Protein AF-0000000069402499 (afdb_homodimer)

Secondary structure (DSSP, 8-state):
---EE-TTS-EEEEEEEEEEEESTTGGGGT-EEEEEEEEEEEEEEEEEEESSEEEPPPTTTS--EESSHHHHHHHHHHH-S--SHHHHHHHHHHHHHHHHHHT-----SS-SEEEEEEEE-SPTTSSS-HHHHHHHHHHHHHHHHHT-TTTS-GGGHHHHHHHHHHHTT----SHHHHHHHHBSEEEEE-SSTT--EEEEE-GGGSPPEEEEE--S------TT-----HHHHHHTT-HHHHHHHHHHHHHHHHHHHHHHTT-HHHHHHHHHHHHHHHHHHH-HHHH-HHHHHHHHHHHTTT-EEEESSSSSEEEEE-TT-HHHHHHHHHHHHHTT-EEEE--BPPBSS--BTTBS---/--SEE-TTS-EEEEEEEEEEEESTTGGGGT-EEEEEEEEEEEEEEEEEEESSEEEPPPTTTS--EESSHHHHHHHHHHH-S--SHHHHHHHHHHHHHHHHHHT-----SS-SEEEEEEEE-SPTTSSS-HHHHHHHHHHHHHHHHHT-TTTS-GGGHHHHHHHHHHHTT----SHHHHHHHHBSEEEEE-SSTT--EEEEE-GGGSPPEEEEE--S------TT-----HHHHHHTT-HHHHHHHHHHHHHHHHHHHHHHTT-HHHHHHHHHHHHHHHHHHH-HHHH-HHHHHHHHHHHTTT-EEEESSSSSEEEEE-TT-HHHHHHHHHHHHHTT-EEEE--BPPBSS---TTSS---

Structure (mmCIF, N/CA/C/O backbone):
data_AF-0000000069402499-model_v1
#
loop_
_entity.id
_entity.type
_entity.pdbx_description
1 polymer 'GHMP kinase N-terminal domain-containing protein'
#
loop_
_atom_site.group_PDB
_atom_site.id
_atom_site.type_symbol
_atom_site.label_atom_id
_atom_site.label_alt_id
_atom_site.label_comp_id
_atom_site.label_asym_id
_atom_site.label_entity_id
_atom_site.label_seq_id
_atom_site.pdbx_PDB_ins_code
_atom_site.Cartn_x
_atom_site.Cartn_y
_atom_site.Cartn_z
_atom_site.occupancy
_atom_site.B_iso_or_equiv
_atom_site.auth_seq_id
_atom_site.auth_comp_id
_atom_site.auth_asym_id
_atom_site.auth_atom_id
_atom_site.pdbx_PDB_model_num
ATOM 1 N N . MET A 1 1 ? 11.305 22.219 22.188 1 60.47 1 MET A N 1
ATOM 2 C CA . MET A 1 1 ? 12.18 21.234 21.562 1 60.47 1 MET A CA 1
ATOM 3 C C . MET A 1 1 ? 11.359 20.172 20.844 1 60.47 1 MET A C 1
ATOM 5 O O . MET A 1 1 ? 10.281 19.797 21.297 1 60.47 1 MET A O 1
ATOM 9 N N . ALA A 1 2 ? 11.883 19.828 19.656 1 80.44 2 ALA A N 1
ATOM 10 C CA . ALA A 1 2 ? 11.148 18.906 18.797 1 80.44 2 ALA A CA 1
ATOM 11 C C . ALA A 1 2 ? 11.031 17.531 19.438 1 80.44 2 ALA A C 1
ATOM 13 O O . ALA A 1 2 ? 10.047 16.828 19.234 1 80.44 2 ALA A O 1
ATOM 14 N N . ALA A 1 3 ? 12.047 17.281 20.422 1 87.94 3 ALA A N 1
ATOM 15 C CA . ALA A 1 3 ? 12.047 16.016 21.156 1 87.94 3 ALA A CA 1
ATOM 16 C C . ALA A 1 3 ? 12.5 16.219 22.594 1 87.94 3 ALA A C 1
ATOM 18 O O . ALA A 1 3 ? 13.336 17.094 22.875 1 87.94 3 ALA A O 1
ATOM 19 N N . VAL A 1 4 ? 11.953 15.492 23.516 1 92.06 4 VAL A N 1
ATOM 20 C CA . VAL A 1 4 ? 12.273 15.617 24.922 1 92.06 4 VAL A CA 1
ATOM 21 C C . VAL A 1 4 ? 12.828 14.297 25.453 1 92.06 4 VAL A C 1
ATOM 23 O O . VAL A 1 4 ? 12.219 13.234 25.25 1 92.06 4 VAL A O 1
ATOM 26 N N . VAL A 1 5 ? 13.984 14.367 26.109 1 92.94 5 VAL A N 1
ATOM 27 C CA . VAL A 1 5 ? 14.555 13.188 26.75 1 92.94 5 VAL A CA 1
ATOM 28 C C . VAL A 1 5 ? 13.969 13.023 28.156 1 92.94 5 VAL A C 1
ATOM 30 O O . VAL A 1 5 ? 14.023 13.945 28.969 1 92.94 5 VAL A O 1
ATOM 33 N N . GLN A 1 6 ? 13.469 11.898 28.328 1 92.19 6 GLN A N 1
ATOM 34 C CA . GLN A 1 6 ? 12.852 11.609 29.625 1 92.19 6 GLN A CA 1
ATOM 35 C C . GLN A 1 6 ? 13.883 11.078 30.609 1 92.19 6 GLN A C 1
ATOM 37 O O . GLN A 1 6 ? 14.977 10.664 30.219 1 92.19 6 GLN A O 1
ATOM 42 N N . PRO A 1 7 ? 13.57 11.07 31.859 1 90.75 7 PRO A N 1
ATOM 43 C CA . PRO A 1 7 ? 14.5 10.602 32.906 1 90.75 7 PRO A CA 1
ATOM 44 C C . PRO A 1 7 ? 14.93 9.148 32.688 1 90.75 7 PRO A C 1
ATOM 46 O O . PRO A 1 7 ? 16.062 8.781 33.031 1 90.75 7 PRO A O 1
ATOM 49 N N . ASP A 1 8 ? 14.078 8.336 32.062 1 90.62 8 ASP A N 1
ATOM 50 C CA . ASP A 1 8 ? 14.375 6.922 31.875 1 90.62 8 ASP A CA 1
ATOM 51 C C . ASP A 1 8 ? 15.195 6.703 30.609 1 90.62 8 ASP A C 1
ATOM 53 O O . ASP A 1 8 ? 15.484 5.566 30.234 1 90.62 8 ASP A O 1
ATOM 57 N N . GLY A 1 9 ? 15.539 7.809 30.016 1 90.31 9 GLY A N 1
ATOM 58 C CA . GLY A 1 9 ? 16.359 7.727 28.812 1 90.31 9 GLY A CA 1
ATOM 59 C C . GLY A 1 9 ? 15.562 7.684 27.531 1 90.31 9 GLY A C 1
ATOM 60 O O . GLY A 1 9 ? 16.125 7.812 26.438 1 90.31 9 GLY A O 1
ATOM 61 N N . SER A 1 10 ? 14.273 7.539 27.672 1 95.81 10 SER A N 1
ATOM 62 C CA . SER A 1 10 ? 13.43 7.535 26.484 1 95.81 10 SER A CA 1
ATOM 63 C C . SER A 1 10 ? 13.289 8.938 25.906 1 95.81 10 SER A C 1
ATOM 65 O O . SER A 1 10 ? 13.539 9.93 26.594 1 95.81 10 SER A O 1
ATOM 67 N N . ILE A 1 11 ? 13.031 8.945 24.641 1 97.31 11 ILE A N 1
ATOM 68 C CA . ILE A 1 11 ? 12.828 10.195 23.922 1 97.31 11 ILE A CA 1
ATOM 69 C C . ILE A 1 11 ? 11.391 10.273 23.406 1 97.31 11 ILE A C 1
ATOM 71 O O . ILE A 1 11 ? 10.875 9.297 22.859 1 97.31 11 ILE A O 1
ATOM 75 N N . THR A 1 12 ? 10.719 11.391 2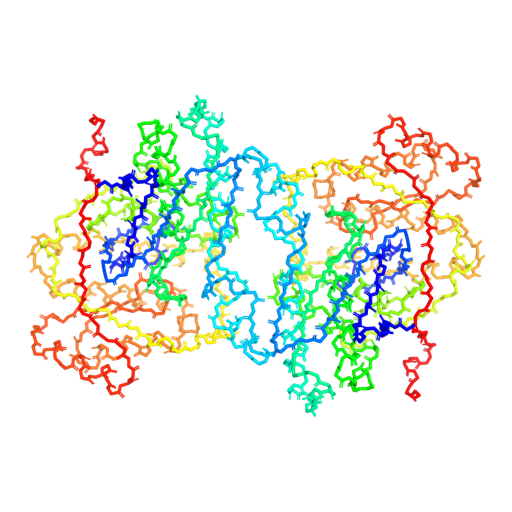3.609 1 98.31 12 THR A N 1
ATOM 76 C CA . THR A 1 12 ? 9.375 11.586 23.078 1 98.31 12 THR A CA 1
ATOM 77 C C . THR A 1 12 ? 9.312 12.852 22.234 1 98.31 12 THR A C 1
ATOM 79 O O . THR A 1 12 ? 9.953 13.852 22.547 1 98.31 12 THR A O 1
ATOM 82 N N . SER A 1 13 ? 8.656 12.789 21.156 1 98.5 13 SER A N 1
ATOM 83 C CA . SER A 1 13 ? 8.352 13.938 20.312 1 98.5 13 SER A CA 1
ATOM 84 C C . SER A 1 13 ? 6.863 13.992 19.969 1 98.5 13 SER A C 1
ATOM 86 O O . SER A 1 13 ? 6.277 12.992 19.547 1 98.5 13 SER A O 1
ATOM 88 N N . ARG A 1 14 ? 6.32 15.125 20.219 1 97.88 14 ARG A N 1
ATOM 89 C CA . ARG A 1 14 ? 4.93 15.391 19.875 1 97.88 14 ARG A CA 1
ATOM 90 C C . ARG A 1 14 ? 4.84 16.422 18.734 1 97.88 14 ARG A C 1
ATOM 92 O O . ARG A 1 14 ? 5.52 17.438 18.766 1 97.88 14 ARG A O 1
ATOM 99 N N . VAL A 1 15 ? 4.074 16.078 17.719 1 98.5 15 VAL A N 1
ATOM 100 C CA . VAL A 1 15 ? 3.879 16.953 16.562 1 98.5 15 VAL A CA 1
ATOM 101 C C . VAL A 1 15 ? 2.387 17.203 16.359 1 98.5 15 VAL A C 1
ATOM 103 O O . VAL A 1 15 ? 1.579 16.266 16.422 1 98.5 15 VAL A O 1
ATOM 106 N N . HIS A 1 16 ? 2.037 18.406 16.125 1 98.44 16 HIS A N 1
ATOM 107 C CA . HIS A 1 16 ? 0.639 18.797 15.977 1 98.44 16 HIS A CA 1
ATOM 108 C C . HIS A 1 16 ? 0.161 18.625 14.539 1 98.44 16 HIS A C 1
ATOM 110 O O . HIS A 1 16 ? 0.973 18.578 13.617 1 98.44 16 HIS A O 1
ATOM 116 N N . SER A 1 17 ? -1.153 18.5 14.383 1 98 17 SER A N 1
ATOM 117 C CA . SER A 1 17 ? -1.774 18.531 13.062 1 98 17 SER A CA 1
ATOM 118 C C . SER A 1 17 ? -1.729 19.938 12.469 1 98 17 SER A C 1
ATOM 120 O O . SER A 1 17 ? -1.084 20.828 13.016 1 98 17 SER A O 1
ATOM 122 N N . ARG A 1 18 ? -2.256 20.031 11.273 1 98 18 ARG A N 1
ATOM 123 C CA . ARG A 1 18 ? -2.229 21.344 10.648 1 98 18 ARG A CA 1
ATOM 124 C C . ARG A 1 18 ? -3.541 21.641 9.93 1 98 18 ARG A C 1
ATOM 126 O O . ARG A 1 18 ? -4.332 20.734 9.672 1 98 18 ARG A O 1
ATOM 133 N N . ILE A 1 19 ? -3.785 22.906 9.695 1 98.38 19 ILE A N 1
ATOM 134 C CA . ILE A 1 19 ? -4.867 23.391 8.852 1 98.38 19 ILE A CA 1
ATOM 135 C C . ILE A 1 19 ? -4.289 24.156 7.66 1 98.38 19 ILE A C 1
ATOM 137 O O . ILE A 1 19 ? -3.455 25.047 7.836 1 98.38 19 ILE A O 1
ATOM 141 N N . GLY A 1 20 ? -4.645 23.734 6.504 1 98.5 20 GLY A N 1
ATOM 142 C CA . GLY A 1 20 ? -4.445 24.609 5.359 1 98.5 20 GLY A CA 1
ATOM 143 C C . GLY A 1 20 ? -5.461 25.734 5.281 1 98.5 20 GLY A C 1
ATOM 144 O O . GLY A 1 20 ? -6.645 25.5 5.023 1 98.5 20 GLY A O 1
ATOM 145 N N . LEU A 1 21 ? -5.008 26.938 5.395 1 98.75 21 LEU A N 1
ATOM 146 C CA . LEU A 1 21 ? -5.926 28.062 5.484 1 98.75 21 LEU A CA 1
ATOM 147 C C . LEU A 1 21 ? -6.215 28.641 4.105 1 98.75 21 LEU A C 1
ATOM 149 O O . LEU A 1 21 ? -7.352 29.016 3.809 1 98.75 21 LEU A O 1
ATOM 153 N N . LEU A 1 22 ? -5.195 28.812 3.299 1 98.81 22 LEU A N 1
ATOM 154 C CA . LEU A 1 22 ? -5.352 29.312 1.936 1 98.81 22 LEU A CA 1
ATOM 155 C C . LEU A 1 22 ? -4.371 28.625 0.992 1 98.81 22 LEU A C 1
ATOM 157 O O . LEU A 1 22 ? -3.271 28.234 1.403 1 98.81 22 LEU A O 1
ATOM 161 N N . GLY A 1 23 ? -4.766 28.469 -0.212 1 98.62 23 GLY A N 1
ATOM 162 C CA . GLY A 1 23 ? -3.859 28.078 -1.276 1 98.62 23 GLY A CA 1
ATOM 163 C C . GLY A 1 23 ? -3.828 26.578 -1.503 1 98.62 23 GLY A C 1
ATOM 164 O O . GLY A 1 23 ? -3.422 26.109 -2.57 1 98.62 23 GLY A O 1
ATOM 165 N N . ASN A 1 24 ? -4.164 25.781 -0.471 1 96 24 ASN A N 1
ATOM 166 C CA . ASN A 1 24 ? -4.184 24.328 -0.682 1 96 24 ASN A CA 1
ATOM 167 C C . ASN A 1 24 ? -5.316 23.922 -1.617 1 96 24 ASN A C 1
ATOM 169 O O . ASN A 1 24 ? -6.375 24.547 -1.634 1 96 24 ASN A O 1
ATOM 173 N N . PRO A 1 25 ? -5.047 22.922 -2.484 1 95.12 25 PRO A N 1
ATOM 174 C CA . PRO A 1 25 ? -3.906 22.016 -2.457 1 95.12 25 PRO A CA 1
ATOM 175 C C . PRO A 1 25 ? -2.861 22.328 -3.521 1 95.12 25 PRO A C 1
ATOM 177 O O . PRO A 1 25 ? -2.357 21.438 -4.191 1 95.12 25 PRO A O 1
ATOM 180 N N . SER A 1 26 ? -2.465 23.578 -3.729 1 96.56 26 SER A N 1
ATOM 181 C CA . SER A 1 26 ? -1.556 23.938 -4.809 1 96.56 26 SER A CA 1
ATOM 182 C C . SER A 1 26 ? -0.112 23.594 -4.457 1 96.56 26 SER A C 1
ATOM 184 O O . SER A 1 26 ? 0.777 23.688 -5.309 1 96.56 26 SER A O 1
ATOM 186 N N . ASP A 1 27 ? 0.144 23.172 -3.234 1 94.56 27 ASP A N 1
ATOM 187 C CA . ASP A 1 27 ? 1.503 22.859 -2.801 1 94.56 27 ASP A CA 1
ATOM 188 C C . ASP A 1 27 ? 2.094 21.719 -3.619 1 94.56 27 ASP A C 1
ATOM 190 O O . ASP A 1 27 ? 3.312 21.609 -3.76 1 94.56 27 ASP A O 1
ATOM 194 N N . GLY A 1 28 ? 1.257 20.875 -4.156 1 91.31 28 GLY A N 1
ATOM 195 C CA . GLY A 1 28 ? 1.731 19.828 -5.031 1 91.31 28 GLY A CA 1
ATOM 196 C C . GLY A 1 28 ? 1.797 20.234 -6.488 1 91.31 28 GLY A C 1
ATOM 197 O O . GLY A 1 28 ? 2.133 19.422 -7.355 1 91.31 28 GLY A O 1
ATOM 198 N N . PHE A 1 29 ? 1.513 21.484 -6.781 1 94.38 29 PHE A N 1
ATOM 199 C CA . PHE A 1 29 ? 1.395 22 -8.141 1 94.38 29 PHE A CA 1
ATOM 200 C C . PHE A 1 29 ? 2.166 23.312 -8.297 1 94.38 29 PHE A C 1
ATOM 202 O O . PHE A 1 29 ? 1.706 24.234 -8.977 1 94.38 29 PHE A O 1
ATOM 209 N N . GLN A 1 30 ? 3.236 23.359 -7.57 1 94.62 30 GLN A N 1
ATOM 210 C CA . GLN A 1 30 ? 4.102 24.531 -7.648 1 94.62 30 GLN A CA 1
ATOM 211 C C . GLN A 1 30 ? 3.352 25.797 -7.25 1 94.62 30 GLN A C 1
ATOM 213 O O . GLN A 1 30 ? 3.467 26.828 -7.914 1 94.62 30 GLN A O 1
ATOM 218 N N . GLY A 1 31 ? 2.523 25.703 -6.32 1 97.19 31 GLY A N 1
ATOM 219 C CA . GLY A 1 31 ? 1.695 26.812 -5.859 1 97.19 31 GLY A CA 1
ATOM 220 C C . GLY A 1 31 ? 2.213 27.453 -4.586 1 97.19 31 GLY A C 1
ATOM 221 O O . GLY A 1 31 ? 3.412 27.703 -4.457 1 97.19 31 GLY A O 1
ATOM 222 N N . ALA A 1 32 ? 1.286 27.875 -3.754 1 98.19 32 ALA A N 1
ATOM 223 C CA . ALA A 1 32 ? 1.567 28.516 -2.471 1 98.19 32 ALA A CA 1
ATOM 224 C C . ALA A 1 32 ? 0.491 28.172 -1.442 1 98.19 32 ALA A C 1
ATOM 226 O O . ALA A 1 32 ? -0.667 27.938 -1.8 1 98.19 32 ALA A O 1
ATOM 227 N N . CYS A 1 33 ? 0.951 28.141 -0.211 1 98.62 33 CYS A N 1
ATOM 228 C CA . CYS A 1 33 ? -0.012 27.844 0.841 1 98.62 33 CYS A CA 1
ATOM 229 C C . CYS A 1 33 ? 0.239 28.703 2.076 1 98.62 33 CYS A C 1
ATOM 231 O O . CYS A 1 33 ? 1.372 29.109 2.33 1 98.62 33 CYS A O 1
ATOM 233 N N . LEU A 1 34 ? -0.773 29.047 2.738 1 98.81 34 LEU A N 1
ATOM 234 C CA . LEU A 1 34 ? -0.79 29.594 4.09 1 98.81 34 LEU A CA 1
ATOM 235 C C . LEU A 1 34 ? -1.422 28.609 5.07 1 98.81 34 LEU A C 1
ATOM 237 O O . LEU A 1 34 ? -2.605 28.281 4.953 1 98.81 34 LEU A O 1
ATOM 241 N N . SER A 1 35 ? -0.599 28.125 5.988 1 98.75 35 SER A N 1
ATOM 242 C CA . SER A 1 35 ? -1.093 27.078 6.875 1 98.75 35 SER A CA 1
ATOM 243 C C . SER A 1 35 ? -0.661 27.328 8.312 1 98.75 35 SER A C 1
ATOM 245 O O . SER A 1 35 ? 0.289 28.062 8.57 1 98.75 35 SER A O 1
ATOM 247 N N . LEU A 1 36 ? -1.419 26.766 9.258 1 98.81 36 LEU A N 1
ATOM 248 C CA . LEU A 1 36 ? -1.104 26.922 10.672 1 98.81 36 LEU A CA 1
ATOM 249 C C . LEU A 1 36 ? -1.065 25.578 11.383 1 98.81 36 LEU A C 1
ATOM 251 O O . LEU A 1 36 ? -1.725 24.625 10.953 1 98.81 36 LEU A O 1
ATOM 255 N N . SER A 1 37 ? -0.273 25.484 12.398 1 98.5 37 SER A N 1
ATOM 256 C CA . SER A 1 37 ? -0.253 24.328 13.297 1 98.5 37 SER A CA 1
ATOM 257 C C . SER A 1 37 ? -1.537 24.25 14.109 1 98.5 37 SER A C 1
ATOM 259 O O . SER A 1 37 ? -2.014 25.266 14.641 1 98.5 37 SER A O 1
ATOM 261 N N . LEU A 1 38 ? -2.133 23.125 14.164 1 98.69 38 LEU A N 1
ATOM 262 C CA . LEU A 1 38 ? -3.361 22.891 14.914 1 98.69 38 LEU A CA 1
ATOM 263 C C . LEU A 1 38 ? -3.082 22.078 16.172 1 98.69 38 LEU A C 1
ATOM 265 O O . LEU A 1 38 ? -2.994 20.844 16.109 1 98.69 38 LEU A O 1
ATOM 269 N N . ALA A 1 39 ? -3.125 22.703 17.312 1 98.44 39 ALA A N 1
ATOM 270 C CA . ALA A 1 39 ? -2.719 22.078 18.562 1 98.44 39 ALA A CA 1
ATOM 271 C C . ALA A 1 39 ? -3.881 21.328 19.203 1 98.44 39 ALA A C 1
ATOM 273 O O . ALA A 1 39 ? -3.721 20.703 20.25 1 98.44 39 ALA A O 1
ATOM 274 N N . ASN A 1 40 ? -5.074 21.344 18.547 1 98.12 40 ASN A N 1
ATOM 275 C CA . ASN A 1 40 ? -6.188 20.531 19.016 1 98.12 40 ASN A CA 1
ATOM 276 C C . ASN A 1 40 ? -5.824 19.047 19.016 1 98.12 40 ASN A C 1
ATOM 278 O O . ASN A 1 40 ? -6.359 18.266 19.812 1 98.12 40 ASN A O 1
ATOM 282 N N . TYR A 1 41 ? -4.93 18.656 18.141 1 97.88 41 TYR A N 1
ATOM 283 C CA . TYR A 1 41 ? -4.578 17.25 17.953 1 97.88 41 TYR A CA 1
ATOM 284 C C . TYR A 1 41 ? -3.07 17.078 17.812 1 97.88 41 TYR A C 1
ATOM 286 O O . TYR A 1 41 ? -2.361 18.031 17.469 1 97.88 41 TYR A O 1
ATOM 294 N N . TRP A 1 42 ? -2.629 15.875 18.125 1 98.12 42 TRP A N 1
ATOM 295 C CA . TRP A 1 42 ? -1.192 15.625 18.062 1 98.12 42 TRP A CA 1
ATOM 296 C C . TRP A 1 42 ? -0.909 14.156 17.766 1 98.12 42 TRP A C 1
ATOM 298 O O . TRP A 1 42 ? -1.772 13.297 17.969 1 98.12 42 TRP A O 1
ATOM 308 N N . ALA A 1 43 ? 0.238 13.883 17.219 1 98 43 ALA A N 1
ATOM 309 C CA . ALA A 1 43 ? 0.88 12.57 17.172 1 98 43 ALA A CA 1
ATOM 310 C C . ALA A 1 43 ? 2.148 12.555 18.031 1 98 43 ALA A C 1
ATOM 312 O O . ALA A 1 43 ? 2.91 13.523 18.031 1 98 43 ALA A O 1
ATOM 313 N N . GLU A 1 44 ? 2.312 11.5 18.766 1 98.44 44 GLU A N 1
ATOM 314 C CA . GLU A 1 44 ? 3.486 11.367 19.625 1 98.44 44 GLU A CA 1
ATOM 315 C C . GLU A 1 44 ? 4.234 10.062 19.344 1 98.44 44 GLU A C 1
ATOM 317 O O . GLU A 1 44 ? 3.617 9.008 19.172 1 98.44 44 GLU A O 1
ATOM 322 N N . VAL A 1 45 ? 5.5 10.141 19.203 1 98.69 45 VAL A N 1
ATOM 323 C CA . VAL A 1 45 ? 6.367 8.977 19.062 1 98.69 45 VAL A CA 1
ATOM 324 C C . VAL A 1 45 ? 7.285 8.875 20.281 1 98.69 45 VAL A C 1
ATOM 326 O O . VAL A 1 45 ? 7.812 9.891 20.75 1 98.69 45 VAL A O 1
ATOM 329 N N . LYS A 1 46 ? 7.43 7.73 20.797 1 98.5 46 LYS A N 1
ATOM 330 C CA . LYS A 1 46 ? 8.352 7.438 21.891 1 98.5 46 LYS A CA 1
ATOM 331 C C . LYS A 1 46 ? 9.461 6.488 21.422 1 98.5 46 LYS A C 1
ATOM 333 O O . LYS A 1 46 ? 9.18 5.438 20.844 1 98.5 46 LYS A O 1
ATOM 338 N N . LEU A 1 47 ? 10.625 6.895 21.594 1 98.19 47 LEU A N 1
ATOM 339 C CA . LEU A 1 47 ? 11.805 6.082 21.328 1 98.19 47 LEU A CA 1
ATOM 340 C C . LEU A 1 47 ? 12.484 5.66 22.625 1 98.19 47 LEU A C 1
ATOM 342 O O . LEU A 1 47 ? 12.875 6.512 23.422 1 98.19 47 LEU A O 1
ATOM 346 N N . THR A 1 48 ? 12.57 4.363 22.859 1 97.06 48 THR A N 1
ATOM 347 C CA . THR A 1 48 ? 13.227 3.82 24.047 1 97.06 48 THR A CA 1
ATOM 348 C C . THR A 1 48 ? 14.461 3.014 23.672 1 97.06 48 THR A C 1
ATOM 350 O O . THR A 1 48 ? 14.359 2.004 22.969 1 97.06 48 THR A O 1
ATOM 353 N N . PRO A 1 49 ? 15.609 3.467 24.172 1 93.75 49 PRO A N 1
ATOM 354 C CA . PRO A 1 49 ? 16.812 2.682 23.859 1 93.75 49 PRO A CA 1
ATOM 355 C C . PRO A 1 49 ? 16.641 1.199 24.188 1 93.75 49 PRO A C 1
ATOM 357 O O . PRO A 1 49 ? 16.047 0.853 25.219 1 93.75 49 PRO A O 1
ATOM 360 N N . SER A 1 50 ? 17.047 0.328 23.312 1 94.38 50 SER A N 1
ATOM 361 C CA . SER A 1 50 ? 16.938 -1.12 23.453 1 94.38 50 SER A CA 1
ATOM 362 C C . SER A 1 50 ? 18 -1.835 22.625 1 94.38 50 SER A C 1
ATOM 364 O O . SER A 1 50 ? 18.641 -1.226 21.766 1 94.38 50 SER A O 1
ATOM 366 N N . PRO A 1 51 ? 18.312 -3.094 22.891 1 92.88 51 PRO A N 1
ATOM 367 C CA . PRO A 1 51 ? 19.391 -3.82 22.219 1 92.88 51 PRO A CA 1
ATOM 368 C C . PRO A 1 51 ? 19.125 -4.004 20.719 1 92.88 51 PRO A C 1
ATOM 370 O O . PRO A 1 51 ? 20.062 -4.113 19.938 1 92.88 51 PRO A O 1
ATOM 373 N N . THR A 1 52 ? 17.812 -4.109 20.328 1 95.44 52 THR A N 1
ATOM 374 C CA . THR A 1 52 ? 17.438 -4.27 18.938 1 95.44 52 THR A CA 1
ATOM 375 C C . THR A 1 52 ? 16.422 -3.197 18.516 1 95.44 52 THR A C 1
ATOM 377 O O . THR A 1 52 ? 15.883 -2.484 19.375 1 95.44 52 THR A O 1
ATOM 380 N N . LEU A 1 53 ? 16.359 -3.012 17.234 1 96.69 53 LEU A N 1
ATOM 381 C CA . LEU A 1 53 ? 15.367 -2.096 16.688 1 96.69 53 LEU A CA 1
ATOM 382 C C . LEU A 1 53 ? 13.992 -2.756 16.641 1 96.69 53 LEU A C 1
ATOM 384 O O . LEU A 1 53 ? 13.789 -3.723 15.898 1 96.69 53 LEU A O 1
ATOM 388 N N . ARG A 1 54 ? 13.117 -2.266 17.438 1 97.38 54 ARG A N 1
ATOM 389 C CA . ARG A 1 54 ? 11.797 -2.869 17.547 1 97.38 54 ARG A CA 1
ATOM 390 C C . ARG A 1 54 ? 10.703 -1.838 17.297 1 97.38 54 ARG A C 1
ATOM 392 O O . ARG A 1 54 ? 10.836 -0.676 17.688 1 97.38 54 ARG A O 1
ATOM 399 N N . PHE A 1 55 ? 9.602 -2.277 16.656 1 97.44 55 PHE A N 1
ATOM 400 C CA . PHE A 1 55 ? 8.406 -1.465 16.453 1 97.44 55 PHE A CA 1
ATOM 401 C C . PHE A 1 55 ? 7.219 -2.037 17.203 1 97.44 55 PHE A C 1
ATOM 403 O O . PHE A 1 55 ? 6.867 -3.205 17.031 1 97.44 55 PHE A O 1
ATOM 410 N N . LEU A 1 56 ? 6.66 -1.253 18.031 1 96.62 56 LEU A N 1
ATOM 411 C CA . LEU A 1 56 ? 5.504 -1.686 18.812 1 96.62 56 LEU A CA 1
ATOM 412 C C . LEU A 1 56 ? 4.207 -1.2 18.172 1 96.62 56 LEU A C 1
ATOM 414 O O . LEU A 1 56 ? 4.004 0.006 18.016 1 96.62 56 LEU A O 1
ATOM 418 N N . PRO A 1 57 ? 3.33 -2.105 17.781 1 94.06 57 PRO A N 1
ATOM 419 C CA . PRO A 1 57 ? 2.049 -1.701 17.203 1 94.06 57 PRO A CA 1
ATOM 420 C C . PRO A 1 57 ? 1.181 -0.908 18.172 1 94.06 57 PRO A C 1
ATOM 422 O O . PRO A 1 57 ? 1.187 -1.183 19.375 1 94.06 57 PRO A O 1
ATOM 425 N N . ASN A 1 58 ? 0.557 0.118 17.656 1 94.56 58 ASN A N 1
ATOM 426 C CA . ASN A 1 58 ? -0.504 0.776 18.422 1 94.56 58 ASN A CA 1
ATOM 427 C C . ASN A 1 58 ? -1.775 -0.068 18.453 1 94.56 58 ASN A C 1
ATOM 429 O O . ASN A 1 58 ? -2.316 -0.424 17.406 1 94.56 58 ASN A O 1
ATOM 433 N N . PRO A 1 59 ? -2.268 -0.395 19.578 1 90.31 59 PRO A N 1
ATOM 434 C CA . PRO A 1 59 ? -3.389 -1.335 19.656 1 90.31 59 PRO A CA 1
ATOM 435 C C . PRO A 1 59 ? -4.621 -0.851 18.906 1 90.31 59 PRO A C 1
ATOM 437 O O . PRO A 1 59 ? -5.395 -1.665 18.391 1 90.31 59 PRO A O 1
ATOM 440 N N . ASP A 1 60 ? -4.816 0.442 18.812 1 89.62 60 ASP A N 1
ATOM 441 C CA . ASP A 1 60 ? -6 0.991 18.156 1 89.62 60 ASP A CA 1
ATOM 442 C C . ASP A 1 60 ? -5.754 1.202 16.656 1 89.62 60 ASP A C 1
ATOM 444 O O . ASP A 1 60 ? -6.645 0.975 15.836 1 89.62 60 ASP A O 1
ATOM 448 N N . CYS A 1 61 ? -4.594 1.542 16.328 1 91.12 61 CYS A N 1
ATOM 449 C CA . CYS A 1 61 ? -4.301 1.945 14.953 1 91.12 61 CYS A CA 1
ATOM 450 C C . CYS A 1 61 ? -3.721 0.784 14.156 1 91.12 61 CYS A C 1
ATOM 452 O O . CYS A 1 61 ? -3.814 0.763 12.93 1 91.12 61 CYS A O 1
ATOM 454 N N . ASP A 1 62 ? -3.113 -0.165 14.891 1 92.5 62 ASP A N 1
ATOM 455 C CA . ASP A 1 62 ? -2.498 -1.332 14.266 1 92.5 62 ASP A CA 1
ATOM 456 C C . ASP A 1 62 ? -3.084 -2.627 14.82 1 92.5 62 ASP A C 1
ATOM 458 O O . ASP A 1 62 ? -2.346 -3.523 15.234 1 92.5 62 ASP A O 1
ATOM 462 N N . PRO A 1 63 ? -4.352 -2.734 14.836 1 91.44 63 PRO A N 1
ATOM 463 C CA . PRO A 1 63 ? -4.938 -3.906 15.492 1 91.44 63 PRO A CA 1
ATOM 464 C C . PRO A 1 63 ? -4.637 -5.207 14.75 1 91.44 63 PRO A C 1
ATOM 466 O O . PRO A 1 63 ? -4.641 -5.238 13.523 1 91.44 63 PRO A O 1
ATOM 469 N N . LEU A 1 64 ? -4.332 -6.242 15.547 1 93.25 64 LEU A N 1
ATOM 470 C CA . LEU A 1 64 ? -4.164 -7.59 15.016 1 93.25 64 LEU A CA 1
ATOM 471 C C . LEU A 1 64 ? -5.215 -8.539 15.586 1 93.25 64 LEU A C 1
ATOM 473 O O . LEU A 1 64 ? -5.195 -9.734 15.305 1 93.25 64 LEU A O 1
ATOM 477 N N . GLU A 1 65 ? -6.059 -7.973 16.422 1 95.69 65 GLU A N 1
ATOM 478 C CA . GLU A 1 65 ? -7.129 -8.734 17.062 1 95.69 65 GLU A CA 1
ATOM 479 C C . GLU A 1 65 ? -8.469 -8.023 16.922 1 95.69 65 GLU A C 1
ATOM 481 O O . GLU A 1 65 ? -8.547 -6.801 17.078 1 95.69 65 GLU A O 1
ATOM 486 N N . PHE A 1 66 ? -9.438 -8.742 16.547 1 95.88 66 PHE A N 1
ATOM 487 C CA . PHE A 1 66 ? -10.797 -8.258 16.375 1 95.88 66 PHE A CA 1
ATOM 488 C C . PHE A 1 66 ? -11.797 -9.203 17.031 1 95.88 66 PHE A C 1
ATOM 490 O O . PHE A 1 66 ? -11.492 -10.367 17.266 1 95.88 66 PHE A O 1
ATOM 497 N N . ALA A 1 67 ? -12.938 -8.703 17.359 1 94.31 67 ALA A N 1
ATOM 498 C CA . ALA A 1 67 ? -13.977 -9.555 17.953 1 94.31 67 ALA A CA 1
ATOM 499 C C . ALA A 1 67 ? -14.406 -10.641 16.969 1 94.31 67 ALA A C 1
ATOM 501 O O . ALA A 1 67 ? -14.633 -11.789 17.359 1 94.31 67 ALA A O 1
ATOM 502 N N . ASN A 1 68 ? -14.586 -10.305 15.742 1 93.62 68 ASN A N 1
ATOM 503 C CA . ASN A 1 68 ? -15.062 -11.188 14.688 1 93.62 68 ASN A CA 1
ATOM 504 C C . ASN A 1 68 ? -14.812 -10.594 13.305 1 93.62 68 ASN A C 1
ATOM 506 O O . ASN A 1 68 ? -14.195 -9.539 13.18 1 93.62 68 ASN A O 1
ATOM 510 N N . LEU A 1 69 ? -15.297 -11.273 12.25 1 95.94 69 LEU A N 1
ATOM 511 C CA . LEU A 1 69 ? -15.086 -10.852 10.867 1 95.94 69 LEU A CA 1
ATOM 512 C C . LEU A 1 69 ? -15.758 -9.508 10.602 1 95.94 69 LEU A C 1
ATOM 514 O O . LEU A 1 69 ? -15.211 -8.672 9.883 1 95.94 69 LEU A O 1
ATOM 518 N N . GLN A 1 70 ? -16.922 -9.336 11.188 1 94.06 70 GLN A N 1
ATOM 519 C CA . GLN A 1 70 ? -17.641 -8.078 11.008 1 94.06 70 GLN A CA 1
ATOM 520 C C . GLN A 1 70 ? -16.844 -6.898 11.562 1 94.06 70 GLN A C 1
ATOM 522 O O . GLN A 1 70 ? -16.781 -5.84 10.938 1 94.06 70 GLN A O 1
ATOM 527 N N . ALA A 1 71 ? -16.297 -7.098 12.719 1 95.06 71 ALA A N 1
ATOM 528 C CA . ALA A 1 71 ? -15.484 -6.055 13.344 1 95.06 71 ALA A CA 1
ATOM 529 C C . ALA A 1 71 ? -14.258 -5.73 12.492 1 95.06 71 ALA A C 1
ATOM 531 O O . ALA A 1 71 ? -13.898 -4.562 12.336 1 95.06 71 ALA A O 1
ATOM 532 N N . LEU A 1 72 ? -13.633 -6.754 11.953 1 96.44 72 LEU A N 1
ATOM 533 C CA . LEU A 1 72 ? -12.5 -6.555 11.062 1 96.44 72 LEU A CA 1
ATOM 534 C C . LEU A 1 72 ? -12.906 -5.746 9.836 1 96.44 72 LEU A C 1
ATOM 536 O O . LEU A 1 72 ? -12.25 -4.758 9.492 1 96.44 72 LEU A O 1
ATOM 540 N N . ALA A 1 73 ? -13.953 -6.188 9.164 1 95.75 73 ALA A N 1
ATOM 541 C CA . ALA A 1 73 ? -14.422 -5.523 7.953 1 95.75 73 ALA A CA 1
ATOM 542 C C . ALA A 1 73 ? -14.75 -4.055 8.227 1 95.75 73 ALA A C 1
ATOM 544 O O . ALA A 1 73 ? -14.391 -3.178 7.434 1 95.75 73 ALA A O 1
ATOM 545 N N . SER A 1 74 ? -15.352 -3.807 9.391 1 93.25 74 SER A N 1
ATOM 546 C CA . SER A 1 74 ? -15.711 -2.443 9.773 1 93.25 74 SER A CA 1
ATOM 547 C C . SER A 1 74 ? -14.461 -1.594 10 1 93.25 74 SER A C 1
ATOM 549 O O . SER A 1 74 ? -14.406 -0.439 9.57 1 93.25 74 SER A O 1
ATOM 551 N N . HIS A 1 75 ? -13.547 -2.189 10.609 1 91.69 75 HIS A N 1
ATOM 552 C CA . HIS A 1 75 ? -12.305 -1.474 10.875 1 91.69 75 HIS A CA 1
ATOM 553 C C . HIS A 1 75 ? -11.586 -1.109 9.578 1 91.69 75 HIS A C 1
ATOM 555 O O . HIS A 1 75 ? -11.156 0.032 9.406 1 91.69 75 HIS A O 1
ATOM 561 N N . VAL A 1 76 ? -11.461 -2.064 8.703 1 92.56 76 VAL A N 1
ATOM 562 C CA . VAL A 1 76 ? -10.734 -1.853 7.457 1 92.56 76 VAL A CA 1
ATOM 563 C C . VAL A 1 76 ? -11.461 -0.814 6.605 1 92.56 76 VAL A C 1
ATOM 565 O O . VAL A 1 76 ? -10.828 0.029 5.969 1 92.56 76 VAL A O 1
ATOM 568 N N . LYS A 1 77 ? -12.758 -0.88 6.594 1 88.19 77 LYS A N 1
ATOM 569 C CA . LYS A 1 77 ? -13.547 0.094 5.848 1 88.19 77 LYS A CA 1
ATOM 570 C C . LYS A 1 77 ? -13.328 1.506 6.383 1 88.19 77 LYS A C 1
ATOM 572 O O . LYS A 1 77 ? -13.242 2.463 5.609 1 88.19 77 LYS A O 1
ATOM 577 N N . ALA A 1 78 ? -13.148 1.587 7.672 1 83.31 78 ALA A N 1
ATOM 578 C CA . ALA A 1 78 ? -13.031 2.887 8.328 1 83.31 78 ALA A CA 1
ATOM 579 C C . ALA A 1 78 ? -11.602 3.406 8.266 1 83.31 78 ALA A C 1
ATOM 581 O O . ALA A 1 78 ? -11.375 4.605 8.078 1 83.31 78 ALA A O 1
ATOM 582 N N . SER A 1 79 ? -10.664 2.479 8.398 1 84.62 79 SER A N 1
ATOM 583 C CA . SER A 1 79 ? -9.305 2.938 8.68 1 84.62 79 SER A CA 1
ATOM 584 C C . SER A 1 79 ? -8.305 2.346 7.691 1 84.62 79 SER A C 1
ATOM 586 O O . SER A 1 79 ? -7.113 2.658 7.746 1 84.62 79 SER A O 1
ATOM 588 N N . GLY A 1 80 ? -8.734 1.521 6.832 1 86.88 80 GLY A N 1
ATOM 589 C CA . GLY A 1 80 ? -7.812 0.838 5.938 1 86.88 80 GLY A CA 1
ATOM 590 C C . GLY A 1 80 ? -7.074 -0.31 6.602 1 86.88 80 GLY A C 1
ATOM 591 O O . GLY A 1 80 ? -7.406 -0.7 7.723 1 86.88 80 GLY A O 1
ATOM 592 N N . TYR A 1 81 ? -6.047 -0.824 5.895 1 89.25 81 TYR A N 1
ATOM 593 C CA . TYR A 1 81 ? -5.328 -2.008 6.355 1 89.25 81 TYR A CA 1
ATOM 594 C C . TYR A 1 81 ? -4.105 -1.617 7.18 1 89.25 81 TYR A C 1
ATOM 596 O O . TYR A 1 81 ? -3.52 -2.457 7.867 1 89.25 81 TYR A O 1
ATOM 604 N N . TYR A 1 82 ? -3.779 -0.331 7.078 1 85.44 82 TYR A N 1
ATOM 605 C CA . TYR A 1 82 ? -2.465 0.036 7.594 1 85.44 82 TYR A CA 1
ATOM 606 C C . TYR A 1 82 ? -2.582 1.112 8.664 1 85.44 82 TYR A C 1
ATOM 608 O O . TYR A 1 82 ? -3.377 2.045 8.539 1 85.44 82 TYR A O 1
ATOM 616 N N . GLY A 1 83 ? -1.83 0.934 9.711 1 89.44 83 GLY A N 1
ATOM 617 C CA . GLY A 1 83 ? -1.698 1.961 10.727 1 89.44 83 GLY A CA 1
ATOM 618 C C . GLY A 1 83 ? -0.405 2.746 10.617 1 89.44 83 GLY A C 1
ATOM 619 O O . GLY A 1 83 ? 0.061 3.037 9.516 1 89.44 83 GLY A O 1
ATOM 620 N N . GLY A 1 84 ? 0.097 3.164 11.758 1 94.25 84 GLY A N 1
ATOM 621 C CA . GLY A 1 84 ? 1.235 4.066 11.75 1 94.25 84 GLY A CA 1
ATOM 622 C C . GLY A 1 84 ? 2.57 3.346 11.781 1 94.25 84 GLY A C 1
ATOM 623 O O . GLY A 1 84 ? 3.623 3.971 11.625 1 94.25 84 GLY A O 1
ATOM 624 N N . LEU A 1 85 ? 2.598 2.006 11.859 1 94.5 85 LEU A N 1
ATOM 625 C CA . LEU A 1 85 ? 3.846 1.265 12 1 94.5 85 LEU A CA 1
ATOM 626 C C . LEU A 1 85 ? 4.727 1.448 10.766 1 94.5 85 LEU A C 1
ATOM 628 O O . LEU A 1 85 ? 5.941 1.629 10.883 1 94.5 85 LEU A O 1
ATOM 632 N N . ARG A 1 86 ? 4.082 1.363 9.609 1 94.94 86 ARG A N 1
ATOM 633 C CA . ARG A 1 86 ? 4.848 1.495 8.375 1 94.94 86 ARG A CA 1
ATOM 634 C C . ARG A 1 86 ? 5.445 2.893 8.242 1 94.94 86 ARG A C 1
ATOM 636 O O . ARG A 1 86 ? 6.492 3.072 7.621 1 94.94 86 ARG A O 1
ATOM 643 N N . LEU A 1 87 ? 4.758 3.834 8.828 1 97.62 87 LEU A N 1
ATOM 644 C CA . LEU A 1 87 ? 5.266 5.203 8.812 1 97.62 87 LEU A CA 1
ATOM 645 C C . LEU A 1 87 ? 6.547 5.316 9.633 1 97.62 87 LEU A C 1
ATOM 647 O O . LEU A 1 87 ? 7.5 5.977 9.211 1 97.62 87 LEU A O 1
ATOM 651 N N . LEU A 1 88 ? 6.566 4.633 10.797 1 98.56 88 LEU A N 1
ATOM 652 C CA . LEU A 1 88 ? 7.781 4.578 11.602 1 98.56 88 LEU A CA 1
ATOM 653 C C . LEU A 1 88 ? 8.914 3.92 10.828 1 98.56 88 LEU A C 1
ATOM 655 O O . LEU A 1 88 ? 10.031 4.441 10.789 1 98.56 88 LEU A O 1
ATOM 659 N N . GLN A 1 89 ? 8.602 2.809 10.211 1 98.12 89 GLN A N 1
ATOM 660 C CA . GLN A 1 89 ? 9.609 2.045 9.477 1 98.12 89 GLN A CA 1
ATOM 661 C C . GLN A 1 89 ? 10.172 2.854 8.312 1 98.12 89 GLN A C 1
ATOM 663 O O . GLN A 1 89 ? 11.383 2.877 8.094 1 98.12 89 GLN A O 1
ATOM 668 N N . ALA A 1 90 ? 9.289 3.488 7.582 1 98.38 90 ALA A N 1
ATOM 669 C CA . ALA A 1 90 ? 9.703 4.266 6.418 1 98.38 90 ALA A CA 1
ATOM 670 C C . ALA A 1 90 ? 10.625 5.414 6.824 1 98.38 90 ALA A C 1
ATOM 672 O O . ALA A 1 90 ? 11.625 5.684 6.156 1 98.38 90 ALA A O 1
ATOM 673 N N . MET A 1 91 ? 10.281 6.078 7.918 1 98.75 91 MET A N 1
ATOM 674 C CA . MET A 1 91 ? 11.125 7.188 8.344 1 98.75 91 MET A CA 1
ATOM 675 C C . MET A 1 91 ? 12.477 6.688 8.828 1 98.75 91 MET A C 1
ATOM 677 O O . MET A 1 91 ? 13.508 7.32 8.578 1 98.75 91 MET A O 1
ATOM 681 N N . CYS A 1 92 ? 12.523 5.539 9.531 1 98.5 92 CYS A N 1
ATOM 682 C CA . CYS A 1 92 ? 13.781 4.949 9.961 1 98.5 92 CYS A CA 1
ATOM 683 C C . CYS A 1 92 ? 14.664 4.613 8.773 1 98.5 92 CYS A C 1
ATOM 685 O O . CYS A 1 92 ? 15.859 4.938 8.758 1 98.5 92 CYS A O 1
ATOM 687 N N . LYS A 1 93 ? 14.086 4.004 7.805 1 98.25 93 LYS A N 1
ATOM 688 C CA . LYS A 1 93 ? 14.828 3.635 6.605 1 98.25 93 LYS A CA 1
ATOM 689 C C . LYS A 1 93 ? 15.367 4.871 5.887 1 98.25 93 LYS A C 1
ATOM 691 O O . LYS A 1 93 ? 16.547 4.938 5.555 1 98.25 93 LYS A O 1
ATOM 696 N N . CYS A 1 94 ? 14.508 5.844 5.652 1 98.44 94 CYS A N 1
ATOM 697 C CA . CYS A 1 94 ? 14.875 7.043 4.906 1 98.44 94 CYS A CA 1
ATOM 698 C C . CYS A 1 94 ? 15.922 7.855 5.664 1 98.44 94 CYS A C 1
ATOM 700 O O . CYS A 1 94 ? 16.828 8.422 5.059 1 98.44 94 CYS A O 1
ATOM 702 N N . PHE A 1 95 ? 15.75 7.898 7.008 1 98.38 95 PHE A N 1
ATOM 703 C CA . PHE A 1 95 ? 16.734 8.57 7.844 1 98.38 95 PHE A CA 1
ATOM 704 C C . PHE A 1 95 ? 18.109 7.922 7.691 1 98.38 95 PHE A C 1
ATOM 706 O O . PHE A 1 95 ? 19.109 8.617 7.492 1 98.38 95 PHE A O 1
ATOM 713 N N . PHE A 1 96 ? 18.188 6.586 7.738 1 97.62 96 PHE A N 1
ATOM 714 C CA . PHE A 1 96 ? 19.438 5.844 7.59 1 97.62 96 PHE A CA 1
ATOM 715 C C . PHE A 1 96 ? 20.078 6.117 6.234 1 97.62 96 PHE A C 1
ATOM 717 O O . PHE A 1 96 ? 21.266 6.422 6.148 1 97.62 96 PHE A O 1
ATOM 724 N N . GLU A 1 97 ? 19.266 6.055 5.199 1 97.56 97 GLU A N 1
ATOM 725 C CA . GLU A 1 97 ? 19.766 6.27 3.846 1 97.56 97 GLU A CA 1
ATOM 726 C C . GLU A 1 97 ? 20.266 7.695 3.662 1 97.56 97 GLU A C 1
ATOM 728 O O . GLU A 1 97 ? 21.281 7.918 3.004 1 97.56 97 GLU A O 1
ATOM 733 N N . HIS A 1 98 ? 19.531 8.641 4.242 1 97.81 98 HIS A N 1
ATOM 734 C CA . HIS A 1 98 ? 19.969 10.031 4.195 1 97.81 98 HIS A CA 1
ATOM 735 C C . HIS A 1 98 ? 21.312 10.203 4.875 1 97.81 98 HIS A C 1
ATOM 737 O O . HIS A 1 98 ? 22.203 10.883 4.344 1 97.81 98 HIS A O 1
ATOM 743 N N . CYS A 1 99 ? 21.453 9.594 6.039 1 97 99 CYS A N 1
ATOM 744 C CA . CYS A 1 99 ? 22.703 9.711 6.785 1 97 99 CYS A CA 1
ATOM 745 C C . CYS A 1 99 ? 23.859 9.102 6.004 1 97 99 CYS A C 1
ATOM 747 O O . CYS A 1 99 ? 24.938 9.672 5.941 1 97 99 CYS A O 1
ATOM 749 N N . VAL A 1 100 ? 23.641 7.945 5.41 1 96.06 100 VAL A N 1
ATOM 750 C CA . VAL A 1 100 ? 24.672 7.297 4.598 1 96.06 100 VAL A CA 1
ATOM 751 C C . VAL A 1 100 ? 25.047 8.195 3.424 1 96.06 100 VAL A C 1
ATOM 753 O O . VAL A 1 100 ? 26.219 8.438 3.172 1 96.06 100 VAL A O 1
ATOM 756 N N . GLN A 1 101 ? 24.078 8.75 2.74 1 96.69 101 GLN A N 1
ATOM 757 C CA . GLN A 1 101 ? 24.297 9.57 1.552 1 96.69 101 GLN A CA 1
ATOM 758 C C . GLN A 1 101 ? 25.031 10.859 1.897 1 96.69 101 GLN A C 1
ATOM 760 O O . GLN A 1 101 ? 25.875 11.32 1.129 1 96.69 101 GLN A O 1
ATOM 765 N N . CYS A 1 102 ? 24.719 11.43 3.045 1 96.88 102 CYS A N 1
ATOM 766 C CA . CYS A 1 102 ? 25.281 12.719 3.426 1 96.88 102 CYS A CA 1
ATOM 767 C C . CYS A 1 102 ? 26.531 12.539 4.281 1 96.88 102 CYS A C 1
ATOM 769 O O . CYS A 1 102 ? 27.125 13.523 4.715 1 96.88 102 CYS A O 1
ATOM 771 N N . GLY A 1 103 ? 26.938 11.344 4.574 1 95.56 103 GLY A N 1
ATOM 772 C CA . GLY A 1 103 ? 28.125 11.07 5.359 1 95.56 103 GLY A CA 1
ATOM 773 C C . GLY A 1 103 ? 27.953 11.406 6.832 1 95.56 103 GLY A C 1
ATOM 774 O O . GLY A 1 103 ? 28.906 11.836 7.484 1 95.56 103 GLY A O 1
ATOM 775 N N . ILE A 1 104 ? 26.703 11.289 7.305 1 95.62 104 ILE A N 1
ATOM 776 C CA . ILE A 1 104 ? 26.438 11.523 8.719 1 95.62 104 ILE A CA 1
ATOM 777 C C . ILE A 1 104 ? 26.672 10.242 9.516 1 95.62 104 ILE A C 1
ATOM 779 O O . ILE A 1 104 ? 26.047 9.219 9.25 1 95.62 104 ILE A O 1
ATOM 783 N N . SER A 1 105 ? 27.547 10.234 10.438 1 91.94 105 SER A N 1
ATOM 784 C CA . SER A 1 105 ? 27.891 9.07 11.242 1 91.94 105 SER A CA 1
ATOM 785 C C . SER A 1 105 ? 26.859 8.859 12.359 1 91.94 105 SER A C 1
ATOM 787 O O . SER A 1 105 ? 26.547 9.797 13.102 1 91.94 105 SER A O 1
ATOM 789 N N . LEU A 1 106 ? 26.359 7.68 12.352 1 90.38 106 LEU A N 1
ATOM 790 C CA . LEU A 1 106 ? 25.406 7.332 13.406 1 90.38 106 LEU A CA 1
ATOM 791 C C . LEU A 1 106 ? 26.094 6.527 14.508 1 90.38 106 LEU A C 1
ATOM 793 O O . LEU A 1 106 ? 26.562 5.406 14.266 1 90.38 106 LEU A O 1
ATOM 797 N N . ALA A 1 107 ? 26.656 7.074 15.375 1 77.44 107 ALA A N 1
ATOM 798 C CA . ALA A 1 107 ? 27.266 6.398 16.516 1 77.44 107 ALA A CA 1
ATOM 799 C C . ALA A 1 107 ? 26.281 6.336 17.688 1 77.44 107 ALA A C 1
ATOM 801 O O . ALA A 1 107 ? 25.812 7.371 18.172 1 77.44 107 ALA A O 1
ATOM 802 N N . PRO A 1 108 ? 25.719 5.176 17.828 1 61.75 108 PRO A N 1
ATOM 803 C CA . PRO A 1 108 ? 24.75 5.219 18.938 1 61.75 108 PRO A CA 1
ATOM 804 C C . PRO A 1 108 ? 25.375 5.703 20.234 1 61.75 108 PRO A C 1
ATOM 806 O O . PRO A 1 108 ? 26.547 5.41 20.516 1 61.75 108 PRO A O 1
ATOM 809 N N . GLN A 1 109 ? 24.875 6.824 20.828 1 54.84 109 GLN A N 1
ATOM 810 C CA . GLN A 1 109 ? 25.391 7.352 22.094 1 54.84 109 GLN A CA 1
ATOM 811 C C . GLN A 1 109 ? 25.391 6.285 23.172 1 54.84 109 GLN A C 1
ATOM 813 O O . GLN A 1 109 ? 26.344 6.168 23.938 1 54.84 109 GLN A O 1
ATOM 818 N N . SER A 1 110 ? 24.25 5.578 23.422 1 54.19 110 SER A N 1
ATOM 819 C CA . SER A 1 110 ? 24.141 4.633 24.531 1 54.19 110 SER A CA 1
ATOM 820 C C . SER A 1 110 ? 23.859 3.221 24.016 1 54.19 110 SER A C 1
ATOM 822 O O . SER A 1 110 ? 24.547 2.271 24.406 1 54.19 110 SER A O 1
ATOM 824 N N . SER A 1 111 ? 22.734 3.104 23.297 1 65.75 111 SER A N 1
ATOM 825 C CA . SER A 1 111 ? 22.328 1.795 22.797 1 65.75 111 SER A CA 1
ATOM 826 C C . SER A 1 111 ? 22.328 1.765 21.266 1 65.75 111 SER A C 1
ATOM 828 O O . SER A 1 111 ? 21.953 2.75 20.625 1 65.75 111 SER A O 1
ATOM 830 N N . PRO A 1 112 ? 22.828 0.694 20.844 1 74.5 112 PRO A N 1
ATOM 831 C CA . PRO A 1 112 ? 22.969 0.58 19.391 1 74.5 112 PRO A CA 1
ATOM 832 C C . PRO A 1 112 ? 21.641 0.64 18.641 1 74.5 112 PRO A C 1
ATOM 834 O O . PRO A 1 112 ? 21.594 0.961 17.453 1 74.5 112 PRO A O 1
ATOM 837 N N . ALA A 1 113 ? 20.516 0.318 19.469 1 92.19 113 ALA A N 1
ATOM 838 C CA . ALA A 1 113 ? 19.234 0.309 18.781 1 92.19 113 ALA A CA 1
ATOM 839 C C . ALA A 1 113 ? 18.125 0.864 19.688 1 92.19 113 ALA A C 1
ATOM 841 O O . ALA A 1 113 ? 18.391 1.686 20.562 1 92.19 113 ALA A O 1
ATOM 842 N N . PHE A 1 114 ? 16.875 0.744 19.344 1 96.69 114 PHE A N 1
ATOM 843 C CA . PHE A 1 114 ? 15.766 1.35 20.078 1 96.69 114 PHE A CA 1
ATOM 844 C C . PHE A 1 114 ? 14.445 0.676 19.734 1 96.69 114 PHE A C 1
ATOM 846 O O . PHE A 1 114 ? 14.367 -0.088 18.766 1 96.69 114 PHE A O 1
ATOM 853 N N . THR A 1 115 ? 13.492 0.91 20.578 1 98.06 115 THR A N 1
ATOM 854 C CA . THR A 1 115 ? 12.102 0.537 20.359 1 98.06 115 THR A CA 1
ATOM 855 C C . THR A 1 115 ? 11.242 1.772 20.094 1 98.06 115 THR A C 1
ATOM 857 O O . THR A 1 115 ? 11.359 2.781 20.781 1 98.06 115 THR A O 1
ATOM 860 N N . LEU A 1 116 ? 10.453 1.72 19.031 1 98.56 116 LEU A N 1
ATOM 861 C CA . LEU A 1 116 ? 9.57 2.828 18.703 1 98.56 116 LEU A CA 1
ATOM 862 C C . LEU A 1 116 ? 8.109 2.447 18.938 1 98.56 116 LEU A C 1
ATOM 864 O O . LEU A 1 116 ? 7.695 1.328 18.625 1 98.56 116 LEU A O 1
ATOM 868 N N . SER A 1 117 ? 7.367 3.297 19.5 1 98.31 117 SER A N 1
ATOM 869 C CA . SER A 1 117 ? 5.91 3.268 19.594 1 98.31 117 SER A CA 1
ATOM 870 C C . SER A 1 117 ? 5.309 4.629 19.281 1 98.31 117 SER A C 1
ATOM 872 O O . SER A 1 117 ? 6.023 5.633 19.203 1 98.31 117 SER A O 1
ATOM 874 N N . TYR A 1 118 ? 3.99 4.664 19.016 1 98.19 118 TYR A N 1
ATOM 875 C CA . TYR A 1 118 ? 3.354 5.941 18.719 1 98.19 118 TYR A CA 1
ATOM 876 C C . TYR A 1 118 ? 1.922 5.973 19.25 1 98.19 118 TYR A C 1
ATOM 878 O O . TYR A 1 118 ? 1.331 4.922 19.516 1 98.19 118 TYR A O 1
ATOM 886 N N . ALA A 1 119 ? 1.451 7.125 19.453 1 97.44 119 ALA A N 1
ATOM 887 C CA . ALA A 1 119 ? 0.063 7.449 19.766 1 97.44 119 ALA A CA 1
ATOM 888 C C . ALA A 1 119 ? -0.395 8.695 19.016 1 97.44 119 ALA A C 1
ATOM 890 O O . ALA A 1 119 ? 0.418 9.562 18.688 1 97.44 119 ALA A O 1
ATOM 891 N N . THR A 1 120 ? -1.67 8.781 18.703 1 96.81 120 THR A N 1
ATOM 892 C CA . THR A 1 120 ? -2.174 9.938 17.969 1 96.81 120 THR A CA 1
ATOM 893 C C . THR A 1 120 ? -3.607 10.258 18.391 1 96.81 120 THR A C 1
ATOM 895 O O . THR A 1 120 ? -4.391 9.344 18.688 1 96.81 120 THR A O 1
ATOM 898 N N . THR A 1 121 ? -3.891 11.5 18.469 1 96.06 121 THR A N 1
ATOM 899 C CA . THR A 1 121 ? -5.254 11.977 18.672 1 96.06 121 THR A CA 1
ATOM 900 C C . THR A 1 121 ? -5.812 12.578 17.391 1 96.06 121 THR A C 1
ATOM 902 O O . THR A 1 121 ? -6.941 13.078 17.359 1 96.06 121 THR A O 1
ATOM 905 N N . ILE A 1 122 ? -5.004 12.586 16.328 1 94.56 122 ILE A N 1
ATOM 906 C CA . ILE A 1 122 ? -5.441 13.133 15.039 1 94.56 122 ILE A CA 1
ATOM 907 C C . ILE A 1 122 ? -6.449 12.18 14.398 1 94.56 122 ILE A C 1
ATOM 909 O O . ILE A 1 122 ? -6.137 11.016 14.133 1 94.56 122 ILE A O 1
ATOM 913 N N . PRO A 1 123 ? -7.637 12.719 14.203 1 88.25 123 PRO A N 1
ATOM 914 C CA . PRO A 1 123 ? -8.625 11.844 13.562 1 88.25 123 PRO A CA 1
ATOM 915 C C . PRO A 1 123 ? -8.133 11.273 12.234 1 88.25 123 PRO A C 1
ATOM 917 O O . PRO A 1 123 ? -7.484 11.977 11.461 1 88.25 123 PRO A O 1
ATOM 920 N N . ARG A 1 124 ? -8.469 10.008 12.039 1 83.38 124 ARG A N 1
ATOM 921 C CA . ARG A 1 124 ? -8.016 9.336 10.82 1 83.38 124 ARG A CA 1
ATOM 922 C C . ARG A 1 124 ? -8.836 9.781 9.617 1 83.38 124 ARG A C 1
ATOM 924 O O . ARG A 1 124 ? -10.039 10.039 9.734 1 83.38 124 ARG A O 1
ATOM 931 N N . GLN A 1 125 ? -8.211 9.93 8.508 1 76.25 125 GLN A N 1
ATOM 932 C CA . GLN A 1 125 ? -8.812 10.18 7.199 1 76.25 125 GLN A CA 1
ATOM 933 C C . GLN A 1 125 ? -9.625 11.469 7.203 1 76.25 125 GLN A C 1
ATOM 935 O O . GLN A 1 125 ? -10.719 11.523 6.633 1 76.25 125 GLN A O 1
ATOM 940 N N . CYS A 1 126 ? -9.086 12.531 7.906 1 78.81 126 CYS A N 1
ATOM 941 C CA . CYS A 1 126 ? -9.82 13.781 7.98 1 78.81 126 CYS A CA 1
ATOM 942 C C . CYS A 1 126 ? -9.008 14.93 7.406 1 78.81 126 CYS A C 1
ATOM 944 O O . CYS A 1 126 ? -9.289 16.094 7.68 1 78.81 126 CYS A O 1
ATOM 946 N N . GLY A 1 127 ? -7.969 14.594 6.727 1 86.12 127 GLY A N 1
ATOM 947 C CA . GLY A 1 127 ? -7.199 15.664 6.102 1 86.12 127 GLY A CA 1
ATOM 948 C C . GLY A 1 127 ? -6.484 16.547 7.105 1 86.12 127 GLY A C 1
ATOM 949 O O . GLY A 1 127 ? -6.309 17.75 6.867 1 86.12 127 GLY A O 1
ATOM 950 N N . LEU A 1 128 ? -6.152 16.078 8.227 1 94 128 LEU A N 1
ATOM 951 C CA . LEU A 1 128 ? -5.504 16.859 9.273 1 94 128 LEU A CA 1
ATOM 952 C C . LEU A 1 128 ? -4.051 16.422 9.453 1 94 128 LEU A C 1
ATOM 954 O O . LEU A 1 128 ? -3.492 16.547 10.547 1 94 128 LEU A O 1
ATOM 958 N N . SER A 1 129 ? -3.484 15.859 8.398 1 95.88 129 SER A N 1
ATOM 959 C CA . SER A 1 129 ? -2.049 15.625 8.266 1 95.88 129 SER A CA 1
ATOM 960 C C . SER A 1 129 ? -1.546 14.656 9.328 1 95.88 129 SER A C 1
ATOM 962 O O . SER A 1 129 ? -0.496 14.883 9.938 1 95.88 129 SER A O 1
ATOM 964 N N . GLY A 1 130 ? -2.281 13.617 9.602 1 95.5 130 GLY A N 1
ATOM 965 C CA . GLY A 1 130 ? -1.932 12.625 10.609 1 95.5 130 GLY A CA 1
ATOM 966 C C . GLY A 1 130 ? -0.677 11.844 10.266 1 95.5 130 GLY A C 1
ATOM 967 O O . GLY A 1 130 ? 0.209 11.688 11.109 1 95.5 130 GLY A O 1
ATOM 968 N N . SER A 1 131 ? -0.51 11.344 9.055 1 95.69 131 SER A N 1
ATOM 969 C CA . SER A 1 131 ? 0.64 10.539 8.656 1 95.69 131 SER A CA 1
ATOM 970 C C . SER A 1 131 ? 1.94 11.32 8.797 1 95.69 131 SER A C 1
ATOM 972 O O . SER A 1 131 ? 2.891 10.844 9.43 1 95.69 131 SER A O 1
ATOM 974 N N . SER A 1 132 ? 1.921 12.562 8.25 1 97.5 132 SER A N 1
ATOM 975 C CA . SER A 1 132 ? 3.146 13.359 8.281 1 97.5 132 SER A CA 1
ATOM 976 C C . SER A 1 132 ? 3.529 13.727 9.711 1 97.5 132 SER A C 1
ATOM 978 O O . SER A 1 132 ? 4.715 13.844 10.031 1 97.5 132 SER A O 1
ATOM 980 N N . ALA A 1 133 ? 2.518 13.859 10.562 1 98.31 133 ALA A N 1
ATOM 981 C CA . ALA A 1 133 ? 2.814 14.156 11.961 1 98.31 133 ALA A CA 1
ATOM 982 C C . ALA A 1 133 ? 3.576 13.008 12.617 1 98.31 133 ALA A C 1
ATOM 984 O O . ALA A 1 133 ? 4.547 13.234 13.344 1 98.31 133 ALA A O 1
ATOM 985 N N . ILE A 1 134 ? 3.164 11.789 12.375 1 98.31 134 ILE A N 1
ATOM 986 C CA . ILE A 1 134 ? 3.836 10.609 12.922 1 98.31 134 ILE A CA 1
ATOM 987 C C . ILE A 1 134 ? 5.258 10.531 12.367 1 98.31 134 ILE A C 1
ATOM 989 O O . ILE A 1 134 ? 6.207 10.289 13.117 1 98.31 134 ILE A O 1
ATOM 993 N N . VAL A 1 135 ? 5.41 10.734 11.102 1 98.75 135 VAL A N 1
ATOM 994 C CA . VAL A 1 135 ? 6.711 10.641 10.445 1 98.75 135 VAL A CA 1
ATOM 995 C C . VAL A 1 135 ? 7.637 11.727 10.984 1 98.75 135 VAL A C 1
ATOM 997 O O . VAL A 1 135 ? 8.805 11.461 11.281 1 98.75 135 VAL A O 1
ATOM 1000 N N . CYS A 1 136 ? 7.117 12.938 11.117 1 98.69 136 CYS A N 1
ATOM 1001 C CA . CYS A 1 136 ? 7.906 14.047 11.648 1 98.69 136 CYS A CA 1
ATOM 1002 C C . CYS A 1 136 ? 8.352 13.766 13.078 1 98.69 136 CYS A C 1
ATOM 1004 O O . CYS A 1 136 ? 9.516 13.977 13.43 1 98.69 136 CYS A O 1
ATOM 1006 N N . ALA A 1 137 ? 7.43 13.289 13.898 1 98.81 137 ALA A N 1
ATOM 1007 C CA . ALA A 1 137 ? 7.766 12.953 15.281 1 98.81 137 ALA A CA 1
ATOM 1008 C C . ALA A 1 137 ? 8.844 11.875 15.336 1 98.81 137 ALA A C 1
ATOM 1010 O O . ALA A 1 137 ? 9.727 11.914 16.188 1 98.81 137 ALA A O 1
ATOM 1011 N N . THR A 1 138 ? 8.773 10.906 14.453 1 98.81 138 THR A N 1
ATOM 1012 C CA . THR A 1 138 ? 9.773 9.852 14.375 1 98.81 138 THR A CA 1
ATOM 1013 C C . THR A 1 138 ? 11.141 10.43 14.039 1 98.81 138 THR A C 1
ATOM 1015 O O . THR A 1 138 ? 12.133 10.102 14.695 1 98.81 138 THR A O 1
ATOM 1018 N N . LEU A 1 139 ? 11.188 11.297 13.055 1 98.75 139 LEU A N 1
ATOM 1019 C CA . LEU A 1 139 ? 12.438 11.938 12.672 1 98.75 139 LEU A CA 1
ATOM 1020 C C . LEU A 1 139 ? 13.047 12.672 13.859 1 98.75 139 LEU A C 1
ATOM 1022 O O . LEU A 1 139 ? 14.25 12.555 14.117 1 98.75 139 LEU A O 1
ATOM 1026 N N . ASN A 1 140 ? 12.203 13.414 14.555 1 98.44 140 ASN A N 1
ATOM 1027 C CA . ASN A 1 140 ? 12.688 14.148 15.711 1 98.44 140 ASN A CA 1
ATOM 1028 C C . ASN A 1 140 ? 13.344 13.227 16.734 1 98.44 140 ASN A C 1
ATOM 1030 O O . ASN A 1 140 ? 14.414 13.531 17.266 1 98.44 140 ASN A O 1
ATOM 1034 N N . CYS A 1 141 ? 12.68 12.109 17 1 98 141 CYS A N 1
ATOM 1035 C CA . CYS A 1 141 ? 13.227 11.148 17.953 1 98 141 CYS A CA 1
ATOM 1036 C C . CYS A 1 141 ? 14.562 10.594 17.469 1 98 141 CYS A C 1
ATOM 1038 O O . CYS A 1 141 ? 15.5 10.453 18.25 1 98 141 CYS A O 1
ATOM 1040 N N . LEU A 1 142 ? 14.68 10.266 16.188 1 97.06 142 LEU A N 1
ATOM 1041 C CA . LEU A 1 142 ? 15.898 9.703 15.625 1 97.06 142 LEU A CA 1
ATOM 1042 C C . LEU A 1 142 ? 17.047 10.695 15.703 1 97.06 142 LEU A C 1
ATOM 1044 O O . LEU A 1 142 ? 18.156 10.336 16.094 1 97.06 142 LEU A O 1
ATOM 1048 N N . LEU A 1 143 ? 16.766 11.93 15.305 1 96.5 143 LEU A N 1
ATOM 1049 C CA . LEU A 1 143 ? 17.781 12.969 15.367 1 96.5 143 LEU A CA 1
ATOM 1050 C C . LEU A 1 143 ? 18.312 13.133 16.781 1 96.5 143 LEU A C 1
ATOM 1052 O O . LEU A 1 143 ? 19.516 13.227 17 1 96.5 143 LEU A O 1
ATOM 1056 N N . CYS A 1 144 ? 17.406 13.133 17.703 1 95.12 144 CYS A N 1
ATOM 1057 C CA . CYS A 1 144 ? 17.781 13.281 19.109 1 95.12 144 CYS A CA 1
ATOM 1058 C C . CYS A 1 144 ? 18.562 12.07 19.609 1 95.12 144 CYS A C 1
ATOM 1060 O O . CYS A 1 144 ? 19.609 12.219 20.25 1 95.12 144 CYS A O 1
ATOM 1062 N N . HIS A 1 145 ? 18.078 10.898 19.312 1 94.88 145 HIS A N 1
ATOM 1063 C CA . HIS A 1 145 ? 18.703 9.656 19.766 1 94.88 145 HIS A CA 1
ATOM 1064 C C . HIS A 1 145 ? 20.156 9.578 19.297 1 94.88 145 HIS A C 1
ATOM 1066 O O . HIS A 1 145 ? 21.031 9.164 20.062 1 94.88 145 HIS A O 1
ATOM 1072 N N . TYR A 1 146 ? 20.406 9.977 18.094 1 94.25 146 TYR A N 1
ATOM 1073 C CA . TYR A 1 146 ? 21.734 9.836 17.516 1 94.25 146 TYR A CA 1
ATOM 1074 C C . TYR A 1 146 ? 22.531 11.125 17.672 1 94.25 146 TYR A C 1
ATOM 1076 O O . TYR A 1 146 ? 23.719 11.18 17.328 1 94.25 146 TYR A O 1
ATOM 1084 N N . GLY A 1 147 ? 21.906 12.211 18.125 1 92.88 147 GLY A N 1
ATOM 1085 C CA . GLY A 1 147 ? 22.594 13.477 18.344 1 92.88 147 GLY A CA 1
ATOM 1086 C C . GLY A 1 147 ? 23.031 14.148 17.062 1 92.88 147 GLY A C 1
ATOM 1087 O O . GLY A 1 147 ? 24.141 14.703 16.984 1 92.88 147 GLY A O 1
ATOM 1088 N N . VAL A 1 148 ? 22.234 14.055 16.047 1 94.69 148 VAL A N 1
ATOM 1089 C CA . VAL A 1 148 ? 22.672 14.578 14.758 1 94.69 148 VAL A CA 1
ATOM 1090 C C . VAL A 1 148 ? 21.703 15.672 14.297 1 94.69 148 VAL A C 1
ATOM 1092 O O . VAL A 1 148 ? 21.484 15.852 13.094 1 94.69 148 VAL A O 1
ATOM 1095 N N . GLU A 1 149 ? 21.047 16.375 15.18 1 95.06 149 GLU A N 1
ATOM 1096 C CA . GLU A 1 149 ? 20.094 17.438 14.867 1 95.06 149 GLU A CA 1
ATOM 1097 C C . GLU A 1 149 ? 20.734 18.531 14.016 1 95.06 149 GLU A C 1
ATOM 1099 O O . GLU A 1 149 ? 20.125 19.047 13.086 1 95.06 149 GLU A O 1
ATOM 1104 N N . ALA A 1 150 ? 21.953 18.844 14.312 1 94.62 150 ALA A N 1
ATOM 1105 C CA . ALA A 1 150 ? 22.656 19.906 13.602 1 94.62 150 ALA A CA 1
ATOM 1106 C C . ALA A 1 150 ? 22.984 19.484 12.172 1 94.62 150 ALA A C 1
ATOM 1108 O O . ALA A 1 150 ? 23.078 20.328 11.273 1 94.62 150 ALA A O 1
ATOM 1109 N N . ALA A 1 151 ? 23.156 18.219 11.984 1 95.88 151 ALA A N 1
ATOM 1110 C CA . ALA A 1 151 ? 23.547 17.703 10.68 1 95.88 151 ALA A CA 1
ATOM 1111 C C . ALA A 1 151 ? 22.375 17.688 9.719 1 95.88 151 ALA A C 1
ATOM 1113 O O . ALA A 1 151 ? 22.547 17.547 8.508 1 95.88 151 ALA A O 1
ATOM 1114 N N . VAL A 1 152 ? 21.156 17.844 10.227 1 96.44 152 VAL A N 1
ATOM 1115 C CA . VAL A 1 152 ? 19.938 17.906 9.414 1 96.44 152 VAL A CA 1
ATOM 1116 C C . VAL A 1 152 ? 19.172 19.172 9.742 1 96.44 152 VAL A C 1
ATOM 1118 O O . VAL A 1 152 ? 18.234 19.156 10.531 1 96.44 152 VAL A O 1
ATOM 1121 N N . PRO A 1 153 ? 19.531 20.203 9.078 1 94.56 153 PRO A N 1
ATOM 1122 C CA . PRO A 1 153 ? 18.891 21.484 9.383 1 94.56 153 PRO A CA 1
ATOM 1123 C C . PRO A 1 153 ? 17.375 21.453 9.172 1 94.56 153 PRO A C 1
ATOM 1125 O O . PRO A 1 153 ? 16.875 20.672 8.352 1 94.56 153 PRO A O 1
ATOM 1128 N N . HIS A 1 154 ? 16.641 22.297 9.883 1 95.06 154 HIS A N 1
ATOM 1129 C CA . HIS A 1 154 ? 15.18 22.312 9.898 1 95.06 154 HIS A CA 1
ATOM 1130 C C . HIS A 1 154 ? 14.625 22.516 8.492 1 95.06 154 HIS A C 1
ATOM 1132 O O . HIS A 1 154 ? 13.578 21.953 8.148 1 95.06 154 HIS A O 1
ATOM 1138 N N . ILE A 1 155 ? 15.266 23.266 7.637 1 92.19 155 ILE A N 1
ATOM 1139 C CA . ILE A 1 155 ? 14.758 23.656 6.328 1 92.19 155 ILE A CA 1
ATOM 1140 C C . ILE A 1 155 ? 14.695 22.438 5.414 1 92.19 155 ILE A C 1
ATOM 1142 O O . ILE A 1 155 ? 13.914 22.406 4.453 1 92.19 155 ILE A O 1
ATOM 1146 N N . VAL A 1 156 ? 15.5 21.391 5.676 1 94 156 VAL A N 1
ATOM 1147 C CA . VAL A 1 156 ? 15.547 20.234 4.777 1 94 156 VAL A CA 1
ATOM 1148 C C . VAL A 1 156 ? 14.648 19.125 5.316 1 94 156 VAL A C 1
ATOM 1150 O O . VAL A 1 156 ? 14.352 18.156 4.602 1 94 156 VAL A O 1
ATOM 1153 N N . ARG A 1 157 ? 14.219 19.234 6.594 1 97.31 157 ARG A N 1
ATOM 1154 C CA . ARG A 1 157 ? 13.5 18.172 7.273 1 97.31 157 ARG A CA 1
ATOM 1155 C C . ARG A 1 157 ? 12.156 17.891 6.613 1 97.31 157 ARG A C 1
ATOM 1157 O O . ARG A 1 157 ? 11.742 16.734 6.477 1 97.31 157 ARG A O 1
ATOM 1164 N N . PRO A 1 158 ? 11.461 18.984 6.133 1 97.31 158 PRO A N 1
ATOM 1165 C CA . PRO A 1 158 ? 10.188 18.703 5.465 1 97.31 158 PRO A CA 1
ATOM 1166 C C . PRO A 1 158 ? 10.344 17.766 4.266 1 97.31 158 PRO A C 1
ATOM 1168 O O . PRO A 1 158 ? 9.555 16.828 4.109 1 97.31 158 PRO A O 1
ATOM 1171 N N . ALA A 1 159 ? 11.336 17.984 3.477 1 96.25 159 ALA A N 1
ATOM 1172 C CA . ALA A 1 159 ? 11.562 17.141 2.307 1 96.25 159 ALA A CA 1
ATOM 1173 C C . ALA A 1 159 ? 11.938 15.719 2.717 1 96.25 159 ALA A C 1
ATOM 1175 O O . ALA A 1 159 ? 11.562 14.75 2.045 1 96.25 159 ALA A O 1
ATOM 1176 N N . LEU A 1 160 ? 12.695 15.609 3.783 1 97.75 160 LEU A N 1
ATOM 1177 C CA . LEU A 1 160 ? 13.078 14.297 4.285 1 97.75 160 LEU A CA 1
ATOM 1178 C C . LEU A 1 160 ? 11.859 13.523 4.77 1 97.75 160 LEU A C 1
ATOM 1180 O O . LEU A 1 160 ? 11.711 12.336 4.469 1 97.75 160 LEU A O 1
ATOM 1184 N N . VAL A 1 161 ? 10.969 14.18 5.484 1 98.44 161 VAL A N 1
ATOM 1185 C CA . VAL A 1 161 ? 9.727 13.578 5.941 1 98.44 161 VAL A CA 1
ATOM 1186 C C . VAL A 1 161 ? 8.891 13.148 4.742 1 98.44 161 VAL A C 1
ATOM 1188 O O . VAL A 1 161 ? 8.352 12.031 4.715 1 98.44 161 VAL A O 1
ATOM 1191 N N . LEU A 1 162 ? 8.797 14.016 3.777 1 97.5 162 LEU A N 1
ATOM 1192 C CA . LEU A 1 162 ? 8.031 13.703 2.572 1 97.5 162 LEU A CA 1
ATOM 1193 C C . LEU A 1 162 ? 8.586 12.469 1.878 1 97.5 162 LEU A C 1
ATOM 1195 O O . LEU A 1 162 ? 7.824 11.633 1.386 1 97.5 162 LEU A O 1
ATOM 1199 N N . SER A 1 163 ? 9.906 12.367 1.836 1 97.38 163 SER A N 1
ATOM 1200 C CA . SER A 1 163 ? 10.539 11.242 1.149 1 97.38 163 SER A CA 1
ATOM 1201 C C . SER A 1 163 ? 10.141 9.914 1.78 1 97.38 163 SER A C 1
ATOM 1203 O O . SER A 1 163 ? 9.969 8.914 1.08 1 97.38 163 SER A O 1
ATOM 1205 N N . ALA A 1 164 ? 9.984 9.867 3.096 1 97.94 164 ALA A N 1
ATOM 1206 C CA . ALA A 1 164 ? 9.562 8.656 3.791 1 97.94 164 ALA A CA 1
ATOM 1207 C C . ALA A 1 164 ? 8.141 8.266 3.389 1 97.94 164 ALA A C 1
ATOM 1209 O O . ALA A 1 164 ? 7.859 7.082 3.172 1 97.94 164 ALA A O 1
ATOM 1210 N N . GLU A 1 165 ? 7.273 9.266 3.309 1 96.75 165 GLU A N 1
ATOM 1211 C CA . GLU A 1 165 ? 5.898 8.984 2.9 1 96.75 165 GLU A CA 1
ATOM 1212 C C . GLU A 1 165 ? 5.836 8.539 1.443 1 96.75 165 GLU A C 1
ATOM 1214 O O . GLU A 1 165 ? 5.059 7.648 1.096 1 96.75 165 GLU A O 1
ATOM 1219 N N . GLN A 1 166 ? 6.629 9.18 0.642 1 94.38 166 GLN A N 1
ATOM 1220 C CA . GLN A 1 166 ? 6.672 8.805 -0.767 1 94.38 166 GLN A CA 1
ATOM 1221 C C . GLN A 1 166 ? 7.152 7.363 -0.938 1 94.38 166 GLN A C 1
ATOM 1223 O O . GLN A 1 166 ? 6.703 6.656 -1.843 1 94.38 166 GLN A O 1
ATOM 1228 N N . ASP A 1 167 ? 8.062 6.957 -0.044 1 94.69 167 ASP A N 1
ATOM 1229 C CA . ASP A 1 167 ? 8.547 5.578 -0.068 1 94.69 167 ASP A CA 1
ATOM 1230 C C . ASP A 1 167 ? 7.402 4.594 0.176 1 94.69 167 ASP A C 1
ATOM 1232 O O . ASP A 1 167 ? 7.484 3.432 -0.222 1 94.69 167 ASP A O 1
ATOM 1236 N N . LEU A 1 168 ? 6.336 5.043 0.775 1 93.06 168 LEU A N 1
ATOM 1237 C CA . LEU A 1 168 ? 5.156 4.23 1.047 1 93.06 168 LEU A CA 1
ATOM 1238 C C . LEU A 1 168 ? 4.105 4.414 -0.044 1 93.06 168 LEU A C 1
ATOM 1240 O O . LEU A 1 168 ? 2.994 3.896 0.065 1 93.06 168 LEU A O 1
ATOM 1244 N N . GLY A 1 169 ? 4.383 5.25 -1.034 1 88.19 169 GLY A N 1
ATOM 1245 C CA . GLY A 1 169 ? 3.459 5.5 -2.129 1 88.19 169 GLY A CA 1
ATOM 1246 C C . GLY A 1 169 ? 2.494 6.637 -1.849 1 88.19 169 GLY A C 1
ATOM 1247 O O . GLY A 1 169 ? 1.526 6.832 -2.586 1 88.19 169 GLY A O 1
ATOM 1248 N N . ILE A 1 170 ? 2.684 7.293 -0.809 1 87.81 170 ILE A N 1
ATOM 1249 C CA . ILE A 1 170 ? 1.826 8.422 -0.475 1 87.81 170 ILE A CA 1
ATOM 1250 C C . ILE A 1 170 ? 2.236 9.641 -1.298 1 87.81 170 ILE A C 1
ATOM 1252 O O . ILE A 1 170 ? 3.398 10.055 -1.269 1 87.81 170 ILE A O 1
ATOM 1256 N N . THR A 1 171 ? 1.313 10.148 -2.033 1 85.06 171 THR A N 1
ATOM 1257 C CA . THR A 1 171 ? 1.537 11.352 -2.832 1 85.06 171 THR A CA 1
ATOM 1258 C C . THR A 1 171 ? 1.065 12.594 -2.082 1 85.06 171 THR A C 1
ATOM 1260 O O . THR A 1 171 ? -0.088 12.672 -1.655 1 85.06 171 THR A O 1
ATOM 1263 N N . ALA A 1 172 ? 1.957 13.5 -1.922 1 90.06 172 ALA A N 1
ATOM 1264 C CA . ALA A 1 172 ? 1.628 14.703 -1.162 1 90.06 172 ALA A CA 1
ATOM 1265 C C . ALA A 1 172 ? 2.6 15.836 -1.48 1 90.06 172 ALA A C 1
ATOM 1267 O O . ALA A 1 172 ? 3.645 15.617 -2.096 1 90.06 172 ALA A O 1
ATOM 1268 N N . GLY A 1 173 ? 2.229 17.047 -1.144 1 92.31 173 GLY A N 1
ATOM 1269 C CA . GLY A 1 173 ? 3.127 18.188 -1.184 1 92.31 173 GLY A CA 1
ATOM 1270 C C . GLY A 1 173 ? 3.84 18.438 0.133 1 92.31 173 GLY A C 1
ATOM 1271 O O . GLY A 1 173 ? 3.801 17.594 1.032 1 92.31 173 GLY A O 1
ATOM 1272 N N . LEU A 1 174 ? 4.469 19.594 0.258 1 96.38 174 LEU A N 1
ATOM 1273 C CA . LEU A 1 174 ? 5.336 19.875 1.398 1 96.38 174 LEU A CA 1
ATOM 1274 C C . LEU A 1 174 ? 4.566 20.609 2.494 1 96.38 174 LEU A C 1
ATOM 1276 O O . LEU A 1 174 ? 5.039 20.703 3.629 1 96.38 174 LEU A O 1
ATOM 1280 N N . GLN A 1 175 ? 3.404 21.047 2.24 1 97.25 175 GLN A N 1
ATOM 1281 C CA . GLN A 1 175 ? 2.66 21.938 3.127 1 97.25 175 GLN A CA 1
ATOM 1282 C C . GLN A 1 175 ? 2.6 21.375 4.543 1 97.25 175 GLN A C 1
ATOM 1284 O O . GLN A 1 175 ? 2.934 22.078 5.508 1 97.25 175 GLN A O 1
ATOM 1289 N N . ASP A 1 176 ? 2.172 20.094 4.676 1 98.06 176 ASP A N 1
ATOM 1290 C CA . ASP A 1 176 ? 2 19.484 5.984 1 98.06 176 ASP A CA 1
ATOM 1291 C C . ASP A 1 176 ? 3.307 19.5 6.777 1 98.06 176 ASP A C 1
ATOM 1293 O O . ASP A 1 176 ? 3.342 19.969 7.918 1 98.06 176 ASP A O 1
ATOM 1297 N N . ARG A 1 177 ? 4.348 19.109 6.148 1 98.06 177 ARG A N 1
ATOM 1298 C CA . ARG A 1 177 ? 5.629 18.859 6.801 1 98.06 177 ARG A CA 1
ATOM 1299 C C . ARG A 1 177 ? 6.309 20.172 7.188 1 98.06 177 ARG A C 1
ATOM 1301 O O . ARG A 1 177 ? 6.957 20.266 8.234 1 98.06 177 ARG A O 1
ATOM 1308 N N . VAL A 1 178 ? 6.109 21.188 6.367 1 97.94 178 VAL A N 1
ATOM 1309 C CA . VAL A 1 178 ? 6.699 22.484 6.691 1 97.94 178 VAL A CA 1
ATOM 1310 C C . VAL A 1 178 ? 6.09 23.031 7.984 1 97.94 178 VAL A C 1
ATOM 1312 O O . VAL A 1 178 ? 6.812 23.422 8.898 1 97.94 178 VAL A O 1
ATOM 1315 N N . VAL A 1 179 ? 4.816 22.969 8.086 1 98.12 179 VAL A N 1
ATOM 1316 C CA . VAL A 1 179 ? 4.141 23.469 9.273 1 98.12 179 VAL A CA 1
ATOM 1317 C C . VAL A 1 179 ? 4.473 22.594 10.477 1 98.12 179 VAL A C 1
ATOM 1319 O O . VAL A 1 179 ? 4.621 23.078 11.594 1 98.12 179 VAL A O 1
ATOM 1322 N N . GLN A 1 180 ? 4.574 21.359 10.25 1 98.44 180 GLN A N 1
ATOM 1323 C CA . GLN A 1 180 ? 4.82 20.422 11.344 1 98.44 180 GLN A CA 1
ATOM 1324 C C . GLN A 1 180 ? 6.25 20.531 11.859 1 98.44 180 GLN A C 1
ATOM 1326 O O . GLN A 1 180 ? 6.516 20.266 13.031 1 98.44 180 GLN A O 1
ATOM 1331 N N . VAL A 1 181 ? 7.176 20.969 11.023 1 98.06 181 VAL A N 1
ATOM 1332 C CA . VAL A 1 181 ? 8.562 21.188 11.43 1 98.06 181 VAL A CA 1
ATOM 1333 C C . VAL A 1 181 ? 8.695 22.562 12.086 1 98.06 181 VAL A C 1
ATOM 1335 O O . VAL A 1 181 ? 9.344 22.703 13.125 1 98.06 181 VAL A O 1
ATOM 1338 N N . HIS A 1 182 ? 8.023 23.578 11.586 1 97.56 182 HIS A N 1
ATOM 1339 C CA . HIS A 1 182 ? 8.336 24.953 11.992 1 97.56 182 HIS A CA 1
ATOM 1340 C C . HIS A 1 182 ? 7.293 25.484 12.969 1 97.56 182 HIS A C 1
ATOM 1342 O O . HIS A 1 182 ? 7.578 26.391 13.742 1 97.56 182 HIS A O 1
ATOM 1348 N N . GLY A 1 183 ? 6.098 24.953 12.945 1 97.44 183 GLY A N 1
ATOM 1349 C CA . GLY A 1 183 ? 5.051 25.359 13.867 1 97.44 183 GLY A CA 1
ATOM 1350 C C . GLY A 1 183 ? 4.445 26.703 13.531 1 97.44 183 GLY A C 1
ATOM 1351 O O . GLY A 1 183 ? 4.875 27.359 12.578 1 97.44 183 GLY A O 1
ATOM 1352 N N . GLY A 1 184 ? 3.424 27.031 14.266 1 98 184 GLY A N 1
ATOM 1353 C CA . GLY A 1 184 ? 2.803 28.344 14.148 1 98 184 GLY A CA 1
ATOM 1354 C C . GLY A 1 184 ? 2.068 28.547 12.836 1 98 184 GLY A C 1
ATOM 1355 O O . GLY A 1 184 ? 1.361 27.641 12.375 1 98 184 GLY A O 1
ATOM 1356 N N . LEU A 1 185 ? 2.133 29.781 12.352 1 98.56 185 LEU A N 1
ATOM 1357 C CA . LEU A 1 185 ? 1.55 30.203 11.086 1 98.56 185 LEU A CA 1
ATOM 1358 C C . LEU A 1 185 ? 2.637 30.453 10.039 1 98.56 185 LEU A C 1
ATOM 1360 O O . LEU A 1 185 ? 3.578 31.203 10.281 1 98.56 185 LEU A O 1
ATOM 1364 N N . VAL A 1 186 ? 2.496 29.734 8.883 1 98.38 186 VAL A N 1
ATOM 1365 C CA . VAL A 1 186 ? 3.582 29.812 7.906 1 98.38 186 VAL A CA 1
ATOM 1366 C C . VAL A 1 186 ? 3.012 30.062 6.516 1 98.38 186 VAL A C 1
ATOM 1368 O O . VAL A 1 186 ? 2.059 29.406 6.094 1 98.38 186 VAL A O 1
ATOM 1371 N N . ALA A 1 187 ? 3.566 31.062 5.848 1 98.31 187 ALA A N 1
ATOM 1372 C CA . ALA A 1 187 ? 3.348 31.25 4.418 1 98.31 187 ALA A CA 1
ATOM 1373 C C . ALA A 1 187 ? 4.41 30.531 3.598 1 98.31 187 ALA A C 1
ATOM 1375 O O . ALA A 1 187 ? 5.602 30.609 3.906 1 98.31 187 ALA A O 1
ATOM 1376 N N . MET A 1 188 ? 3.959 29.781 2.629 1 97.75 188 MET A N 1
ATOM 1377 C CA . MET A 1 188 ? 4.852 28.938 1.854 1 97.75 188 MET A CA 1
ATOM 1378 C C . MET A 1 188 ? 4.699 29.203 0.36 1 97.75 188 MET A C 1
ATOM 1380 O O . MET A 1 188 ? 3.584 29.266 -0.154 1 97.75 188 MET A O 1
ATOM 1384 N N . ASP A 1 189 ? 5.793 29.328 -0.286 1 97 189 ASP A N 1
ATOM 1385 C CA . ASP A 1 189 ? 5.863 29.5 -1.733 1 97 189 ASP A CA 1
ATOM 1386 C C . ASP A 1 189 ? 6.602 28.344 -2.395 1 97 189 ASP A C 1
ATOM 1388 O O . ASP A 1 189 ? 7.801 28.156 -2.172 1 97 189 ASP A O 1
ATOM 1392 N N . PHE A 1 190 ? 5.895 27.562 -3.217 1 95.75 190 PHE A N 1
ATOM 1393 C CA . PHE A 1 190 ? 6.449 26.375 -3.857 1 95.75 190 PHE A CA 1
ATOM 1394 C C . PHE A 1 190 ? 6.648 26.609 -5.352 1 95.75 190 PHE A C 1
ATOM 1396 O O . PHE A 1 190 ? 6.789 25.656 -6.117 1 95.75 190 PHE A O 1
ATOM 1403 N N . SER A 1 191 ? 6.633 27.828 -5.848 1 93.38 191 SER A N 1
ATOM 1404 C CA . SER A 1 191 ? 6.629 28.156 -7.273 1 93.38 191 SER A CA 1
ATOM 1405 C C . SER A 1 191 ? 7.902 27.672 -7.957 1 93.38 191 SER A C 1
ATOM 1407 O O . SER A 1 191 ? 7.895 27.359 -9.148 1 93.38 191 SER A O 1
ATOM 1409 N N . GLN A 1 192 ? 8.953 27.656 -7.215 1 87.5 192 GLN A N 1
ATOM 1410 C CA . GLN A 1 192 ? 10.211 27.172 -7.762 1 87.5 192 GLN A CA 1
ATOM 1411 C C . GLN A 1 192 ? 10.664 25.891 -7.051 1 87.5 192 GLN A C 1
ATOM 1413 O O . GLN A 1 192 ? 11.141 25.953 -5.918 1 87.5 192 GLN A O 1
ATOM 1418 N N . ALA A 1 193 ? 10.602 24.844 -7.852 1 79.38 193 ALA A N 1
ATOM 1419 C CA . ALA A 1 193 ? 10.977 23.547 -7.277 1 79.38 193 ALA A CA 1
ATOM 1420 C C . ALA A 1 193 ? 12.422 23.562 -6.801 1 79.38 193 ALA A C 1
ATOM 1422 O O . ALA A 1 193 ? 13.32 24 -7.527 1 79.38 193 ALA A O 1
ATOM 1423 N N . GLY A 1 194 ? 12.641 23.156 -5.578 1 78.31 194 GLY A N 1
ATOM 1424 C CA . GLY A 1 194 ? 13.984 23.109 -5.027 1 78.31 194 GLY A CA 1
ATOM 1425 C C . GLY A 1 194 ? 14.422 24.406 -4.383 1 78.31 194 GLY A C 1
ATOM 1426 O O . GLY A 1 194 ? 15.461 24.469 -3.725 1 78.31 194 GLY A O 1
ATOM 1427 N N . GLN A 1 195 ? 13.602 25.438 -4.625 1 85.06 195 GLN A N 1
ATOM 1428 C CA . GLN A 1 195 ? 13.875 26.75 -4.039 1 85.06 195 GLN A CA 1
ATOM 1429 C C . GLN A 1 195 ? 12.633 27.297 -3.336 1 85.06 195 GLN A C 1
ATOM 1431 O O . GLN A 1 195 ? 12.258 28.453 -3.553 1 85.06 195 GLN A O 1
ATOM 1436 N N . GLU A 1 196 ? 12.062 26.453 -2.588 1 89.62 196 GLU A N 1
ATOM 1437 C CA . GLU A 1 196 ? 10.867 26.859 -1.849 1 89.62 196 GLU A CA 1
ATOM 1438 C C . GLU A 1 196 ? 11.195 27.922 -0.813 1 89.62 196 GLU A C 1
ATOM 1440 O O . GLU A 1 196 ? 12.297 27.938 -0.256 1 89.62 196 GLU A O 1
ATOM 1445 N N . ARG A 1 197 ? 10.281 28.828 -0.615 1 93.38 197 ARG A N 1
ATOM 1446 C CA . ARG A 1 197 ? 10.438 29.891 0.367 1 93.38 197 ARG A CA 1
ATOM 1447 C C . ARG A 1 197 ? 9.328 29.844 1.415 1 93.38 197 ARG A C 1
ATOM 1449 O O . ARG A 1 197 ? 8.156 29.672 1.077 1 93.38 197 ARG A O 1
ATOM 1456 N N . TYR A 1 198 ? 9.727 29.891 2.625 1 96.06 198 TYR A N 1
ATOM 1457 C CA . TYR A 1 198 ? 8.789 29.875 3.746 1 96.06 198 TYR A CA 1
ATOM 1458 C C . TYR A 1 198 ? 8.961 31.125 4.609 1 96.06 198 TYR A C 1
ATOM 1460 O O . TYR A 1 198 ? 10.055 31.688 4.691 1 96.06 198 TYR A O 1
ATOM 1468 N N . GLN A 1 199 ? 7.922 31.547 5.215 1 96.44 199 GLN A N 1
ATOM 1469 C CA . GLN A 1 199 ? 7.957 32.688 6.129 1 96.44 199 GLN A CA 1
ATOM 1470 C C . GLN A 1 199 ? 6.996 32.469 7.297 1 96.44 199 GLN A C 1
ATOM 1472 O O . GLN A 1 199 ? 5.801 32.25 7.094 1 96.44 199 GLN A O 1
ATOM 1477 N N . SER A 1 200 ? 7.613 32.531 8.508 1 97.5 200 SER A N 1
ATOM 1478 C CA . SER A 1 200 ? 6.762 32.5 9.688 1 97.5 200 SER A CA 1
ATOM 1479 C C . SER A 1 200 ? 6.016 33.844 9.844 1 97.5 200 SER A C 1
ATOM 1481 O O . SER A 1 200 ? 6.574 34.906 9.594 1 97.5 200 SER A O 1
ATOM 1483 N N . LEU A 1 201 ? 4.801 33.75 10.18 1 97.69 201 LEU A N 1
ATOM 1484 C CA . LEU A 1 201 ? 3.975 34.906 10.453 1 97.69 201 LEU A CA 1
ATOM 1485 C C . LEU A 1 201 ? 3.516 34.938 11.906 1 97.69 201 LEU A C 1
ATOM 1487 O O . LEU A 1 201 ? 3.512 33.875 12.57 1 97.69 201 LEU A O 1
ATOM 1491 N N . ASP A 1 202 ? 3.188 36.094 12.391 1 96.94 202 ASP A N 1
ATOM 1492 C CA . ASP A 1 202 ? 2.648 36.25 13.734 1 96.94 202 ASP A CA 1
ATOM 1493 C C . ASP A 1 202 ? 1.24 35.656 13.836 1 96.94 202 ASP A C 1
ATOM 1495 O O . ASP A 1 202 ? 0.297 36.188 13.258 1 96.94 202 ASP A O 1
ATOM 1499 N N . SER A 1 203 ? 1.071 34.656 14.602 1 96.69 203 SER A N 1
ATOM 1500 C CA . SER A 1 203 ? -0.205 33.938 14.688 1 96.69 203 SER A CA 1
ATOM 1501 C C . SER A 1 203 ? -1.252 34.781 15.406 1 96.69 203 SER A C 1
ATOM 1503 O O . SER A 1 203 ? -2.445 34.5 15.352 1 96.69 203 SER A O 1
ATOM 1505 N N . SER A 1 204 ? -0.842 35.812 16.172 1 96 204 SER A N 1
ATOM 1506 C CA . SER A 1 204 ? -1.783 36.688 16.859 1 96 204 SER A CA 1
ATOM 1507 C C . SER A 1 204 ? -2.613 37.5 15.859 1 96 204 SER A C 1
ATOM 1509 O O . SER A 1 204 ? -3.641 38.062 16.219 1 96 204 SER A O 1
ATOM 1511 N N . LEU A 1 205 ? -2.17 37.5 14.633 1 96.25 205 LEU A N 1
ATOM 1512 C CA . LEU A 1 205 ? -2.889 38.219 13.586 1 96.25 205 LEU A CA 1
ATOM 1513 C C . LEU A 1 205 ? -4.113 37.438 13.133 1 96.25 205 LEU A C 1
ATOM 1515 O O . LEU A 1 205 ? -4.984 38 12.445 1 96.25 205 LEU A O 1
ATOM 1519 N N . LEU A 1 206 ? -4.152 36.188 13.445 1 97.88 206 LEU A N 1
ATOM 1520 C CA . LEU A 1 206 ? -5.262 35.344 13.016 1 97.88 206 LEU A CA 1
ATOM 1521 C C . LEU A 1 206 ? -6.531 35.688 13.789 1 97.88 206 LEU A C 1
ATOM 1523 O O . LEU A 1 206 ? -6.496 35.875 15.008 1 97.88 206 LEU A O 1
ATOM 1527 N N . PRO A 1 207 ? -7.664 35.844 13.086 1 97.81 207 PRO A N 1
ATOM 1528 C CA . PRO A 1 207 ? -8.938 35.844 13.805 1 97.81 207 PRO A CA 1
ATOM 1529 C C . PRO A 1 207 ? -9.297 34.5 14.398 1 97.81 207 PRO A C 1
ATOM 1531 O O . PRO A 1 207 ? -8.594 33.5 14.164 1 97.81 207 PRO A O 1
ATOM 1534 N N . ALA A 1 208 ? -10.391 34.5 15.211 1 97.44 208 ALA A N 1
ATOM 1535 C CA . ALA A 1 208 ? -10.883 33.219 15.727 1 97.44 208 ALA A CA 1
ATOM 1536 C C . ALA A 1 208 ? -11.344 32.312 14.586 1 97.44 208 ALA A C 1
ATOM 1538 O O . ALA A 1 208 ? -12.078 32.75 13.695 1 97.44 208 ALA A O 1
ATOM 1539 N N . LEU A 1 209 ? -10.828 31.125 14.562 1 98.69 209 LEU A N 1
ATOM 1540 C CA . LEU A 1 209 ? -11.188 30.125 13.562 1 98.69 209 LEU A CA 1
ATOM 1541 C C . LEU A 1 209 ? -11.891 28.938 14.219 1 98.69 209 LEU A C 1
ATOM 1543 O O . LEU A 1 209 ? -11.719 28.688 15.414 1 98.69 209 LEU A O 1
ATOM 1547 N N . HIS A 1 210 ? -12.656 28.234 13.438 1 98.75 210 HIS A N 1
ATOM 1548 C CA . HIS A 1 210 ? -13.391 27.062 13.906 1 98.75 210 HIS A CA 1
ATOM 1549 C C . HIS A 1 210 ? -13.125 25.859 13.016 1 98.75 210 HIS A C 1
ATOM 1551 O O . HIS A 1 210 ? -13.047 25.984 11.789 1 98.75 210 HIS A O 1
ATOM 1557 N N . LEU A 1 211 ? -12.891 24.734 13.672 1 98.38 211 LEU A N 1
ATOM 1558 C CA . LEU A 1 211 ? -12.703 23.469 12.969 1 98.38 211 LEU A CA 1
ATOM 1559 C C . LEU A 1 211 ? -13.992 22.656 12.984 1 98.38 211 LEU A C 1
ATOM 1561 O O . LEU A 1 211 ? -14.562 22.406 14.047 1 98.38 211 LEU A O 1
ATOM 1565 N N . ILE A 1 212 ? -14.461 22.25 11.805 1 97.88 212 ILE A N 1
ATOM 1566 C CA . ILE A 1 212 ? -15.664 21.422 11.664 1 97.88 212 ILE A CA 1
ATOM 1567 C C . ILE A 1 212 ? -15.297 20.062 11.078 1 97.88 212 ILE A C 1
ATOM 1569 O O . ILE A 1 212 ? -14.594 19.984 10.062 1 97.88 212 ILE A O 1
ATOM 1573 N N . HIS A 1 213 ? -15.656 19.016 11.719 1 95.06 213 HIS A N 1
ATOM 1574 C CA . HIS A 1 213 ? -15.422 17.672 11.195 1 95.06 213 HIS A CA 1
ATOM 1575 C C . HIS A 1 213 ? -16.484 16.703 11.695 1 95.06 213 HIS A C 1
ATOM 1577 O O . HIS A 1 213 ? -17.266 17.031 12.602 1 95.06 213 HIS A O 1
ATOM 1583 N N . ARG A 1 214 ? -16.609 15.609 11 1 88.38 214 ARG A N 1
ATOM 1584 C CA . ARG A 1 214 ? -17.547 14.578 11.438 1 88.38 214 ARG A CA 1
ATOM 1585 C C . ARG A 1 214 ? -16.969 13.781 12.609 1 88.38 214 ARG A C 1
ATOM 1587 O O . ARG A 1 214 ? -15.789 13.438 12.609 1 88.38 214 ARG A O 1
ATOM 1594 N N . PRO A 1 215 ? -17.828 13.727 13.609 1 75.38 215 PRO A N 1
ATOM 1595 C CA . PRO A 1 215 ? -17.344 12.867 14.695 1 75.38 215 PRO A CA 1
ATOM 1596 C C . PRO A 1 215 ? -17.031 11.453 14.219 1 75.38 215 PRO A C 1
ATOM 1598 O O . PRO A 1 215 ? -17.547 11.008 13.188 1 75.38 215 PRO A O 1
ATOM 1601 N N . ALA A 1 216 ? -16.078 10.742 14.648 1 60.53 216 ALA A N 1
ATOM 1602 C CA . ALA A 1 216 ? -15.516 9.453 14.266 1 60.53 216 ALA A CA 1
ATOM 1603 C C . ALA A 1 216 ? -16.578 8.547 13.641 1 60.53 216 ALA A C 1
ATOM 1605 O O . ALA A 1 216 ? -17.453 8.031 14.344 1 60.53 216 ALA A O 1
ATOM 1606 N N . ALA A 1 217 ? -17.469 9.086 12.812 1 50.91 217 ALA A N 1
ATOM 1607 C CA . ALA A 1 217 ? -18.234 8.023 12.172 1 50.91 217 ALA A CA 1
ATOM 1608 C C . ALA A 1 217 ? -17.328 7.094 11.375 1 50.91 217 ALA A C 1
ATOM 1610 O O . ALA A 1 217 ? -16.266 7.504 10.914 1 50.91 217 ALA A O 1
ATOM 1611 N N . PRO A 1 218 ? -17.484 5.793 11.508 1 43.25 218 PRO A N 1
ATOM 1612 C CA . PRO A 1 218 ? -16.719 4.867 10.664 1 43.25 218 PRO A CA 1
ATOM 1613 C C . PRO A 1 218 ? -16.578 5.367 9.234 1 43.25 218 PRO A C 1
ATOM 1615 O O . PRO A 1 218 ? -17.562 5.75 8.602 1 43.25 218 PRO A O 1
ATOM 1618 N N . SER A 1 219 ? -15.711 6.191 9.109 1 41.34 219 SER A N 1
ATOM 1619 C CA . SER A 1 219 ? -15.477 6.742 7.781 1 41.34 219 SER A CA 1
ATOM 1620 C C . SER A 1 219 ? -15.547 5.652 6.715 1 41.34 219 SER A C 1
ATOM 1622 O O . SER A 1 219 ? -14.758 4.711 6.727 1 41.34 219 SER A O 1
ATOM 1624 N N . GLY A 1 220 ? -16.625 4.961 6.641 1 39.12 220 GLY A N 1
ATOM 1625 C CA . GLY A 1 220 ? -16.531 4.16 5.434 1 39.12 220 GLY A CA 1
ATOM 1626 C C . GLY A 1 220 ? -15.852 4.883 4.289 1 39.12 220 GLY A C 1
ATOM 1627 O O . GLY A 1 220 ? -15.992 6.098 4.141 1 39.12 220 GLY A O 1
ATOM 1628 N N . LYS A 1 221 ? -14.664 4.629 4.121 1 39.88 221 LYS A N 1
ATOM 1629 C CA . LYS A 1 221 ? -14.203 5.164 2.842 1 39.88 221 LYS A CA 1
ATOM 1630 C C . LYS A 1 221 ? -15.375 5.371 1.879 1 39.88 221 LY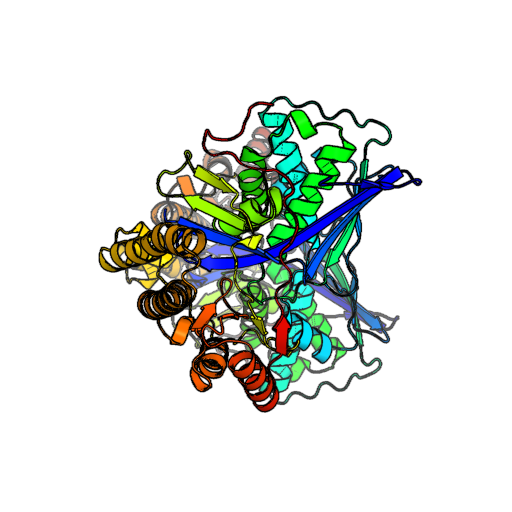S A C 1
ATOM 1632 O O . LYS A 1 221 ? -16.172 4.461 1.662 1 39.88 221 LYS A O 1
ATOM 1637 N N . ASP A 1 222 ? -16.016 6.434 1.869 1 37.47 222 ASP A N 1
ATOM 1638 C CA . ASP A 1 222 ? -16.953 6.547 0.754 1 37.47 222 ASP A CA 1
ATOM 1639 C C . ASP A 1 222 ? -16.422 5.828 -0.484 1 37.47 222 ASP A C 1
ATOM 1641 O O . ASP A 1 222 ? -15.344 6.16 -0.989 1 37.47 222 ASP A O 1
ATOM 1645 N N . SER A 1 223 ? -16.5 4.469 -0.541 1 37.19 223 SER A N 1
ATOM 1646 C CA . SER A 1 223 ? -16.297 3.607 -1.702 1 37.19 223 SER A CA 1
ATOM 1647 C C . SER A 1 223 ? -16.188 4.426 -2.982 1 37.19 223 SER A C 1
ATOM 1649 O O . SER A 1 223 ? -15.781 3.904 -4.023 1 37.19 223 SER A O 1
ATOM 1651 N N . GLY A 1 224 ? -16.734 5.695 -2.926 1 40.12 224 GLY A N 1
ATOM 1652 C CA . GLY A 1 224 ? -16.891 6.449 -4.16 1 40.12 224 GLY A CA 1
ATOM 1653 C C . GLY A 1 224 ? -15.719 7.375 -4.438 1 40.12 224 GLY A C 1
ATOM 1654 O O . GLY A 1 224 ? -15.883 8.43 -5.055 1 40.12 224 GLY A O 1
ATOM 1655 N N . SER A 1 225 ? -14.695 7.172 -3.666 1 51.09 225 SER A N 1
ATOM 1656 C CA . SER A 1 225 ? -13.656 8.156 -3.953 1 51.09 225 SER A CA 1
ATOM 1657 C C . SER A 1 225 ? -13.305 8.172 -5.438 1 51.09 225 SER A C 1
ATOM 1659 O O . SER A 1 225 ? -12.969 7.133 -6.008 1 51.09 225 SER A O 1
ATOM 1661 N N . VAL A 1 226 ? -13.977 9.07 -5.996 1 57 226 VAL A N 1
ATOM 1662 C CA . VAL A 1 226 ? -13.742 9.352 -7.41 1 57 226 VAL A CA 1
ATOM 1663 C C . VAL A 1 226 ? -12.297 9.773 -7.625 1 57 226 VAL A C 1
ATOM 1665 O O . VAL A 1 226 ? -11.797 10.672 -6.941 1 57 226 VAL A O 1
ATOM 1668 N N . HIS A 1 227 ? -11.711 8.883 -8.305 1 67.81 227 HIS A N 1
ATOM 1669 C CA . HIS A 1 227 ? -10.344 9.227 -8.688 1 67.81 227 HIS A CA 1
ATOM 1670 C C . HIS A 1 227 ? -10.312 10.508 -9.516 1 67.81 227 HIS A C 1
ATOM 1672 O O . HIS A 1 227 ? -11.188 10.727 -10.359 1 67.81 227 HIS A O 1
ATOM 1678 N N . SER A 1 228 ? -9.375 11.406 -8.977 1 81.31 228 SER A N 1
ATOM 1679 C CA . SER A 1 228 ? -9.219 12.633 -9.75 1 81.31 228 SER A CA 1
ATOM 1680 C C . SER A 1 228 ? -8.102 12.5 -10.781 1 81.31 228 SER A C 1
ATOM 1682 O O . SER A 1 228 ? -7.109 11.812 -10.539 1 81.31 228 SER A O 1
ATOM 1684 N N . ASP A 1 229 ? -8.281 13.062 -11.898 1 87.06 229 ASP A N 1
ATOM 1685 C CA . ASP A 1 229 ? -7.258 13.07 -12.938 1 87.06 229 ASP A CA 1
ATOM 1686 C C . ASP A 1 229 ? -6.484 14.391 -12.938 1 87.06 229 ASP A C 1
ATOM 1688 O O . ASP A 1 229 ? -5.746 14.688 -13.875 1 87.06 229 ASP A O 1
ATOM 1692 N N . VAL A 1 230 ? -6.629 15.148 -11.938 1 92.31 230 VAL A N 1
ATOM 1693 C CA . VAL A 1 230 ? -6.082 16.5 -11.875 1 92.31 230 VAL A CA 1
ATOM 1694 C C . VAL A 1 230 ? -4.559 16.453 -11.969 1 92.31 230 VAL A C 1
ATOM 1696 O O . VAL A 1 230 ? -3.949 17.219 -12.711 1 92.31 230 VAL A O 1
ATOM 1699 N N . LYS A 1 231 ? -3.98 15.547 -11.242 1 90.12 231 LYS A N 1
ATOM 1700 C CA . LYS A 1 231 ? -2.525 15.453 -11.281 1 90.12 231 LYS A CA 1
ATOM 1701 C C . LYS A 1 231 ? -2.029 15.078 -12.672 1 90.12 231 LYS A C 1
ATOM 1703 O O . LYS A 1 231 ? -1.06 15.656 -13.164 1 90.12 231 LYS A O 1
ATOM 1708 N N . ARG A 1 232 ? -2.648 14.133 -13.227 1 87.75 232 ARG A N 1
ATOM 1709 C CA . ARG A 1 232 ? -2.299 13.734 -14.586 1 87.75 232 ARG A CA 1
ATOM 1710 C C . ARG A 1 232 ? -2.439 14.898 -15.555 1 87.75 232 ARG A C 1
ATOM 1712 O O . ARG A 1 232 ? -1.544 15.156 -16.359 1 87.75 232 ARG A O 1
ATOM 1719 N N . ARG A 1 233 ? -3.506 15.562 -15.445 1 92.56 233 ARG A N 1
ATOM 1720 C CA . ARG A 1 233 ? -3.766 16.703 -16.312 1 92.56 233 ARG A CA 1
ATOM 1721 C C . ARG A 1 233 ? -2.723 17.797 -16.109 1 92.56 233 ARG A C 1
ATOM 1723 O O . ARG A 1 233 ? -2.264 18.422 -17.062 1 92.56 233 ARG A O 1
ATOM 1730 N N . TRP A 1 234 ? -2.354 18.016 -14.883 1 93.44 234 TRP A N 1
ATOM 1731 C CA . TRP A 1 234 ? -1.319 18.984 -14.562 1 93.44 234 TRP A CA 1
ATOM 1732 C C . TRP A 1 234 ? 0.009 18.609 -15.203 1 93.44 234 TRP A C 1
ATOM 1734 O O . TRP A 1 234 ? 0.658 19.453 -15.836 1 93.44 234 TRP A O 1
ATOM 1744 N N . LEU A 1 235 ? 0.344 17.359 -15.102 1 90.19 235 LEU A N 1
ATOM 1745 C CA . LEU A 1 235 ? 1.607 16.875 -15.641 1 90.19 235 LEU A CA 1
ATOM 1746 C C . LEU A 1 235 ? 1.612 16.953 -17.172 1 90.19 235 LEU A C 1
ATOM 1748 O O . LEU A 1 235 ? 2.66 17.188 -17.781 1 90.19 235 LEU A O 1
ATOM 1752 N N . GLU A 1 236 ? 0.496 16.875 -17.719 1 91.44 236 GLU A N 1
ATOM 1753 C CA . GLU A 1 236 ? 0.35 16.922 -19.156 1 91.44 236 GLU A CA 1
ATOM 1754 C C . GLU A 1 236 ? 0.29 18.375 -19.656 1 91.44 236 GLU A C 1
ATOM 1756 O O . GLU A 1 236 ? 0.244 18.625 -20.859 1 91.44 236 GLU A O 1
ATOM 1761 N N . GLY A 1 237 ? 0.217 19.297 -18.766 1 93.94 237 GLY A N 1
ATOM 1762 C CA . GLY A 1 237 ? 0.253 20.703 -19.125 1 93.94 237 GLY A CA 1
ATOM 1763 C C . GLY A 1 237 ? -1.121 21.281 -19.406 1 93.94 237 GLY A C 1
ATOM 1764 O O . GLY A 1 237 ? -1.251 22.25 -20.156 1 93.94 237 GLY A O 1
ATOM 1765 N N . ASP A 1 238 ? -2.113 20.75 -18.875 1 95.62 238 ASP A N 1
ATOM 1766 C CA . ASP A 1 238 ? -3.473 21.25 -19.062 1 95.62 238 ASP A CA 1
ATOM 1767 C C . ASP A 1 238 ? -3.582 22.703 -18.609 1 95.62 238 ASP A C 1
ATOM 1769 O O . ASP A 1 238 ? -3.385 23.016 -17.438 1 95.62 238 ASP A O 1
ATOM 1773 N N . ALA A 1 239 ? -4.004 23.531 -19.516 1 96.69 239 ALA A N 1
ATOM 1774 C CA . ALA A 1 239 ? -4 24.969 -19.266 1 96.69 239 ALA A CA 1
ATOM 1775 C C . ALA A 1 239 ? -5.027 25.359 -18.203 1 96.69 239 ALA A C 1
ATOM 1777 O O . ALA A 1 239 ? -4.785 26.25 -17.391 1 96.69 239 ALA A O 1
ATOM 1778 N N . SER A 1 240 ? -6.102 24.734 -18.266 1 96.88 240 SER A N 1
ATOM 1779 C CA . SER A 1 240 ? -7.16 25.047 -17.312 1 96.88 240 SER A CA 1
ATOM 1780 C C . SER A 1 240 ? -6.73 24.719 -15.891 1 96.88 240 SER A C 1
ATOM 1782 O O . SER A 1 240 ? -6.906 25.531 -14.977 1 96.88 240 SER A O 1
ATOM 1784 N N . VAL A 1 241 ? -6.168 23.562 -15.664 1 96.5 241 VAL A N 1
ATOM 1785 C CA . VAL A 1 241 ? -5.703 23.156 -14.344 1 96.5 241 VAL A CA 1
ATOM 1786 C C . VAL A 1 241 ? -4.598 24.094 -13.867 1 96.5 241 VAL A C 1
ATOM 1788 O O . VAL A 1 241 ? -4.59 24.516 -12.703 1 96.5 241 VAL A O 1
ATOM 1791 N N . ARG A 1 242 ? -3.723 24.406 -14.719 1 96.62 242 ARG A N 1
ATOM 1792 C CA . ARG A 1 242 ? -2.611 25.281 -14.359 1 96.62 242 ARG A CA 1
ATOM 1793 C C . ARG A 1 242 ? -3.111 26.656 -13.961 1 96.62 242 ARG A C 1
ATOM 1795 O O . ARG A 1 242 ? -2.648 27.234 -12.969 1 96.62 242 ARG A O 1
ATOM 1802 N N . GLN A 1 243 ? -4.039 27.156 -14.734 1 97.62 243 GLN A N 1
ATOM 1803 C CA . GLN A 1 243 ? -4.598 28.469 -14.438 1 97.62 243 GLN A CA 1
ATOM 1804 C C . GLN A 1 243 ? -5.312 28.469 -13.094 1 97.62 243 GLN A C 1
ATOM 1806 O O . GLN A 1 243 ? -5.148 29.406 -12.297 1 97.62 243 GLN A O 1
ATOM 1811 N N . LEU A 1 244 ? -6.059 27.5 -12.867 1 97.88 244 LEU A N 1
ATOM 1812 C CA . LEU A 1 244 ? -6.812 27.422 -11.625 1 97.88 244 LEU A CA 1
ATOM 1813 C C . LEU A 1 244 ? -5.879 27.266 -10.43 1 97.88 244 LEU A C 1
ATOM 1815 O O . LEU A 1 244 ? -6.105 27.859 -9.375 1 97.88 244 LEU A O 1
ATOM 1819 N N . MET A 1 245 ? -4.812 26.516 -10.609 1 97.56 245 MET A N 1
ATOM 1820 C CA . MET A 1 245 ? -3.84 26.344 -9.539 1 97.56 245 MET A CA 1
ATOM 1821 C C . MET A 1 245 ? -3.102 27.656 -9.273 1 97.56 245 MET A C 1
ATOM 1823 O O . MET A 1 245 ? -2.775 27.969 -8.125 1 97.56 245 MET A O 1
ATOM 1827 N N . GLN A 1 246 ? -2.895 28.375 -10.273 1 97.19 246 GLN A N 1
ATOM 1828 C CA . GLN A 1 246 ? -2.27 29.688 -10.117 1 97.19 246 GLN A CA 1
ATOM 1829 C C . GLN A 1 246 ? -3.182 30.641 -9.352 1 97.19 246 GLN A C 1
ATOM 1831 O O . GLN A 1 246 ? -2.713 31.438 -8.531 1 97.19 246 GLN A O 1
ATOM 1836 N N . GLN A 1 247 ? -4.398 30.594 -9.68 1 98.31 247 GLN A N 1
ATOM 1837 C CA . GLN A 1 247 ? -5.363 31.406 -8.953 1 98.31 247 GLN A CA 1
ATOM 1838 C C . GLN A 1 247 ? -5.398 31.047 -7.477 1 98.31 247 GLN A C 1
ATOM 1840 O O . GLN A 1 247 ? -5.465 31.922 -6.609 1 98.31 247 GLN A O 1
ATOM 1845 N N . LEU A 1 248 ? -5.32 29.781 -7.203 1 98.19 248 LEU A N 1
ATOM 1846 C CA . LEU A 1 248 ? -5.273 29.297 -5.828 1 98.19 248 LEU A CA 1
ATOM 1847 C C . LEU A 1 248 ? -4.047 29.844 -5.102 1 98.19 248 LEU A C 1
ATOM 1849 O O . LEU A 1 248 ? -4.152 30.312 -3.971 1 98.19 248 LEU A O 1
ATOM 1853 N N . ALA A 1 249 ? -2.975 29.766 -5.746 1 98.19 249 ALA A N 1
ATOM 1854 C CA . ALA A 1 249 ? -1.712 30.219 -5.164 1 98.19 249 ALA A CA 1
ATOM 1855 C C . ALA A 1 249 ? -1.744 31.719 -4.875 1 98.19 249 ALA A C 1
ATOM 1857 O O . ALA A 1 249 ? -1.171 32.156 -3.883 1 98.19 249 ALA A O 1
ATOM 1858 N N . ALA A 1 250 ? -2.41 32.406 -5.688 1 98.25 250 ALA A N 1
ATOM 1859 C CA . ALA A 1 250 ? -2.455 33.875 -5.586 1 98.25 250 ALA A CA 1
ATOM 1860 C C . ALA A 1 250 ? -3.238 34.312 -4.352 1 98.25 250 ALA A C 1
ATOM 1862 O O . ALA A 1 250 ? -3.113 35.438 -3.902 1 98.25 250 ALA A O 1
ATOM 1863 N N . LEU A 1 251 ? -3.984 33.438 -3.803 1 98.81 251 LEU A N 1
ATOM 1864 C CA . LEU A 1 251 ? -4.75 33.781 -2.605 1 98.81 251 LEU A CA 1
ATOM 1865 C C . LEU A 1 251 ? -3.828 33.969 -1.405 1 98.81 251 LEU A C 1
ATOM 1867 O O . LEU A 1 251 ? -4.203 34.625 -0.427 1 98.81 251 LEU A O 1
ATOM 1871 N N . VAL A 1 252 ? -2.664 33.406 -1.465 1 98.75 252 VAL A N 1
ATOM 1872 C CA . VAL A 1 252 ? -1.781 33.375 -0.303 1 98.75 252 VAL A CA 1
ATOM 1873 C C . VAL A 1 252 ? -1.202 34.75 -0.037 1 98.75 252 VAL A C 1
ATOM 1875 O O . VAL A 1 252 ? -1.345 35.281 1.064 1 98.75 252 VAL A O 1
ATOM 1878 N N . PRO A 1 253 ? -0.582 35.406 -1.026 1 98.31 253 PRO A N 1
ATOM 1879 C CA . PRO A 1 253 ? -0.128 36.781 -0.738 1 98.31 253 PRO A CA 1
ATOM 1880 C C . PRO A 1 253 ? -1.274 37.719 -0.36 1 98.31 253 PRO A C 1
ATOM 1882 O O . PRO A 1 253 ? -1.103 38.594 0.485 1 98.31 253 PRO A O 1
ATOM 1885 N N . ALA A 1 254 ? -2.4 37.531 -0.963 1 98.69 254 ALA A N 1
ATOM 1886 C CA . ALA A 1 254 ? -3.57 38.344 -0.598 1 98.69 254 ALA A CA 1
ATOM 1887 C C . ALA A 1 254 ? -3.984 38.062 0.846 1 98.69 254 ALA A C 1
ATOM 1889 O O . ALA A 1 254 ? -4.379 39 1.565 1 98.69 254 ALA A O 1
ATOM 1890 N N . GLY A 1 255 ? -3.938 36.875 1.256 1 98.75 255 GLY A N 1
ATOM 1891 C CA . GLY A 1 255 ? -4.258 36.5 2.627 1 98.75 255 GLY A CA 1
ATOM 1892 C C . GLY A 1 255 ? -3.283 37.062 3.639 1 98.75 255 GLY A C 1
ATOM 1893 O O . GLY A 1 255 ? -3.693 37.562 4.695 1 98.75 255 GLY A O 1
ATOM 1894 N N . VAL A 1 256 ? -2.027 36.969 3.312 1 98.44 256 VAL A N 1
ATOM 1895 C CA . VAL A 1 256 ? -1.008 37.531 4.188 1 98.44 256 VAL A CA 1
ATOM 1896 C C . VAL A 1 256 ? -1.271 39.031 4.387 1 98.44 256 VAL A C 1
ATOM 1898 O O . VAL A 1 256 ? -1.208 39.531 5.508 1 98.44 256 VAL A O 1
ATOM 1901 N N . ARG A 1 257 ? -1.592 39.688 3.309 1 98.44 257 ARG A N 1
ATOM 1902 C CA . ARG A 1 257 ? -1.918 41.125 3.393 1 98.44 257 ARG A CA 1
ATOM 1903 C C . ARG A 1 257 ? -3.15 41.344 4.262 1 98.44 257 ARG A C 1
ATOM 1905 O O . ARG A 1 257 ? -3.178 42.25 5.082 1 98.44 257 ARG A O 1
ATOM 1912 N N . ALA A 1 258 ? -4.121 40.531 4.027 1 98.62 258 ALA A N 1
ATOM 1913 C CA . ALA A 1 258 ? -5.344 40.656 4.816 1 98.62 258 ALA A CA 1
ATOM 1914 C C . ALA A 1 258 ? -5.059 40.5 6.305 1 98.62 258 ALA A C 1
ATOM 1916 O O . ALA A 1 258 ? -5.613 41.219 7.141 1 98.62 258 ALA A O 1
ATOM 1917 N N . LEU A 1 259 ? -4.23 39.562 6.645 1 98.31 259 LEU A N 1
ATOM 1918 C CA . LEU A 1 259 ? -3.854 39.344 8.031 1 98.31 259 LEU A CA 1
ATOM 1919 C C . LEU A 1 259 ? -3.115 40.531 8.609 1 98.31 259 LEU A C 1
ATOM 1921 O O . LEU A 1 259 ? -3.426 41 9.711 1 98.31 259 LEU A O 1
ATOM 1925 N N . GLN A 1 260 ? -2.186 41.031 7.867 1 97.12 260 GLN A N 1
ATOM 1926 C CA . GLN A 1 260 ? -1.385 42.156 8.312 1 97.12 260 GLN A CA 1
ATOM 1927 C C . GLN A 1 260 ? -2.256 43.406 8.539 1 97.12 260 GLN A C 1
ATOM 1929 O O . GLN A 1 260 ? -1.988 44.188 9.445 1 97.12 260 GLN A O 1
ATOM 1934 N N . GLN A 1 261 ? -3.264 43.469 7.746 1 97.69 261 GLN A N 1
ATOM 1935 C CA . GLN A 1 261 ? -4.176 44.594 7.844 1 97.69 261 GLN A CA 1
ATOM 1936 C C . GLN A 1 261 ? -5.336 44.281 8.781 1 97.69 261 GLN A C 1
ATOM 1938 O O . GLN A 1 261 ? -6.23 45.125 8.961 1 97.69 261 GLN A O 1
ATOM 1943 N N . GLN A 1 262 ? -5.41 43.156 9.297 1 96.75 262 GLN A N 1
ATOM 1944 C CA . GLN A 1 262 ? -6.473 42.656 10.18 1 96.75 262 GLN A CA 1
ATOM 1945 C C . GLN A 1 262 ? -7.84 42.812 9.516 1 96.75 262 GLN A C 1
ATOM 1947 O O . GLN A 1 262 ? -8.797 43.281 10.141 1 96.75 262 GLN A O 1
ATOM 1952 N N . ASP A 1 263 ? -7.789 42.594 8.234 1 97.94 263 ASP A N 1
ATOM 1953 C CA . ASP A 1 263 ? -9.016 42.625 7.445 1 97.94 263 ASP A CA 1
ATOM 1954 C C . ASP A 1 263 ? -9.695 41.25 7.422 1 97.94 263 ASP A C 1
ATOM 1956 O O . ASP A 1 263 ? -9.586 40.5 6.441 1 97.94 263 ASP A O 1
ATOM 1960 N N . THR A 1 264 ? -10.516 41 8.43 1 98 264 THR A N 1
ATOM 1961 C CA . THR A 1 264 ? -11.156 39.719 8.641 1 98 264 THR A CA 1
ATOM 1962 C C . THR A 1 264 ? -12.141 39.406 7.512 1 98 264 THR A C 1
ATOM 1964 O O . THR A 1 264 ? -12.266 38.25 7.082 1 98 264 THR A O 1
ATOM 1967 N N . GLN A 1 265 ? -12.805 40.406 7.035 1 98.19 265 GLN A N 1
ATOM 1968 C CA . GLN A 1 265 ? -13.766 40.219 5.953 1 98.19 265 GLN A CA 1
ATOM 1969 C C . GLN A 1 265 ? -13.07 39.75 4.676 1 98.19 265 GLN A C 1
ATOM 1971 O O . GLN A 1 265 ? -13.562 38.844 3.982 1 98.19 265 GLN A O 1
ATOM 1976 N N . GLN A 1 266 ? -11.977 40.406 4.453 1 98.56 266 GLN A N 1
ATOM 1977 C CA . GLN A 1 266 ? -11.227 40 3.266 1 98.56 266 GLN A CA 1
ATOM 1978 C C . GLN A 1 266 ? -10.695 38.594 3.391 1 98.56 266 GLN A C 1
ATOM 1980 O O . GLN A 1 266 ? -10.695 37.812 2.418 1 98.56 266 GLN A O 1
ATOM 1985 N N . LEU A 1 267 ? -10.211 38.219 4.551 1 98.75 267 LEU A N 1
ATOM 1986 C CA . LEU A 1 267 ? -9.75 36.875 4.766 1 98.75 267 LEU A CA 1
ATOM 1987 C C . LEU A 1 267 ? -10.883 35.875 4.535 1 98.75 267 LEU A C 1
ATOM 1989 O O . LEU A 1 267 ? -10.68 34.844 3.9 1 98.75 267 LEU A O 1
ATOM 1993 N N . ALA A 1 268 ? -12.039 36.156 4.988 1 98.81 268 ALA A N 1
ATOM 1994 C CA . ALA A 1 268 ? -13.211 35.312 4.789 1 98.81 268 ALA A CA 1
ATOM 1995 C C . ALA A 1 268 ? -13.516 35.125 3.303 1 98.81 268 ALA A C 1
ATOM 1997 O O . ALA A 1 268 ? -13.797 34.031 2.844 1 98.81 268 ALA A O 1
ATOM 1998 N N . ASN A 1 269 ? -13.461 36.219 2.598 1 98.69 269 ASN A N 1
ATOM 1999 C CA . ASN A 1 269 ? -13.703 36.188 1.159 1 98.69 269 ASN A CA 1
ATOM 2000 C C . ASN A 1 269 ? -12.695 35.281 0.447 1 98.69 269 ASN A C 1
ATOM 2002 O O . ASN A 1 269 ? -13.07 34.531 -0.456 1 98.69 269 ASN A O 1
ATOM 2006 N N . LEU A 1 270 ? -11.477 35.438 0.877 1 98.88 270 LEU A N 1
ATOM 2007 C CA . LEU A 1 270 ? -10.422 34.625 0.261 1 98.88 270 LEU A CA 1
ATOM 2008 C C . LEU A 1 270 ? -10.609 33.156 0.566 1 98.88 270 LEU A C 1
ATOM 2010 O O . LEU A 1 270 ? -10.359 32.281 -0.291 1 98.88 270 LEU A O 1
ATOM 2014 N N . MET A 1 271 ? -11.039 32.812 1.762 1 98.88 271 MET A N 1
ATOM 2015 C CA . MET A 1 271 ? -11.336 31.406 2.123 1 98.88 271 MET A CA 1
ATOM 2016 C C . MET A 1 271 ? -12.461 30.859 1.262 1 98.88 271 MET A C 1
ATOM 2018 O O . MET A 1 271 ? -12.383 29.719 0.791 1 98.88 271 MET A O 1
ATOM 2022 N N . GLN A 1 272 ? -13.445 31.641 1.04 1 98.62 272 GLN A N 1
ATOM 2023 C CA . GLN A 1 272 ? -14.555 31.234 0.182 1 98.62 272 GLN A CA 1
ATOM 2024 C C . GLN A 1 272 ? -14.086 31.016 -1.254 1 98.62 272 GLN A C 1
ATOM 2026 O O . GLN A 1 272 ? -14.484 30.047 -1.904 1 98.62 272 GLN A O 1
ATOM 2031 N N . GLN A 1 273 ? -13.305 31.953 -1.691 1 98.75 273 GLN A N 1
ATOM 2032 C CA . GLN A 1 273 ? -12.766 31.828 -3.039 1 98.75 273 GLN A CA 1
ATOM 2033 C C . GLN A 1 273 ? -11.938 30.547 -3.182 1 98.75 273 GLN A C 1
ATOM 2035 O O . GLN A 1 273 ? -11.992 29.875 -4.211 1 98.75 273 GLN A O 1
ATOM 2040 N N . ASN A 1 274 ? -11.164 30.266 -2.148 1 98.81 274 ASN A N 1
ATOM 2041 C CA . ASN A 1 274 ? -10.375 29.047 -2.154 1 98.81 274 ASN A CA 1
ATOM 2042 C C . ASN A 1 274 ? -11.25 27.812 -2.369 1 98.81 274 ASN A C 1
ATOM 2044 O O . ASN A 1 274 ? -10.906 26.922 -3.148 1 98.81 274 ASN A O 1
ATOM 2048 N N . PHE A 1 275 ? -12.375 27.766 -1.73 1 98.69 275 PHE A N 1
ATOM 2049 C CA . PHE A 1 275 ? -13.266 26.609 -1.848 1 98.69 275 PHE A CA 1
ATOM 2050 C C . PHE A 1 275 ? -13.922 26.578 -3.223 1 98.69 275 PHE A C 1
ATOM 2052 O O . PHE A 1 275 ? -14.086 25.5 -3.801 1 98.69 275 PHE A O 1
ATOM 2059 N N . ILE A 1 276 ? -14.281 27.703 -3.729 1 98.44 276 ILE A N 1
ATOM 2060 C CA . ILE A 1 276 ? -14.867 27.781 -5.062 1 98.44 276 ILE A CA 1
ATOM 2061 C C . ILE A 1 276 ? -13.883 27.219 -6.09 1 98.44 276 ILE A C 1
ATOM 2063 O O . ILE A 1 276 ? -14.266 26.406 -6.934 1 98.44 276 ILE A O 1
ATOM 2067 N N . LEU A 1 277 ? -12.68 27.609 -5.973 1 98.38 277 LEU A N 1
ATOM 2068 C CA . LEU A 1 277 ? -11.648 27.141 -6.891 1 98.38 277 LEU A CA 1
ATOM 2069 C C . LEU A 1 277 ? -11.445 25.641 -6.734 1 98.38 277 LEU A C 1
ATOM 2071 O O . LEU A 1 277 ? -11.273 24.922 -7.727 1 98.38 277 LEU A O 1
ATOM 2075 N N . ARG A 1 278 ? -11.484 25.172 -5.465 1 97.69 278 ARG A N 1
ATOM 2076 C CA . ARG A 1 278 ? -11.367 23.734 -5.211 1 97.69 278 ARG A CA 1
ATOM 2077 C C . ARG A 1 278 ? -12.461 22.953 -5.941 1 97.69 278 ARG A C 1
ATOM 2079 O O . ARG A 1 278 ? -12.18 21.922 -6.559 1 97.69 278 ARG A O 1
ATOM 2086 N N . ARG A 1 279 ? -13.641 23.422 -5.902 1 97.31 279 ARG A N 1
ATOM 2087 C CA . ARG A 1 279 ? -14.766 22.766 -6.57 1 97.31 279 ARG A CA 1
ATOM 2088 C C . ARG A 1 279 ? -14.602 22.812 -8.086 1 97.31 279 ARG A C 1
ATOM 2090 O O . ARG A 1 279 ? -14.953 21.859 -8.773 1 97.31 279 ARG A O 1
ATOM 2097 N N . GLN A 1 280 ? -14.07 23.891 -8.547 1 97.25 280 GLN A N 1
ATOM 2098 C CA . GLN A 1 280 ? -13.852 24.016 -9.984 1 97.25 280 GLN A CA 1
ATOM 2099 C C . GLN A 1 280 ? -12.773 23.047 -10.469 1 97.25 280 GLN A C 1
ATOM 2101 O O . GLN A 1 280 ? -12.898 22.469 -11.547 1 97.25 280 GLN A O 1
ATOM 2106 N N . ILE A 1 281 ? -11.812 22.875 -9.695 1 96.38 281 ILE A N 1
ATOM 2107 C CA . ILE A 1 281 ? -10.656 22.062 -10.078 1 96.38 281 ILE A CA 1
ATOM 2108 C C . ILE A 1 281 ? -11.016 20.578 -10.008 1 96.38 281 ILE A C 1
ATOM 2110 O O . ILE A 1 281 ? -10.727 19.828 -10.93 1 96.38 281 ILE A O 1
ATOM 2114 N N . TYR A 1 282 ? -11.695 20.172 -8.992 1 95.25 282 TYR A N 1
ATOM 2115 C CA . TYR A 1 282 ? -11.836 18.734 -8.734 1 95.25 282 TYR A CA 1
ATOM 2116 C C . TYR A 1 282 ? -13.25 18.266 -9.031 1 95.25 282 TYR A C 1
ATOM 2118 O O . TYR A 1 282 ? -13.469 17.078 -9.312 1 95.25 282 TYR A O 1
ATOM 2126 N N . GLY A 1 283 ? -14.172 19.156 -8.969 1 95.19 283 GLY A N 1
ATOM 2127 C CA . GLY A 1 283 ? -15.57 18.797 -9.133 1 95.19 283 GLY A CA 1
ATOM 2128 C C . GLY A 1 283 ? -16.219 18.297 -7.852 1 95.19 283 GLY A C 1
ATOM 2129 O O . GLY A 1 283 ? -15.531 17.75 -6.988 1 95.19 283 GLY A O 1
ATOM 2130 N N . ASP A 1 284 ? -17.484 18.391 -7.793 1 95.38 284 ASP A N 1
ATOM 2131 C CA . ASP A 1 284 ? -18.234 18.094 -6.578 1 95.38 284 ASP A CA 1
ATOM 2132 C C . ASP A 1 284 ? -18.188 16.594 -6.254 1 95.38 284 ASP A C 1
ATOM 2134 O O . ASP A 1 284 ? -18.203 16.203 -5.082 1 95.38 284 ASP A O 1
ATOM 2138 N N . ALA A 1 285 ? -18.094 15.859 -7.301 1 92.56 285 ALA A N 1
ATOM 2139 C CA . ALA A 1 285 ? -18.047 14.414 -7.082 1 92.56 285 ALA A CA 1
ATOM 2140 C C . ALA A 1 285 ? -16.781 14.008 -6.32 1 92.56 285 ALA A C 1
ATOM 2142 O O . ALA A 1 285 ? -16.828 13.133 -5.457 1 92.56 285 ALA A O 1
ATOM 2143 N N . VAL A 1 286 ? -15.711 14.68 -6.613 1 91.88 286 VAL A N 1
ATOM 2144 C CA . VAL A 1 286 ? -14.43 14.398 -5.973 1 91.88 286 VAL A CA 1
ATOM 2145 C C . VAL A 1 286 ? -14.391 15.039 -4.586 1 91.88 286 VAL A C 1
ATOM 2147 O O . VAL A 1 286 ? -13.922 14.43 -3.623 1 91.88 286 VAL A O 1
ATOM 2150 N N . VAL A 1 287 ? -14.891 16.219 -4.465 1 94.44 287 VAL A N 1
ATOM 2151 C CA . VAL A 1 287 ? -14.93 16.891 -3.168 1 94.44 287 VAL A CA 1
ATOM 2152 C C . VAL A 1 287 ? -15.781 16.078 -2.191 1 94.44 287 VAL A C 1
ATOM 2154 O O . VAL A 1 287 ? -15.398 15.883 -1.038 1 94.44 287 VAL A O 1
ATOM 2157 N N . GLY A 1 288 ? -16.938 15.641 -2.684 1 93.06 288 GLY A N 1
ATOM 2158 C CA . GLY A 1 288 ? -17.75 14.727 -1.898 1 93.06 288 GLY A CA 1
ATOM 2159 C C . GLY A 1 288 ? -18.844 15.43 -1.118 1 93.06 288 GLY A C 1
ATOM 2160 O O . GLY A 1 288 ? -18.641 16.531 -0.622 1 93.06 288 GLY A O 1
ATOM 2161 N N . ALA A 1 289 ? -19.922 14.711 -0.915 1 94.38 289 ALA A N 1
ATOM 2162 C CA . ALA A 1 289 ? -21.125 15.258 -0.298 1 94.38 289 ALA A CA 1
ATOM 2163 C C . ALA A 1 289 ? -20.875 15.625 1.161 1 94.38 289 ALA A C 1
ATOM 2165 O O . ALA A 1 289 ? -21.391 16.641 1.648 1 94.38 289 ALA A O 1
ATOM 2166 N N . ALA A 1 290 ? -20.094 14.852 1.86 1 92.56 290 ALA A N 1
ATOM 2167 C CA . ALA A 1 290 ? -19.828 15.109 3.273 1 92.56 290 ALA A CA 1
ATOM 2168 C C . ALA A 1 290 ? -19.062 16.422 3.463 1 92.56 290 ALA A C 1
ATOM 2170 O O . ALA A 1 290 ? -19.391 17.203 4.352 1 92.56 290 ALA A O 1
ATOM 2171 N N . ASN A 1 291 ? -18.109 16.641 2.639 1 95.31 291 ASN A N 1
ATOM 2172 C CA . ASN A 1 291 ? -17.328 17.875 2.697 1 95.31 291 ASN A CA 1
ATOM 2173 C C . ASN A 1 291 ? -18.172 19.078 2.322 1 95.31 291 ASN A C 1
ATOM 2175 O O . ASN A 1 291 ? -18.125 20.125 2.988 1 95.31 291 ASN A O 1
ATOM 2179 N N . LEU A 1 292 ? -18.922 18.906 1.228 1 97 292 LEU A N 1
ATOM 2180 C CA . LEU A 1 292 ? -19.828 19.984 0.809 1 97 292 LEU A CA 1
ATOM 2181 C C . LEU A 1 292 ? -20.812 20.328 1.919 1 97 292 LEU A C 1
ATOM 2183 O O . LEU A 1 292 ? -21.094 21.5 2.156 1 97 292 LEU A O 1
ATOM 2187 N N . GLY A 1 293 ? -21.234 19.297 2.568 1 96.75 293 GLY A N 1
ATOM 2188 C CA . GLY A 1 293 ? -22.156 19.516 3.666 1 96.75 293 GLY A CA 1
ATOM 2189 C C . GLY A 1 293 ? -21.562 20.312 4.809 1 96.75 293 GLY A C 1
ATOM 2190 O O . GLY A 1 293 ? -22.25 21.141 5.406 1 96.75 293 GLY A O 1
ATOM 2191 N N . MET A 1 294 ? -20.391 20.094 5.148 1 97.44 294 MET A N 1
ATOM 2192 C CA . MET A 1 294 ? -19.734 20.828 6.215 1 97.44 294 MET A CA 1
ATOM 2193 C C . MET A 1 294 ? -19.578 22.297 5.84 1 97.44 294 MET A C 1
ATOM 2195 O O . MET A 1 294 ? -19.797 23.188 6.668 1 97.44 294 MET A O 1
ATOM 2199 N N . VAL A 1 295 ? -19.203 22.547 4.625 1 98.38 295 VAL A N 1
ATOM 2200 C CA . VAL A 1 295 ? -19.062 23.922 4.172 1 98.38 295 VAL A CA 1
ATOM 2201 C C . VAL A 1 295 ? -20.438 24.609 4.16 1 98.38 295 VAL A C 1
ATOM 2203 O O . VAL A 1 295 ? -20.547 25.781 4.5 1 98.38 295 VAL A O 1
ATOM 2206 N N . GLU A 1 296 ? -21.406 23.859 3.771 1 98.12 296 GLU A N 1
ATOM 2207 C CA . GLU A 1 296 ? -22.766 24.391 3.756 1 98.12 296 GLU A CA 1
ATOM 2208 C C . GLU A 1 296 ? -23.234 24.766 5.16 1 98.12 296 GLU A C 1
ATOM 2210 O O . GLU A 1 296 ? -23.984 25.734 5.332 1 98.12 296 GLU A O 1
ATOM 2215 N N . ALA A 1 297 ? -22.859 24 6.082 1 98.31 297 ALA A N 1
ATOM 2216 C CA . ALA A 1 297 ? -23.188 24.328 7.469 1 98.31 297 ALA A CA 1
ATOM 2217 C C . ALA A 1 297 ? -22.672 25.703 7.852 1 98.31 297 ALA A C 1
ATOM 2219 O O . ALA A 1 297 ? -23.375 26.484 8.5 1 98.31 297 ALA A O 1
ATOM 2220 N N . ALA A 1 298 ? -21.484 26 7.508 1 98.81 298 ALA A N 1
ATOM 2221 C CA . ALA A 1 298 ? -20.906 27.312 7.766 1 98.81 298 ALA A CA 1
ATOM 2222 C C . ALA A 1 298 ? -21.625 28.391 6.969 1 98.81 298 ALA A C 1
ATOM 2224 O O . ALA A 1 298 ? -21.953 29.453 7.504 1 98.81 298 ALA A O 1
ATOM 2225 N N . ALA A 1 299 ? -21.906 28.094 5.719 1 98.56 299 ALA A N 1
ATOM 2226 C CA . ALA A 1 299 ? -22.562 29.047 4.828 1 98.56 299 ALA A CA 1
ATOM 2227 C C . ALA A 1 299 ? -23.953 29.406 5.34 1 98.56 299 ALA A C 1
ATOM 2229 O O . ALA A 1 299 ? -24.406 30.531 5.172 1 98.56 299 ALA A O 1
ATOM 2230 N N . ALA A 1 300 ? -24.562 28.516 5.914 1 98.44 300 ALA A N 1
ATOM 2231 C CA . ALA A 1 300 ? -25.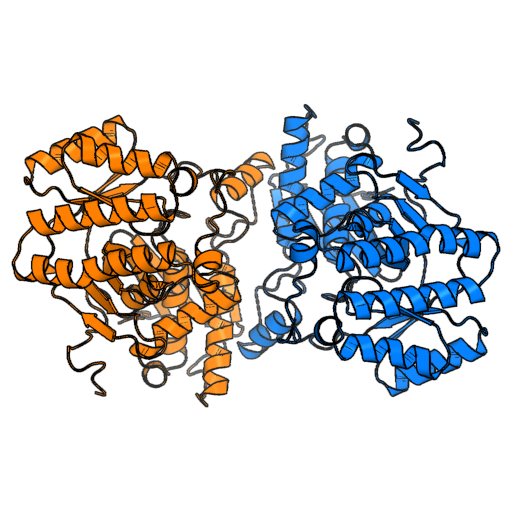922 28.703 6.414 1 98.44 300 ALA A CA 1
ATOM 2232 C C . ALA A 1 300 ? -25.984 29.859 7.414 1 98.44 300 ALA A C 1
ATOM 2234 O O . ALA A 1 300 ? -27.031 30.484 7.578 1 98.44 300 ALA A O 1
ATOM 2235 N N . VAL A 1 301 ? -24.938 30.125 8.039 1 98.56 301 VAL A N 1
ATOM 2236 C CA . VAL A 1 301 ? -24.938 31.188 9.031 1 98.56 301 VAL A CA 1
ATOM 2237 C C . VAL A 1 301 ? -24.078 32.344 8.539 1 98.56 301 VAL A C 1
ATOM 2239 O O . VAL A 1 301 ? -23.703 33.219 9.328 1 98.56 301 VAL A O 1
ATOM 2242 N N . GLY A 1 302 ? -23.625 32.312 7.328 1 98.38 302 GLY A N 1
ATOM 2243 C CA . GLY A 1 302 ? -22.875 33.375 6.711 1 98.38 302 GLY A CA 1
ATOM 2244 C C . GLY A 1 302 ? -21.391 33.312 6.973 1 98.38 302 GLY A C 1
ATOM 2245 O O . GLY A 1 302 ? -20.656 34.281 6.73 1 98.38 302 GLY A O 1
ATOM 2246 N N . ALA A 1 303 ? -20.938 32.219 7.527 1 98.69 303 ALA A N 1
ATOM 2247 C CA . ALA A 1 303 ? -19.516 32.031 7.785 1 98.69 303 ALA A CA 1
ATOM 2248 C C . ALA A 1 303 ? -18.781 31.531 6.543 1 98.69 303 ALA A C 1
ATOM 2250 O O . ALA A 1 303 ? -19.391 30.844 5.707 1 98.69 303 ALA A O 1
ATOM 2251 N N . ALA A 1 304 ? -17.562 31.922 6.391 1 98.75 304 ALA A N 1
ATOM 2252 C CA . ALA A 1 304 ? -16.703 31.391 5.332 1 98.75 304 ALA A CA 1
ATOM 2253 C C . ALA A 1 304 ? -16.062 30.078 5.758 1 98.75 304 ALA A C 1
ATOM 2255 O O . ALA A 1 304 ? -15.75 29.875 6.934 1 98.75 304 ALA A O 1
ATOM 2256 N N . ALA A 1 305 ? -15.914 29.172 4.82 1 98.75 305 ALA A N 1
ATOM 2257 C CA . ALA A 1 305 ? -15.297 27.891 5.164 1 98.75 305 ALA A CA 1
ATOM 2258 C C . ALA A 1 305 ? -14.633 27.266 3.945 1 98.75 305 ALA A C 1
ATOM 2260 O O . ALA A 1 305 ? -15.023 27.516 2.807 1 98.75 305 ALA A O 1
ATOM 2261 N N . LYS A 1 306 ? -13.672 26.484 4.156 1 98.44 306 LYS A N 1
ATOM 2262 C CA . LYS A 1 306 ? -12.992 25.672 3.139 1 98.44 306 LYS A CA 1
ATOM 2263 C C . LYS A 1 306 ? -12.32 24.453 3.762 1 98.44 306 LYS A C 1
ATOM 2265 O O . LYS A 1 306 ? -12.211 24.359 4.984 1 98.44 306 LYS A O 1
ATOM 2270 N N . LEU A 1 307 ? -11.922 23.562 2.961 1 97.62 307 LEU A N 1
ATOM 2271 C CA . LEU A 1 307 ? -11.312 22.328 3.436 1 97.62 307 LEU A CA 1
ATOM 2272 C C . LEU A 1 307 ? -9.953 22.594 4.074 1 97.62 307 LEU A C 1
ATOM 2274 O O . LEU A 1 307 ? -9.18 23.422 3.57 1 97.62 307 LEU A O 1
ATOM 2278 N N . THR A 1 308 ? -9.641 21.875 5.152 1 97.38 308 THR A N 1
ATOM 2279 C CA . THR A 1 308 ? -8.352 22.016 5.824 1 97.38 308 THR A CA 1
ATOM 2280 C C . THR A 1 308 ? -7.25 21.328 5.023 1 97.38 308 THR A C 1
ATOM 2282 O O . THR A 1 308 ? -6.07 21.672 5.164 1 97.38 308 THR A O 1
ATOM 2285 N N . GLY A 1 309 ? -7.574 20.359 4.32 1 94.5 309 GLY A N 1
ATOM 2286 C CA . GLY A 1 309 ? -6.695 19.531 3.504 1 94.5 309 GLY A CA 1
ATOM 2287 C C . GLY A 1 309 ? -7.43 18.781 2.408 1 94.5 309 GLY A C 1
ATOM 2288 O O . GLY A 1 309 ? -8.18 19.375 1.637 1 94.5 309 GLY A O 1
ATOM 2289 N N . SER A 1 310 ? -7.219 17.469 2.324 1 89.56 310 SER A N 1
ATOM 2290 C CA . SER A 1 310 ? -7.766 16.672 1.238 1 89.56 310 SER A CA 1
ATOM 2291 C C . SER A 1 310 ? -9.242 16.359 1.471 1 89.56 310 SER A C 1
ATOM 2293 O O . SER A 1 310 ? -9.938 15.906 0.558 1 89.56 310 SER A O 1
ATOM 2295 N N . GLY A 1 311 ? -9.711 16.594 2.672 1 90.5 311 GLY A N 1
ATOM 2296 C CA . GLY A 1 311 ? -11.094 16.281 3.014 1 90.5 311 GLY A CA 1
ATOM 2297 C C . GLY A 1 311 ? -11.25 15.695 4.402 1 90.5 311 GLY A C 1
ATOM 2298 O O . GLY A 1 311 ? -10.266 15.281 5.02 1 90.5 311 GLY A O 1
ATOM 2299 N N . GLY A 1 312 ? -12.484 15.844 4.84 1 92.19 312 GLY A N 1
ATOM 2300 C CA . GLY A 1 312 ? -12.797 15.273 6.141 1 92.19 312 GLY A CA 1
ATOM 2301 C C . GLY A 1 312 ? -12.961 16.312 7.227 1 92.19 312 GLY A C 1
ATOM 2302 O O . GLY A 1 312 ? -13.547 16.047 8.273 1 92.19 312 GLY A O 1
ATOM 2303 N N . ALA A 1 313 ? -12.438 17.516 6.938 1 96.06 313 ALA A N 1
ATOM 2304 C CA . ALA A 1 313 ? -12.578 18.609 7.883 1 96.06 313 ALA A CA 1
ATOM 2305 C C . ALA A 1 313 ? -12.562 19.953 7.16 1 96.06 313 ALA A C 1
ATOM 2307 O O . ALA A 1 313 ? -12.016 20.078 6.059 1 96.06 313 ALA A O 1
ATOM 2308 N N . VAL A 1 314 ? -13.188 20.938 7.836 1 97.75 314 VAL A N 1
ATOM 2309 C CA . VAL A 1 314 ? -13.258 22.281 7.281 1 97.75 314 VAL A CA 1
ATOM 2310 C C . VAL A 1 314 ? -12.883 23.312 8.352 1 97.75 314 VAL A C 1
ATOM 2312 O O . VAL A 1 314 ? -13.109 23.078 9.547 1 97.75 314 VAL A O 1
ATOM 2315 N N . VAL A 1 315 ? -12.234 24.344 7.902 1 98.75 315 VAL A N 1
ATOM 2316 C CA . VAL A 1 315 ? -11.984 25.484 8.773 1 98.75 315 VAL A CA 1
ATOM 2317 C C . VAL A 1 315 ? -12.961 26.609 8.422 1 98.75 315 VAL A C 1
ATOM 2319 O O . VAL A 1 315 ? -13.195 26.906 7.25 1 98.75 315 VAL A O 1
ATOM 2322 N N . ALA A 1 316 ? -13.555 27.203 9.461 1 98.88 316 ALA A N 1
ATOM 2323 C CA . ALA A 1 316 ? -14.555 28.25 9.273 1 98.88 316 ALA A CA 1
ATOM 2324 C C . ALA A 1 316 ? -14.125 29.547 9.961 1 98.88 316 ALA A C 1
ATOM 2326 O O . ALA A 1 316 ? -13.438 29.5 10.984 1 98.88 316 ALA A O 1
ATOM 2327 N N . LEU A 1 317 ? -14.484 30.609 9.359 1 98.88 317 LEU A N 1
ATOM 2328 C CA . LEU A 1 317 ? -14.25 31.953 9.883 1 98.88 317 LEU A CA 1
ATOM 2329 C C . LEU A 1 317 ? -15.555 32.75 9.969 1 98.88 317 LEU A C 1
ATOM 2331 O O . LEU A 1 317 ? -16.234 32.938 8.961 1 98.88 317 LEU A O 1
ATOM 2335 N N . CYS A 1 318 ? -15.914 33.156 11.172 1 98.31 318 CYS A N 1
ATOM 2336 C CA . CYS A 1 318 ? -17.062 34.031 11.422 1 98.31 318 CYS A CA 1
ATOM 2337 C C . CYS A 1 318 ? -16.656 35.5 11.43 1 98.31 318 CYS A C 1
ATOM 2339 O O . CYS A 1 318 ? -16.391 36.062 12.492 1 98.31 318 CYS A O 1
ATOM 2341 N N . ALA A 1 319 ? -16.75 36.062 10.281 1 97.5 319 ALA A N 1
ATOM 2342 C CA . ALA A 1 319 ? -16.266 37.438 10.133 1 97.5 319 ALA A CA 1
ATOM 2343 C C . ALA A 1 319 ? -17.188 38.406 10.852 1 97.5 319 ALA A C 1
ATOM 2345 O O . ALA A 1 319 ? -16.781 39.531 11.172 1 97.5 319 ALA A O 1
ATOM 2346 N N . ASP A 1 320 ? -18.438 38.031 11.148 1 96.25 320 ASP A N 1
ATOM 2347 C CA . ASP A 1 320 ? -19.406 38.906 11.781 1 96.25 320 ASP A CA 1
ATOM 2348 C C . ASP A 1 320 ? -19.344 38.812 13.297 1 96.25 320 ASP A C 1
ATOM 2350 O O . ASP A 1 320 ? -20.188 39.375 14 1 96.25 320 ASP A O 1
ATOM 2354 N N . GLY A 1 321 ? -18.453 38 13.812 1 94.19 321 GLY A N 1
ATOM 2355 C CA . GLY A 1 321 ? -18.172 38.031 15.242 1 94.19 321 GLY A CA 1
ATOM 2356 C C . GLY A 1 321 ? -18.75 36.844 16 1 94.19 321 GLY A C 1
ATOM 2357 O O . GLY A 1 321 ? -19.078 35.812 15.414 1 94.19 321 GLY A O 1
ATOM 2358 N N . GLU A 1 322 ? -18.859 37.062 17.281 1 95.88 322 GLU A N 1
ATOM 2359 C CA . GLU A 1 322 ? -19.156 35.969 18.234 1 95.88 322 GLU A CA 1
ATOM 2360 C C . GLU A 1 322 ? -20.562 35.438 18.047 1 95.88 322 GLU A C 1
ATOM 2362 O O . GLU A 1 322 ? -20.812 34.25 18.219 1 95.88 322 GLU A O 1
ATOM 2367 N N . GLN A 1 323 ? -21.469 36.281 17.734 1 97.31 323 GLN A N 1
ATOM 2368 C CA . GLN A 1 323 ? -22.844 35.844 17.516 1 97.31 323 GLN A CA 1
ATOM 2369 C C . GLN A 1 323 ? -22.922 34.844 16.344 1 97.31 323 GLN A C 1
ATOM 2371 O O . GLN A 1 323 ? -23.656 33.875 16.406 1 97.31 323 GLN A O 1
ATOM 2376 N N . GLN A 1 324 ? -22.203 35.188 15.328 1 98.12 324 GLN A N 1
ATOM 2377 C CA . GLN A 1 324 ? -22.125 34.281 14.188 1 98.12 324 GLN A CA 1
ATOM 2378 C C . GLN A 1 324 ? -21.516 32.938 14.578 1 98.12 324 GLN A C 1
ATOM 2380 O O . GLN A 1 324 ? -21.938 31.891 14.102 1 98.12 324 GLN A O 1
ATOM 2385 N N . ALA A 1 325 ? -20.547 32.938 15.445 1 98.06 325 ALA A N 1
ATOM 2386 C CA . ALA A 1 325 ? -19.891 31.719 15.906 1 98.06 325 ALA A CA 1
ATOM 2387 C C . ALA A 1 325 ? -20.859 30.859 16.719 1 98.06 325 ALA A C 1
ATOM 2389 O O . ALA A 1 325 ? -20.828 29.625 16.609 1 98.06 325 ALA A O 1
ATOM 2390 N N . VAL A 1 326 ? -21.656 31.5 17.5 1 98.31 326 VAL A N 1
ATOM 2391 C CA . VAL A 1 326 ? -22.672 30.781 18.266 1 98.31 326 VAL A CA 1
ATOM 2392 C C . VAL A 1 326 ? -23.656 30.094 17.328 1 98.31 326 VAL A C 1
ATOM 2394 O O . VAL A 1 326 ? -24.016 28.938 17.531 1 98.31 326 VAL A O 1
ATOM 2397 N N . GLN A 1 327 ? -24.031 30.812 16.328 1 98.56 327 GLN A N 1
ATOM 2398 C CA . GLN A 1 327 ? -24.938 30.25 15.328 1 98.56 327 GLN A CA 1
ATOM 2399 C C . GLN A 1 327 ? -24.297 29.078 14.594 1 98.56 327 GLN A C 1
ATOM 2401 O O . GLN A 1 327 ? -24.953 28.094 14.273 1 98.56 327 GLN A O 1
ATOM 2406 N N . LEU A 1 328 ? -23.047 29.219 14.312 1 98.69 328 LEU A N 1
ATOM 2407 C CA . LEU A 1 328 ? -22.297 28.156 13.641 1 98.69 328 LEU A CA 1
ATOM 2408 C C . LEU A 1 328 ? -22.297 26.875 14.469 1 98.69 328 LEU A C 1
ATOM 2410 O O . LEU A 1 328 ? -22.562 25.797 13.953 1 98.69 328 LEU A O 1
ATOM 2414 N N . ARG A 1 329 ? -22.016 26.969 15.727 1 98.38 329 ARG A N 1
ATOM 2415 C CA . ARG A 1 329 ? -21.984 25.812 16.625 1 98.38 329 ARG A CA 1
ATOM 2416 C C . ARG A 1 329 ? -23.359 25.156 16.672 1 98.38 329 ARG A C 1
ATOM 2418 O O . ARG A 1 329 ? -23.453 23.922 16.656 1 98.38 329 ARG A O 1
ATOM 2425 N N . ALA A 1 330 ? -24.328 25.969 16.734 1 98.38 330 ALA A N 1
ATOM 2426 C CA . ALA A 1 330 ? -25.688 25.453 16.781 1 98.38 330 ALA A CA 1
ATOM 2427 C C . ALA A 1 330 ? -26.031 24.703 15.492 1 98.38 330 ALA A C 1
ATOM 2429 O O . ALA A 1 330 ? -26.641 23.641 15.523 1 98.38 330 ALA A O 1
ATOM 2430 N N . GLU A 1 331 ? -25.719 25.312 14.383 1 98.44 331 GLU A N 1
ATOM 2431 C CA . GLU A 1 331 ? -25.969 24.688 13.086 1 98.44 331 GLU A CA 1
ATOM 2432 C C . GLU A 1 331 ? -25.234 23.359 12.961 1 98.44 331 GLU A C 1
ATOM 2434 O O . GLU A 1 331 ? -25.797 22.391 12.461 1 98.44 331 GLU A O 1
ATOM 2439 N N . CYS A 1 332 ? -23.969 23.312 13.375 1 98.12 332 CYS A N 1
ATOM 2440 C CA . CYS A 1 332 ? -23.172 22.094 13.352 1 98.12 332 CYS A CA 1
ATOM 2441 C C . CYS A 1 332 ? -23.812 21.016 14.227 1 98.12 332 CYS A C 1
ATOM 2443 O O . CYS A 1 332 ? -23.922 19.859 13.82 1 98.12 332 CYS A O 1
ATOM 2445 N N . GLN A 1 333 ? -24.25 21.406 15.383 1 97.12 333 GLN A N 1
ATOM 2446 C CA . GLN A 1 333 ? -24.906 20.469 16.297 1 97.12 333 GLN A CA 1
ATOM 2447 C C . GLN A 1 333 ? -26.156 19.859 15.656 1 97.12 333 GLN A C 1
ATOM 2449 O O . GLN A 1 333 ? -26.375 18.656 15.758 1 97.12 333 GLN A O 1
ATOM 2454 N N . GLN A 1 334 ? -26.906 20.672 15.07 1 97.06 334 GLN A N 1
ATOM 2455 C CA . GLN A 1 334 ? -28.125 20.203 14.414 1 97.06 334 GLN A CA 1
ATOM 2456 C C . GLN A 1 334 ? -27.812 19.203 13.32 1 97.06 334 GLN A C 1
ATOM 2458 O O . GLN A 1 334 ? -28.594 18.266 13.078 1 97.06 334 GLN A O 1
ATOM 2463 N N . ARG A 1 335 ? -26.688 19.359 12.711 1 96.25 335 ARG A N 1
ATOM 2464 C CA . ARG A 1 335 ? -26.312 18.516 11.586 1 96.25 335 ARG A CA 1
ATOM 2465 C C . ARG A 1 335 ? -25.469 17.328 12.055 1 96.25 335 ARG A C 1
ATOM 2467 O O . ARG A 1 335 ? -25.031 16.531 11.234 1 96.25 335 ARG A O 1
ATOM 2474 N N . GLY A 1 336 ? -25.188 17.297 13.297 1 95.06 336 GLY A N 1
ATOM 2475 C CA . GLY A 1 336 ? -24.391 16.203 13.836 1 95.06 336 GLY A CA 1
ATOM 2476 C C . GLY A 1 336 ? -22.906 16.375 13.57 1 95.06 336 GLY A C 1
ATOM 2477 O O . GLY A 1 336 ? -22.188 15.375 13.484 1 95.06 336 GLY A O 1
ATOM 2478 N N . LEU A 1 337 ? -22.469 17.562 13.398 1 96.19 337 LEU A N 1
ATOM 2479 C CA . LEU A 1 337 ? -21.062 17.859 13.148 1 96.19 337 LEU A CA 1
ATOM 2480 C C . LEU A 1 337 ? -20.375 18.391 14.414 1 96.19 337 LEU A C 1
ATOM 2482 O O . LEU A 1 337 ? -21.016 19.047 15.234 1 96.19 337 LEU A O 1
ATOM 2486 N N . ALA A 1 338 ? -19.156 17.984 14.531 1 95.69 338 ALA A N 1
ATOM 2487 C CA . ALA A 1 338 ? -18.344 18.609 15.578 1 95.69 338 ALA A CA 1
ATOM 2488 C C . ALA A 1 338 ? -17.859 19.984 15.141 1 95.69 338 ALA A C 1
ATOM 2490 O O . ALA A 1 338 ? -17.516 20.188 13.977 1 95.69 338 ALA A O 1
ATOM 2491 N N . CYS A 1 339 ? -17.828 20.938 16.047 1 97.31 339 CYS A N 1
ATOM 2492 C CA . CYS A 1 339 ? -17.328 22.297 15.844 1 97.31 339 CYS A CA 1
ATOM 2493 C C . CYS A 1 339 ? -16.5 22.75 17.031 1 97.31 339 CYS A C 1
ATOM 2495 O O . CYS A 1 339 ? -17.016 22.922 18.141 1 97.31 339 CYS A O 1
ATOM 2497 N N . GLU A 1 340 ? -15.227 22.906 16.781 1 97 340 GLU A N 1
ATOM 2498 C CA . GLU A 1 340 ? -14.336 23.281 17.891 1 97 340 GLU A CA 1
ATOM 2499 C C . GLU A 1 340 ? -13.531 24.531 17.547 1 97 340 GLU A C 1
ATOM 2501 O O . GLU A 1 340 ? -13.312 24.828 16.359 1 97 340 GLU A O 1
ATOM 2506 N N . ASP A 1 341 ? -13.125 25.266 18.625 1 98.19 341 ASP A N 1
ATOM 2507 C CA . ASP A 1 341 ? -12.234 26.391 18.422 1 98.19 341 ASP A CA 1
ATOM 2508 C C . ASP A 1 341 ? -10.836 25.922 18.016 1 98.19 341 ASP A C 1
ATOM 2510 O O . ASP A 1 341 ? -10.312 24.969 18.594 1 98.19 341 ASP A O 1
ATOM 2514 N N . VAL A 1 342 ? -10.273 26.594 17.078 1 98.5 342 VAL A N 1
ATOM 2515 C CA . VAL A 1 342 ? -8.922 26.281 16.625 1 98.5 342 VAL A CA 1
ATOM 2516 C C . VAL A 1 342 ? -7.902 26.797 17.641 1 98.5 342 VAL A C 1
ATOM 2518 O O . VAL A 1 342 ? -7.953 27.969 18.047 1 98.5 342 VAL A O 1
ATOM 2521 N N . VAL A 1 343 ? -7.07 25.922 18.094 1 98.69 343 VAL A N 1
ATOM 2522 C CA . VAL A 1 343 ? -5.938 26.297 18.938 1 98.69 343 VAL A CA 1
ATOM 2523 C C . VAL A 1 343 ? -4.648 26.234 18.109 1 98.69 343 VAL A C 1
ATOM 2525 O O . VAL A 1 343 ? -4.227 25.156 17.703 1 98.69 343 VAL A O 1
ATOM 2528 N N . VAL A 1 344 ? -4.016 27.375 17.859 1 98.5 344 VAL A N 1
ATOM 2529 C CA . VAL A 1 344 ? -2.805 27.438 17.047 1 98.5 344 VAL A CA 1
ATOM 2530 C C . VAL A 1 344 ? -1.614 26.922 17.859 1 98.5 344 VAL A C 1
ATOM 2532 O O . VAL A 1 344 ? -1.423 27.312 19.016 1 98.5 344 VAL A O 1
ATOM 2535 N N . GLY A 1 345 ? -0.882 26.062 17.297 1 97.94 345 GLY A N 1
ATOM 2536 C CA . GLY A 1 345 ? 0.31 25.531 17.938 1 97.94 345 GLY A CA 1
ATOM 2537 C C . GLY A 1 345 ? 1.44 26.547 18.016 1 97.94 345 GLY A C 1
ATOM 2538 O O . GLY A 1 345 ? 1.458 27.516 17.25 1 97.94 345 GLY A O 1
ATOM 2539 N N . PRO A 1 346 ? 2.348 26.344 18.859 1 96.19 346 PRO A N 1
ATOM 2540 C CA . PRO A 1 346 ? 3.465 27.281 19 1 96.19 346 PRO A CA 1
ATOM 2541 C C . PRO A 1 346 ? 4.434 27.234 17.828 1 96.19 346 PRO A C 1
ATOM 2543 O O . PRO A 1 346 ? 4.453 26.25 17.078 1 96.19 346 PRO A O 1
ATOM 2546 N N . VAL A 1 347 ? 5.184 28.328 17.672 1 96 347 VAL A N 1
ATOM 2547 C CA . VAL A 1 347 ? 6.312 28.312 16.75 1 96 347 VAL A CA 1
ATOM 2548 C C . VAL A 1 347 ? 7.418 27.406 17.297 1 96 347 VAL A C 1
ATOM 2550 O O . VAL A 1 347 ? 7.789 27.516 18.469 1 96 347 VAL A O 1
ATOM 2553 N N . LEU A 1 348 ? 7.879 26.516 16.516 1 94.62 348 LEU A N 1
ATOM 2554 C CA . LEU A 1 348 ? 8.969 25.625 16.906 1 94.62 348 LEU A CA 1
ATOM 2555 C C . LEU A 1 348 ? 10.297 26.125 16.359 1 94.62 348 LEU A C 1
ATOM 2557 O O . LEU A 1 348 ? 11.297 26.156 17.094 1 94.62 348 LEU A O 1
ATOM 2561 N N . HIS A 1 349 ? 10.344 26.406 15.109 1 94.06 349 HIS A N 1
ATOM 2562 C CA . HIS A 1 349 ? 11.508 26.969 14.43 1 94.06 349 HIS A CA 1
ATOM 2563 C C . HIS A 1 349 ? 11.109 28.141 13.547 1 94.06 349 HIS A C 1
ATOM 2565 O O . HIS A 1 349 ? 10.586 27.953 12.445 1 94.06 349 HIS A O 1
ATOM 2571 N N . TRP A 1 350 ? 11.445 29.359 13.961 1 93.94 350 TRP A N 1
ATOM 2572 C CA . TRP A 1 350 ? 11.055 30.562 13.25 1 93.94 350 TRP A CA 1
ATOM 2573 C C . TRP A 1 350 ? 11.836 30.703 11.945 1 93.94 350 TRP A C 1
ATOM 2575 O O . TRP A 1 350 ? 13.039 30.469 11.906 1 93.94 350 TRP A O 1
ATOM 2585 N N . ILE A 1 351 ? 11.086 30.984 10.914 1 91.75 351 ILE A N 1
ATOM 2586 C CA . ILE A 1 351 ? 11.695 31.25 9.617 1 91.75 351 ILE A CA 1
ATOM 2587 C C . ILE A 1 351 ? 11.633 32.75 9.297 1 91.75 351 ILE A C 1
ATOM 2589 O O . ILE A 1 351 ? 10.547 33.281 9.094 1 91.75 351 ILE A O 1
ATOM 2593 N N . GLY A 1 352 ? 12.75 33.406 9.219 1 83.38 352 GLY A N 1
ATOM 2594 C CA . GLY A 1 352 ? 12.812 34.812 8.93 1 83.38 352 GLY A CA 1
ATOM 2595 C C . GLY A 1 352 ? 12.711 35.156 7.449 1 83.38 352 GLY A C 1
ATOM 2596 O O . GLY A 1 352 ? 12.656 34.219 6.621 1 83.38 352 GLY A O 1
ATOM 2597 N N . GLN A 1 353 ? 12.469 36.531 7.23 1 65.88 353 GLN A N 1
ATOM 2598 C CA . GLN A 1 353 ? 12.305 37 5.867 1 65.88 353 GLN A CA 1
ATOM 2599 C C . GLN A 1 353 ? 13.484 36.594 4.988 1 65.88 353 GLN A C 1
ATOM 2601 O O . GLN A 1 353 ? 13.312 36.312 3.801 1 65.88 353 GLN A O 1
ATOM 2606 N N . ASP A 1 354 ? 14.734 36.812 5.594 1 55.59 354 ASP A N 1
ATOM 2607 C CA . ASP A 1 354 ? 15.922 36.594 4.785 1 55.59 354 ASP A CA 1
ATOM 2608 C C . ASP A 1 354 ? 16.203 35.094 4.664 1 55.59 354 ASP A C 1
ATOM 2610 O O . ASP A 1 354 ? 17.219 34.688 4.082 1 55.59 354 ASP A O 1
ATOM 2614 N N . GLY A 1 355 ? 15.305 34.219 4.785 1 52.72 355 GLY A N 1
ATOM 2615 C CA . GLY A 1 355 ? 15.516 32.781 4.664 1 52.72 355 GLY A CA 1
ATOM 2616 C C . GLY A 1 355 ? 16.031 32.156 5.938 1 52.72 355 GLY A C 1
ATOM 2617 O O . GLY A 1 355 ? 16.094 32.812 6.984 1 52.72 355 GLY A O 1
ATOM 2618 N N . PRO A 1 356 ? 16.281 30.812 6.051 1 47.16 356 PRO A N 1
ATOM 2619 C CA . PRO A 1 356 ? 16.719 30.141 7.281 1 47.16 356 PRO A CA 1
ATOM 2620 C C . PRO A 1 356 ? 17.984 30.766 7.867 1 47.16 356 PRO A C 1
ATOM 2622 O O . PRO A 1 356 ? 18.922 31.094 7.133 1 47.16 356 PRO A O 1
ATOM 2625 N N . GLU A 1 357 ? 17.906 31.594 8.859 1 37.41 357 GLU A N 1
ATOM 2626 C CA . GLU A 1 357 ? 19.094 32.094 9.523 1 37.41 357 GLU A CA 1
ATOM 2627 C C . GLU A 1 357 ? 20.047 30.953 9.875 1 37.41 357 GLU A C 1
ATOM 2629 O O . GLU A 1 357 ? 19.609 29.891 10.328 1 37.41 357 GLU A O 1
ATOM 2634 N N . THR A 1 358 ? 21.094 30.734 9.125 1 34.22 358 THR A N 1
ATOM 2635 C CA . THR A 1 358 ? 22.234 29.984 9.641 1 34.22 358 THR A CA 1
ATOM 2636 C C . THR A 1 358 ? 22.531 30.391 11.086 1 34.22 358 THR A C 1
ATOM 2638 O O . THR A 1 358 ? 23.281 31.344 11.328 1 34.22 358 THR A O 1
ATOM 2641 N N . ARG A 1 359 ? 21.625 30.344 12.055 1 30.03 359 ARG A N 1
ATOM 2642 C CA . ARG A 1 359 ? 22.25 30.562 13.359 1 30.03 359 ARG A CA 1
ATOM 2643 C C . ARG A 1 359 ? 22.953 29.297 13.836 1 30.03 359 ARG A C 1
ATOM 2645 O O . ARG A 1 359 ? 22.438 28.188 13.68 1 30.03 359 ARG A O 1
ATOM 2652 N N . MET B 1 1 ? -7.77 -32.469 -0.479 1 60.09 1 MET B N 1
ATOM 2653 C CA . MET B 1 1 ? -8.656 -31.453 0.089 1 60.09 1 MET B CA 1
ATOM 2654 C C . MET B 1 1 ? -7.926 -30.125 0.25 1 60.09 1 MET B C 1
ATOM 2656 O O . MET B 1 1 ? -6.727 -30.109 0.539 1 60.09 1 MET B O 1
ATOM 2660 N N . ALA B 1 2 ? -8.664 -29.078 -0.101 1 80.44 2 ALA B N 1
ATOM 2661 C CA . ALA B 1 2 ? -8.07 -27.75 -0.113 1 80.44 2 ALA B CA 1
ATOM 2662 C C . ALA B 1 2 ? -7.633 -27.328 1.288 1 80.44 2 ALA B C 1
ATOM 2664 O O . ALA B 1 2 ? -6.656 -26.594 1.446 1 80.44 2 ALA B O 1
ATOM 2665 N N . ALA B 1 3 ? -8.336 -28.031 2.33 1 88 3 ALA B N 1
ATOM 2666 C CA . ALA B 1 3 ? -8 -27.766 3.727 1 88 3 ALA B CA 1
ATOM 2667 C C . ALA B 1 3 ? -8.109 -29.047 4.566 1 88 3 ALA B C 1
ATOM 2669 O O . ALA B 1 3 ? -8.945 -29.906 4.285 1 88 3 ALA B O 1
ATOM 2670 N N . VAL B 1 4 ? -7.266 -29.203 5.531 1 92 4 VAL B N 1
ATOM 2671 C CA . VAL B 1 4 ? -7.238 -30.391 6.375 1 92 4 VAL B CA 1
ATOM 2672 C C . VAL B 1 4 ? -7.484 -29.984 7.832 1 92 4 VAL B C 1
ATOM 2674 O O . VAL B 1 4 ? -6.824 -29.094 8.352 1 92 4 VAL B O 1
ATOM 2677 N N . VAL B 1 5 ? -8.438 -30.672 8.469 1 92.94 5 VAL B N 1
ATOM 2678 C CA . VAL B 1 5 ? -8.688 -30.453 9.883 1 92.94 5 VAL B CA 1
ATOM 2679 C C . VAL B 1 5 ? -7.754 -31.344 10.711 1 92.94 5 VAL B C 1
ATOM 2681 O O . VAL B 1 5 ? -7.711 -32.562 10.523 1 92.94 5 VAL B O 1
ATOM 2684 N N . GLN B 1 6 ? -7.098 -30.688 11.539 1 92.12 6 GLN B N 1
ATOM 2685 C CA . GLN B 1 6 ? -6.152 -31.406 12.391 1 92.12 6 GLN B CA 1
ATOM 2686 C C . GLN B 1 6 ? -6.832 -31.922 13.656 1 92.12 6 GLN B C 1
ATOM 2688 O O . GLN B 1 6 ? -7.93 -31.484 14 1 92.12 6 GLN B O 1
ATOM 2693 N N . PRO B 1 7 ? -6.227 -32.812 14.344 1 90.75 7 PRO B N 1
ATOM 2694 C CA . PRO B 1 7 ? -6.82 -33.406 15.555 1 90.75 7 PRO B CA 1
ATOM 2695 C C . PRO B 1 7 ? -7.105 -32.344 16.625 1 90.75 7 PRO B C 1
ATOM 2697 O O . PRO B 1 7 ? -8.062 -32.5 17.391 1 90.75 7 PRO B O 1
ATOM 2700 N N . ASP B 1 8 ? -6.328 -31.266 16.656 1 90.5 8 ASP B N 1
ATOM 2701 C CA . ASP B 1 8 ? -6.5 -30.25 17.672 1 90.5 8 ASP B CA 1
ATOM 2702 C C . ASP B 1 8 ? -7.578 -29.25 17.266 1 90.5 8 ASP B C 1
ATOM 2704 O O . ASP B 1 8 ? -7.809 -28.25 17.969 1 90.5 8 ASP B O 1
ATOM 2708 N N . GLY B 1 9 ? -8.188 -29.547 16.156 1 90.19 9 GLY B N 1
ATOM 2709 C CA . GLY B 1 9 ? -9.273 -28.688 15.703 1 90.19 9 GLY B CA 1
ATOM 2710 C C . GLY B 1 9 ? -8.805 -27.594 14.758 1 90.19 9 GLY B C 1
ATOM 2711 O O . GLY B 1 9 ? -9.625 -26.922 14.141 1 90.19 9 GLY B O 1
ATOM 2712 N N . SER B 1 10 ? -7.527 -27.469 14.633 1 95.81 10 SER B N 1
ATOM 2713 C CA . SER B 1 10 ? -7.008 -26.469 13.695 1 95.81 10 SER B CA 1
ATOM 2714 C C . SER B 1 10 ? -7.18 -26.922 12.25 1 95.81 10 SER B C 1
ATOM 2716 O O . SER B 1 10 ? -7.367 -28.109 11.984 1 95.81 10 SER B O 1
ATOM 2718 N N . ILE B 1 11 ? -7.246 -25.953 11.414 1 97.31 11 ILE B N 1
ATOM 2719 C CA . ILE B 1 11 ? -7.379 -26.188 9.984 1 97.31 11 ILE B CA 1
ATOM 2720 C C . ILE B 1 11 ? -6.133 -25.688 9.258 1 97.31 11 ILE B C 1
ATOM 2722 O O . ILE B 1 11 ? -5.656 -24.578 9.531 1 97.31 11 ILE B O 1
ATOM 2726 N N . THR B 1 12 ? -5.566 -26.484 8.375 1 98.31 12 THR B N 1
ATOM 2727 C CA . THR B 1 12 ? -4.434 -26.062 7.566 1 98.31 12 THR B CA 1
ATOM 2728 C C . THR B 1 12 ? -4.73 -26.234 6.078 1 98.31 12 THR B C 1
ATOM 2730 O O . THR B 1 12 ? -5.383 -27.188 5.68 1 98.31 12 THR B O 1
ATOM 2733 N N . SER B 1 13 ? -4.355 -25.297 5.309 1 98.5 13 SER B N 1
ATOM 2734 C CA . SER B 1 13 ? -4.41 -25.375 3.854 1 98.5 13 SER B CA 1
ATOM 2735 C C . SER B 1 13 ? -3.074 -24.984 3.23 1 98.5 13 SER B C 1
ATOM 2737 O O . SER B 1 13 ? -2.5 -23.953 3.576 1 98.5 13 SER B O 1
ATOM 2739 N N . ARG B 1 14 ? -2.623 -25.828 2.391 1 97.81 14 ARG B N 1
ATOM 2740 C CA . ARG B 1 14 ? -1.407 -25.578 1.626 1 97.81 14 ARG B CA 1
ATOM 2741 C C . ARG B 1 14 ? -1.722 -25.375 0.148 1 97.81 14 ARG B C 1
ATOM 2743 O O . ARG B 1 14 ? -2.486 -26.141 -0.439 1 97.81 14 ARG B O 1
ATOM 2750 N N . VAL B 1 15 ? -1.198 -24.312 -0.415 1 98.44 15 VAL B N 1
ATOM 2751 C CA . VAL B 1 15 ? -1.401 -23.984 -1.821 1 98.44 15 VAL B CA 1
ATOM 2752 C C . VAL B 1 15 ? -0.05 -23.812 -2.514 1 98.44 15 VAL B C 1
ATOM 2754 O O . VAL B 1 15 ? 0.851 -23.156 -1.979 1 98.44 15 VAL B O 1
ATOM 2757 N N . HIS B 1 16 ? 0.077 -24.375 -3.65 1 98.44 16 HIS B N 1
ATOM 2758 C CA . HIS B 1 16 ? 1.341 -24.359 -4.379 1 98.44 16 HIS B CA 1
ATOM 2759 C C . HIS B 1 16 ? 1.464 -23.094 -5.234 1 98.44 16 HIS B C 1
ATOM 2761 O O . HIS B 1 16 ? 0.457 -22.469 -5.566 1 98.44 16 HIS B O 1
ATOM 2767 N N . SER B 1 17 ? 2.699 -22.75 -5.566 1 97.94 17 SER B N 1
ATOM 2768 C CA . SER B 1 17 ? 2.967 -21.703 -6.547 1 97.94 17 SER B CA 1
ATOM 2769 C C . SER B 1 17 ? 2.607 -22.156 -7.957 1 97.94 17 SER B C 1
ATOM 2771 O O . SER B 1 17 ? 2.02 -23.234 -8.141 1 97.94 17 SER B O 1
ATOM 2773 N N . ARG B 1 18 ? 2.811 -21.25 -8.883 1 98 18 ARG B N 1
ATOM 2774 C CA . ARG B 1 18 ? 2.475 -21.641 -10.25 1 98 18 ARG B CA 1
ATOM 2775 C C . ARG B 1 18 ? 3.525 -21.141 -11.234 1 98 18 ARG B C 1
ATOM 2777 O O . ARG B 1 18 ? 4.336 -20.281 -10.898 1 98 18 ARG B O 1
ATOM 2784 N N . ILE B 1 19 ? 3.551 -21.75 -12.391 1 98.38 19 ILE B N 1
ATOM 2785 C CA . ILE B 1 19 ? 4.324 -21.312 -13.547 1 98.38 19 ILE B CA 1
ATOM 2786 C C . ILE B 1 19 ? 3.381 -20.969 -14.695 1 98.38 19 ILE B C 1
ATOM 2788 O O . ILE B 1 19 ? 2.516 -21.766 -15.055 1 98.38 19 ILE B O 1
ATOM 2792 N N . GLY B 1 20 ? 3.486 -19.797 -15.18 1 98.5 20 GLY B N 1
ATOM 2793 C CA . GLY B 1 20 ? 2.908 -19.516 -16.484 1 98.5 20 GLY B CA 1
ATOM 2794 C C . GLY B 1 20 ? 3.73 -20.062 -17.625 1 98.5 20 GLY B C 1
ATOM 2795 O O . GLY B 1 20 ? 4.832 -19.578 -17.906 1 98.5 20 GLY B O 1
ATOM 2796 N N . LEU B 1 21 ? 3.184 -20.969 -18.344 1 98.75 21 LEU B N 1
ATOM 2797 C CA . LEU B 1 21 ? 3.951 -21.672 -19.375 1 98.75 21 LEU B CA 1
ATOM 2798 C C . LEU B 1 21 ? 3.82 -20.969 -20.719 1 98.75 21 LEU B C 1
ATOM 2800 O O . LEU B 1 21 ? 4.801 -20.844 -21.469 1 98.75 21 LEU B O 1
ATOM 2804 N N . LEU B 1 22 ? 2.617 -20.578 -21.078 1 98.81 22 LEU B N 1
ATOM 2805 C CA . LEU B 1 22 ? 2.375 -19.844 -22.328 1 98.81 22 LEU B CA 1
ATOM 2806 C C . LEU B 1 22 ? 1.274 -18.812 -22.141 1 98.81 22 LEU B C 1
ATOM 2808 O O . LEU B 1 22 ? 0.366 -19 -21.328 1 98.81 22 LEU B O 1
ATOM 2812 N N . GLY B 1 23 ? 1.385 -17.766 -22.859 1 98.56 23 GLY B N 1
ATOM 2813 C CA . GLY B 1 23 ? 0.295 -16.812 -22.984 1 98.56 23 GLY B CA 1
ATOM 2814 C C . GLY B 1 23 ? 0.385 -15.672 -21.984 1 98.56 23 GLY B C 1
ATOM 2815 O O . GLY B 1 23 ? -0.213 -14.609 -22.188 1 98.56 23 GLY B O 1
ATOM 2816 N N . ASN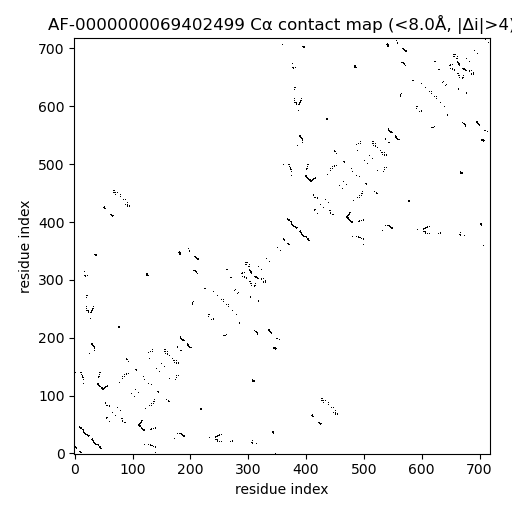 B 1 24 ? 1.048 -15.891 -20.828 1 96 24 ASN B N 1
ATOM 2817 C CA . ASN B 1 24 ? 1.188 -14.789 -19.875 1 96 24 ASN B CA 1
ATOM 2818 C C . ASN B 1 24 ? 2.102 -13.695 -20.422 1 96 24 ASN B C 1
ATOM 2820 O O . ASN B 1 24 ? 3.037 -13.969 -21.172 1 96 24 ASN B O 1
ATOM 2824 N N . PRO B 1 25 ? 1.749 -12.438 -20.141 1 95.06 25 PRO B N 1
ATOM 2825 C CA . PRO B 1 25 ? 0.767 -11.992 -19.141 1 95.06 25 PRO B CA 1
ATOM 2826 C C . PRO B 1 25 ? -0.538 -11.516 -19.781 1 95.06 25 PRO B C 1
ATOM 2828 O O . PRO B 1 25 ? -1.081 -10.477 -19.375 1 95.06 25 PRO B O 1
ATOM 2831 N N . SER B 1 26 ? -1.116 -12.203 -20.734 1 96.5 26 SER B N 1
ATOM 2832 C CA . SER B 1 26 ? -2.303 -11.727 -21.438 1 96.5 26 SER B CA 1
ATOM 2833 C C . SER B 1 26 ? -3.562 -11.938 -20.609 1 96.5 26 SER B C 1
ATOM 2835 O O . SER B 1 26 ? -4.637 -11.453 -20.969 1 96.5 26 SER B O 1
ATOM 2837 N N . ASP B 1 27 ? -3.455 -12.625 -19.484 1 94.5 27 ASP B N 1
ATOM 2838 C CA . ASP B 1 27 ? -4.617 -12.906 -18.641 1 94.5 27 ASP B CA 1
ATOM 2839 C C . ASP B 1 27 ? -5.254 -11.617 -18.125 1 94.5 27 ASP B C 1
ATOM 2841 O O . ASP B 1 27 ? -6.449 -11.586 -17.844 1 94.5 27 ASP B O 1
ATOM 2845 N N . GLY B 1 28 ? -4.48 -10.57 -18.016 1 91.38 28 GLY B N 1
ATOM 2846 C CA . GLY B 1 28 ? -5.031 -9.281 -17.641 1 91.38 28 GLY B CA 1
ATOM 2847 C C . GLY B 1 28 ? -5.504 -8.453 -18.812 1 91.38 28 GLY B C 1
ATOM 2848 O O . GLY B 1 28 ? -5.941 -7.316 -18.641 1 91.38 28 GLY B O 1
ATOM 2849 N N . PHE B 1 29 ? -5.449 -9.016 -20.016 1 94.31 29 PHE B N 1
ATOM 2850 C CA . PHE B 1 29 ? -5.734 -8.305 -21.25 1 94.31 29 PHE B CA 1
ATOM 2851 C C . PHE B 1 29 ? -6.664 -9.125 -22.141 1 94.31 29 PHE B C 1
ATOM 2853 O O . PHE B 1 29 ? -6.492 -9.156 -23.359 1 94.31 29 PHE B O 1
ATOM 2860 N N . GLN B 1 30 ? -7.527 -9.82 -21.469 1 94.56 30 GLN B N 1
ATOM 2861 C CA . GLN B 1 30 ? -8.516 -10.617 -22.188 1 94.56 30 GLN B CA 1
ATOM 2862 C C . GLN B 1 30 ? -7.844 -11.648 -23.078 1 94.56 30 GLN B C 1
ATOM 2864 O O . GLN B 1 30 ? -8.242 -11.828 -24.234 1 94.56 30 GLN B O 1
ATOM 2869 N N . GLY B 1 31 ? -6.812 -12.195 -22.656 1 97.12 31 GLY B N 1
ATOM 2870 C CA . GLY B 1 31 ? -6.027 -13.156 -23.406 1 97.12 31 GLY B CA 1
ATOM 2871 C C . GLY B 1 31 ? -6.289 -14.594 -23 1 97.12 31 GLY B C 1
ATOM 2872 O O . GLY B 1 31 ? -7.441 -14.992 -22.812 1 97.12 31 GLY B O 1
ATOM 2873 N N . ALA B 1 32 ? -5.25 -15.391 -23.031 1 98.12 32 ALA B N 1
ATOM 2874 C CA . ALA B 1 32 ? -5.277 -16.797 -22.672 1 98.12 32 ALA B CA 1
ATOM 2875 C C . ALA B 1 32 ? -3.947 -17.234 -22.062 1 98.12 32 ALA B C 1
ATOM 2877 O O . ALA B 1 32 ? -2.895 -16.688 -22.391 1 98.12 32 ALA B O 1
ATOM 2878 N N . CYS B 1 33 ? -4.082 -18.203 -21.188 1 98.62 33 CYS B N 1
ATOM 2879 C CA . CYS B 1 33 ? -2.857 -18.703 -20.562 1 98.62 33 CYS B CA 1
ATOM 2880 C C . CYS B 1 33 ? -2.896 -20.203 -20.391 1 98.62 33 CYS B C 1
ATOM 2882 O O . CYS B 1 33 ? -3.973 -20.797 -20.266 1 98.62 33 CYS B O 1
ATOM 2884 N N . LEU B 1 34 ? -1.803 -20.812 -20.5 1 98.81 34 LEU B N 1
ATOM 2885 C CA . LEU B 1 34 ? -1.516 -22.188 -20.094 1 98.81 34 LEU B CA 1
ATOM 2886 C C . LEU B 1 34 ? -0.548 -22.219 -18.922 1 98.81 34 LEU B C 1
ATOM 2888 O O . LEU B 1 34 ? 0.599 -21.781 -19.047 1 98.81 34 LEU B O 1
ATOM 2892 N N . SER B 1 35 ? -1.045 -22.703 -17.797 1 98.75 35 SER B N 1
ATOM 2893 C CA . SER B 1 35 ? -0.226 -22.641 -16.594 1 98.75 35 SER B CA 1
ATOM 2894 C C . SER B 1 35 ? -0.312 -23.922 -15.797 1 98.75 35 SER B C 1
ATOM 2896 O O . SER B 1 35 ? -1.249 -24.703 -15.969 1 98.75 35 SER B O 1
ATOM 2898 N N . LEU B 1 36 ? 0.709 -24.188 -14.977 1 98.81 36 LEU B N 1
ATOM 2899 C CA . LEU B 1 36 ? 0.74 -25.391 -14.164 1 98.81 36 LEU B CA 1
ATOM 2900 C C . LEU B 1 36 ? 1.037 -25.062 -12.703 1 98.81 36 LEU B C 1
ATOM 2902 O O . LEU B 1 36 ? 1.67 -24.047 -12.414 1 98.81 36 LEU B O 1
ATOM 2906 N N . SER B 1 37 ? 0.542 -25.859 -11.82 1 98.5 37 SER B N 1
ATOM 2907 C CA . SER B 1 37 ? 0.883 -25.797 -10.398 1 98.5 37 SER B CA 1
ATOM 2908 C C . SER B 1 37 ? 2.332 -26.219 -10.164 1 98.5 37 SER B C 1
ATOM 2910 O O . SER B 1 37 ? 2.799 -27.203 -10.719 1 98.5 37 SER B O 1
ATOM 2912 N N . LEU B 1 38 ? 3.051 -25.469 -9.43 1 98.69 38 LEU B N 1
ATOM 2913 C CA . LEU B 1 38 ? 4.445 -25.734 -9.109 1 98.69 38 LEU B CA 1
ATOM 2914 C C . LEU B 1 38 ? 4.59 -26.188 -7.66 1 98.69 38 LEU B C 1
ATOM 2916 O O . LEU B 1 38 ? 4.633 -25.359 -6.746 1 98.69 38 LEU B O 1
ATOM 2920 N N . ALA B 1 39 ? 4.84 -27.453 -7.465 1 98.44 39 ALA B N 1
ATOM 2921 C CA . ALA B 1 39 ? 4.832 -28.047 -6.129 1 98.44 39 ALA B CA 1
ATOM 2922 C C . ALA B 1 39 ? 6.199 -27.906 -5.461 1 98.44 39 ALA B C 1
ATOM 2924 O O . ALA B 1 39 ? 6.383 -28.312 -4.312 1 98.44 39 ALA B O 1
ATOM 2925 N N . ASN B 1 40 ? 7.188 -27.281 -6.168 1 98.12 40 ASN B N 1
ATOM 2926 C CA . ASN B 1 40 ? 8.469 -26.969 -5.547 1 98.12 40 ASN B CA 1
ATOM 2927 C C . ASN B 1 40 ? 8.297 -26.062 -4.332 1 98.12 40 ASN B C 1
ATOM 2929 O O . ASN B 1 40 ? 9.102 -26.109 -3.398 1 98.12 40 ASN B O 1
ATOM 2933 N N . TYR B 1 41 ? 7.258 -25.25 -4.348 1 97.88 41 TYR B N 1
ATOM 2934 C CA . TYR B 1 41 ? 7.043 -24.25 -3.307 1 97.88 41 TYR B CA 1
ATOM 2935 C C . TYR B 1 41 ? 5.578 -24.203 -2.889 1 97.88 41 TYR B C 1
ATOM 2937 O O . TYR B 1 41 ? 4.699 -24.641 -3.637 1 97.88 41 TYR B O 1
ATOM 2945 N N . TRP B 1 42 ? 5.371 -23.719 -1.689 1 98.12 42 TRP B N 1
ATOM 2946 C CA . TRP B 1 42 ? 4.008 -23.672 -1.177 1 98.12 42 TRP B CA 1
ATOM 2947 C C . TRP B 1 42 ? 3.834 -22.531 -0.18 1 98.12 42 TRP B C 1
ATOM 2949 O O . TRP B 1 42 ? 4.816 -22.031 0.372 1 98.12 42 TRP B O 1
ATOM 2959 N N . ALA B 1 43 ? 2.629 -22.062 -0.026 1 98 43 ALA B N 1
ATOM 2960 C CA . ALA B 1 43 ? 2.156 -21.266 1.1 1 98 43 ALA B CA 1
ATOM 2961 C C . ALA B 1 43 ? 1.152 -22.047 1.945 1 98 43 ALA B C 1
ATOM 2963 O O . ALA B 1 43 ? 0.305 -22.766 1.409 1 98 43 ALA B O 1
ATOM 2964 N N . GLU B 1 44 ? 1.299 -21.922 3.23 1 98.44 44 GLU B N 1
ATOM 2965 C CA . GLU B 1 44 ? 0.401 -22.625 4.148 1 98.44 44 GLU B CA 1
ATOM 2966 C C . GLU B 1 44 ? -0.235 -21.656 5.137 1 98.44 44 GLU B C 1
ATOM 2968 O O . GLU B 1 44 ? 0.442 -20.781 5.68 1 98.44 44 GLU B O 1
ATOM 2973 N N . VAL B 1 45 ? -1.494 -21.75 5.32 1 98.69 45 VAL B N 1
ATOM 2974 C CA . VAL B 1 45 ? -2.221 -20.984 6.336 1 98.69 45 VAL B CA 1
ATOM 2975 C C . VAL B 1 45 ? -2.789 -21.953 7.379 1 98.69 45 VAL B C 1
ATOM 2977 O O . VAL B 1 45 ? -3.295 -23.016 7.039 1 98.69 45 VAL B O 1
ATOM 2980 N N . LYS B 1 46 ? -2.658 -21.609 8.594 1 98.5 46 LYS B N 1
ATOM 2981 C CA . LYS B 1 46 ? -3.238 -22.344 9.711 1 98.5 46 LYS B CA 1
ATOM 2982 C C . LYS B 1 46 ? -4.305 -21.516 10.422 1 98.5 46 LYS B C 1
ATOM 2984 O O . LYS B 1 46 ? -4.055 -20.359 10.789 1 98.5 46 LYS B O 1
ATOM 2989 N N . LEU B 1 47 ? -5.438 -22.047 10.508 1 98.19 47 LEU B N 1
ATOM 2990 C CA . LEU B 1 47 ? -6.547 -21.453 11.242 1 98.19 47 LEU B CA 1
ATOM 2991 C C . LEU B 1 47 ? -6.828 -22.234 12.523 1 98.19 47 LEU B C 1
ATOM 2993 O O . LEU B 1 47 ? -7.109 -23.438 12.469 1 98.19 47 LEU B O 1
ATOM 2997 N N . THR B 1 48 ? -6.695 -21.594 13.68 1 97.06 48 THR B N 1
ATOM 2998 C CA . THR B 1 48 ? -6.973 -22.203 14.977 1 97.06 48 THR B CA 1
ATOM 2999 C C . THR B 1 48 ? -8.164 -21.531 15.648 1 97.06 48 THR B C 1
ATOM 3001 O O . THR B 1 48 ? -8.109 -20.344 15.961 1 97.06 48 THR B O 1
ATOM 3004 N N . PRO B 1 49 ? -9.195 -22.344 15.898 1 93.81 49 PRO B N 1
ATOM 3005 C CA . PRO B 1 49 ? -10.336 -21.734 16.594 1 93.81 49 PRO B CA 1
ATOM 3006 C C . PRO B 1 49 ? -9.922 -21.016 17.875 1 93.81 49 PRO B C 1
ATOM 3008 O O . PRO B 1 49 ? -9.047 -21.484 18.609 1 93.81 49 PRO B O 1
ATOM 3011 N N . SER B 1 50 ? -10.414 -19.812 18.094 1 94.44 50 SER B N 1
ATOM 3012 C CA . SER B 1 50 ? -10.109 -18.984 19.25 1 94.44 50 SER B CA 1
ATOM 3013 C C . SER B 1 50 ? -11.258 -18.016 19.547 1 94.44 50 SER B C 1
ATOM 3015 O O . SER B 1 50 ? -12.156 -17.844 18.719 1 94.44 50 SER B O 1
ATOM 3017 N N . PRO B 1 51 ? -11.344 -17.438 20.75 1 92.94 51 PRO B N 1
ATOM 3018 C CA . PRO B 1 51 ? -12.461 -16.578 21.141 1 92.94 51 PRO B CA 1
ATOM 3019 C C . PRO B 1 51 ? -12.555 -15.305 20.312 1 92.94 51 PRO B C 1
ATOM 3021 O O . PRO B 1 51 ? -13.641 -14.75 20.156 1 92.94 51 PRO B O 1
ATOM 3024 N N . THR B 1 52 ? -11.367 -14.805 19.844 1 95.5 52 THR B N 1
ATOM 3025 C CA . THR B 1 52 ? -11.328 -13.602 19.016 1 95.5 52 THR B CA 1
ATOM 3026 C C . THR B 1 52 ? -10.586 -13.867 17.703 1 95.5 52 THR B C 1
ATOM 3028 O O . THR B 1 52 ? -9.93 -14.898 17.562 1 95.5 52 THR B O 1
ATOM 3031 N N . LEU B 1 53 ? -10.859 -13.008 16.766 1 96.75 53 LEU B N 1
ATOM 3032 C CA . LEU B 1 53 ? -10.148 -13.078 15.492 1 96.75 53 LEU B CA 1
ATOM 3033 C C . LEU B 1 53 ? -8.766 -12.453 15.609 1 96.75 53 LEU B C 1
ATOM 3035 O O . LEU B 1 53 ? -8.633 -11.25 15.844 1 96.75 53 LEU B O 1
ATOM 3039 N N . ARG B 1 54 ? -7.785 -13.273 15.516 1 97.38 54 ARG B N 1
ATOM 3040 C CA . ARG B 1 54 ? -6.414 -12.812 15.703 1 97.38 54 ARG B CA 1
ATOM 3041 C C . ARG B 1 54 ? -5.547 -13.164 14.5 1 97.38 54 ARG B C 1
ATOM 3043 O O . ARG B 1 54 ? -5.715 -14.227 13.898 1 97.38 54 ARG B O 1
ATOM 3050 N N . PHE B 1 55 ? -4.594 -12.281 14.156 1 97.44 55 PHE B N 1
ATOM 3051 C CA . PHE B 1 55 ? -3.596 -12.516 13.117 1 97.44 55 PHE B CA 1
ATOM 3052 C C . PHE B 1 55 ? -2.197 -12.586 13.719 1 97.44 55 PHE B C 1
ATOM 3054 O O . PHE B 1 55 ? -1.764 -11.656 14.406 1 97.44 55 PHE B O 1
ATOM 3061 N N . LEU B 1 56 ? -1.545 -13.641 13.492 1 96.69 56 LEU B N 1
ATOM 3062 C CA . LEU B 1 56 ? -0.19 -13.82 14 1 96.69 56 LEU B CA 1
ATOM 3063 C C . LEU B 1 56 ? 0.842 -13.5 12.922 1 96.69 56 LEU B C 1
ATOM 3065 O O . LEU B 1 56 ? 0.856 -14.133 11.867 1 96.69 56 LEU B O 1
ATOM 3069 N N . PRO B 1 57 ? 1.694 -12.508 13.164 1 94.06 57 PRO B N 1
ATOM 3070 C CA . PRO B 1 57 ? 2.734 -12.18 12.18 1 94.06 57 PRO B CA 1
ATOM 3071 C C . PRO B 1 57 ? 3.719 -13.328 11.961 1 94.06 57 PRO B C 1
ATOM 3073 O O . PRO B 1 57 ? 4.043 -14.062 12.898 1 94.06 57 PRO B O 1
ATOM 3076 N N . ASN B 1 58 ? 4.066 -13.531 10.719 1 94.69 58 ASN B N 1
ATOM 3077 C CA . ASN B 1 58 ? 5.199 -14.398 10.414 1 94.69 58 ASN B CA 1
ATOM 3078 C C . ASN B 1 58 ? 6.527 -13.734 10.758 1 94.69 58 ASN B C 1
ATOM 3080 O O . ASN B 1 58 ? 6.828 -12.648 10.258 1 94.69 58 ASN B O 1
ATOM 3084 N N . PRO B 1 59 ? 7.328 -14.312 11.57 1 90.44 59 PRO B N 1
ATOM 3085 C CA . PRO B 1 59 ? 8.539 -13.641 12.047 1 90.44 59 PRO B CA 1
ATOM 3086 C C . PRO B 1 59 ? 9.477 -13.234 10.906 1 90.44 59 PRO B C 1
ATOM 3088 O O . PRO B 1 59 ? 10.188 -12.234 11.023 1 90.44 59 PRO B O 1
ATOM 3091 N N . ASP B 1 60 ? 9.484 -13.984 9.828 1 89.75 60 ASP B N 1
ATOM 3092 C CA . ASP B 1 60 ? 10.391 -13.711 8.719 1 89.75 60 ASP B CA 1
ATOM 3093 C C . ASP B 1 60 ? 9.758 -12.75 7.711 1 89.75 60 ASP B C 1
ATOM 3095 O O . ASP B 1 60 ? 10.438 -11.883 7.16 1 89.75 60 ASP B O 1
ATOM 3099 N N . CYS B 1 61 ? 8.508 -12.852 7.551 1 91.25 61 CYS B N 1
ATOM 3100 C CA . CYS B 1 61 ? 7.84 -12.117 6.484 1 91.25 61 CYS B CA 1
ATOM 3101 C C . CYS B 1 61 ? 7.219 -10.828 7.016 1 91.25 61 CYS B C 1
ATOM 3103 O O . CYS B 1 61 ? 7.008 -9.875 6.258 1 91.25 61 CYS B O 1
ATOM 3105 N N . ASP B 1 62 ? 6.93 -10.836 8.328 1 92.56 62 ASP B N 1
ATOM 3106 C CA . ASP B 1 62 ? 6.316 -9.68 8.977 1 92.56 62 ASP B CA 1
ATOM 3107 C C . ASP B 1 62 ? 7.172 -9.188 10.148 1 92.56 62 ASP B C 1
ATOM 3109 O O . ASP B 1 62 ? 6.668 -9 11.258 1 92.56 62 ASP B O 1
ATOM 3113 N N . PRO B 1 63 ? 8.414 -8.984 9.922 1 91.56 63 PRO B N 1
ATOM 3114 C CA . PRO B 1 63 ? 9.281 -8.648 11.062 1 91.56 63 PRO B CA 1
ATOM 3115 C C . PRO B 1 63 ? 8.961 -7.285 11.664 1 91.56 63 PRO B C 1
ATOM 3117 O O . PRO B 1 63 ? 8.664 -6.336 10.93 1 91.56 63 PRO B O 1
ATOM 3120 N N . LEU B 1 64 ? 8.984 -7.246 13 1 93.31 64 LEU B N 1
ATOM 3121 C CA . LEU B 1 64 ? 8.844 -5.992 13.734 1 93.31 64 LEU B CA 1
ATOM 3122 C C . LEU B 1 64 ? 10.109 -5.691 14.539 1 93.31 64 LEU B C 1
ATOM 3124 O O . LEU B 1 64 ? 10.156 -4.703 15.273 1 93.31 64 LEU B O 1
ATOM 3128 N N . GLU B 1 65 ? 11.07 -6.586 14.422 1 95.75 65 GLU B N 1
ATOM 3129 C CA . GLU B 1 65 ? 12.344 -6.445 15.125 1 95.75 65 GLU B CA 1
ATOM 3130 C C . GLU B 1 65 ? 13.523 -6.652 14.172 1 95.75 65 GLU B C 1
ATOM 3132 O O . GLU B 1 65 ? 13.492 -7.555 13.336 1 95.75 65 GLU B O 1
ATOM 3137 N N . PHE B 1 66 ? 14.445 -5.789 14.242 1 95.94 66 PHE B N 1
ATOM 3138 C CA . PHE B 1 66 ? 15.656 -5.816 13.43 1 95.94 66 PHE B CA 1
ATOM 3139 C C . PHE B 1 66 ? 16.891 -5.59 14.297 1 95.94 66 PHE B C 1
ATOM 3141 O O . PHE B 1 66 ? 16.797 -5.051 15.398 1 95.94 66 PHE B O 1
ATOM 3148 N N . ALA B 1 67 ? 18.016 -6.016 13.836 1 94.31 67 ALA B N 1
ATOM 3149 C CA . ALA B 1 67 ? 19.25 -5.781 14.578 1 94.31 67 ALA B CA 1
ATOM 3150 C C . ALA B 1 67 ? 19.547 -4.289 14.695 1 94.31 67 ALA B C 1
ATOM 3152 O O . ALA B 1 67 ? 19.984 -3.82 15.742 1 94.31 67 ALA B O 1
ATOM 3153 N N . ASN B 1 68 ? 19.375 -3.564 13.641 1 93.62 68 ASN B N 1
ATOM 3154 C CA . ASN B 1 68 ? 19.672 -2.139 13.555 1 93.62 68 ASN B CA 1
ATOM 3155 C C . ASN B 1 68 ? 19.016 -1.508 12.32 1 93.62 68 ASN B C 1
ATOM 3157 O O . ASN B 1 68 ? 18.266 -2.172 11.602 1 93.62 68 ASN B O 1
ATOM 3161 N N . LEU B 1 69 ? 19.297 -0.217 12.078 1 95.94 69 LEU B N 1
ATOM 3162 C CA . LEU B 1 69 ? 18.688 0.523 10.969 1 95.94 69 LEU B CA 1
ATOM 3163 C C . LEU B 1 69 ? 19.125 -0.061 9.633 1 95.94 69 LEU B C 1
ATOM 3165 O O . LEU B 1 69 ? 18.328 -0.124 8.695 1 95.94 69 LEU B O 1
ATOM 3169 N N . GLN B 1 70 ? 20.359 -0.487 9.57 1 94.06 70 GLN B N 1
ATOM 3170 C CA . GLN B 1 70 ? 20.859 -1.077 8.336 1 94.06 70 GLN B CA 1
ATOM 3171 C C . GLN B 1 70 ? 20.094 -2.352 7.98 1 94.06 70 GLN B C 1
ATOM 3173 O O . GLN B 1 70 ? 19.75 -2.576 6.82 1 94.06 70 GLN B O 1
ATOM 3178 N N . ALA B 1 71 ? 19.891 -3.156 8.969 1 95.12 71 ALA B N 1
ATOM 3179 C CA . ALA B 1 71 ? 19.141 -4.395 8.758 1 95.12 71 ALA B CA 1
ATOM 3180 C C . ALA B 1 71 ? 17.719 -4.105 8.305 1 95.12 71 ALA B C 1
ATOM 3182 O O . ALA B 1 71 ? 17.188 -4.785 7.414 1 95.12 71 ALA B O 1
ATOM 3183 N N . LEU B 1 72 ? 17.094 -3.113 8.898 1 96.44 72 LEU B N 1
ATOM 3184 C CA . LEU B 1 72 ? 15.758 -2.699 8.484 1 96.44 72 LEU B CA 1
ATOM 3185 C C . LEU B 1 72 ? 15.75 -2.25 7.027 1 96.44 72 LEU B C 1
ATOM 3187 O O . LEU B 1 72 ? 14.922 -2.701 6.238 1 96.44 72 LEU B O 1
ATOM 3191 N N . ALA B 1 73 ? 16.641 -1.339 6.699 1 95.81 73 ALA B N 1
ATOM 3192 C CA . ALA B 1 73 ? 16.719 -0.798 5.348 1 95.81 73 ALA B CA 1
ATOM 3193 C C . ALA B 1 73 ? 16.922 -1.91 4.324 1 95.81 73 ALA B C 1
ATOM 3195 O O . ALA B 1 73 ? 16.281 -1.923 3.27 1 95.81 73 ALA B O 1
ATOM 3196 N N . SER B 1 74 ? 17.766 -2.877 4.695 1 93.38 74 SER B N 1
ATOM 3197 C CA . SER B 1 74 ? 18.047 -4.004 3.807 1 93.38 74 SER B CA 1
ATOM 3198 C C . SER B 1 74 ? 16.812 -4.871 3.617 1 93.38 74 SER B C 1
ATOM 3200 O O . SER B 1 74 ? 16.516 -5.301 2.5 1 93.38 74 SER B O 1
ATOM 3202 N N . HIS B 1 75 ? 16.156 -5.062 4.66 1 91.81 75 HIS B N 1
ATOM 3203 C CA . HIS B 1 75 ? 14.945 -5.871 4.594 1 91.81 75 HIS B CA 1
ATOM 3204 C C . HIS B 1 75 ? 13.891 -5.211 3.711 1 91.81 75 HIS B C 1
ATOM 3206 O O . HIS B 1 75 ? 13.289 -5.863 2.854 1 91.81 75 HIS B O 1
ATOM 3212 N N . VAL B 1 76 ? 13.648 -3.945 3.928 1 92.62 76 VAL B N 1
ATOM 3213 C CA . VAL B 1 76 ? 12.617 -3.227 3.191 1 92.62 76 VAL B CA 1
ATOM 3214 C C . VAL B 1 76 ? 12.984 -3.166 1.71 1 92.62 76 VAL B C 1
ATOM 3216 O O . VAL B 1 76 ? 12.117 -3.303 0.843 1 92.62 76 VAL B O 1
ATOM 3219 N N . LYS B 1 77 ? 14.25 -2.955 1.437 1 88.31 77 LYS B N 1
ATOM 3220 C CA . LYS B 1 77 ? 14.711 -2.928 0.051 1 88.31 77 LYS B CA 1
ATOM 3221 C C . LYS B 1 77 ? 14.469 -4.266 -0.636 1 88.31 77 LYS B C 1
ATOM 3223 O O . LYS B 1 77 ? 14.078 -4.309 -1.807 1 88.31 77 LYS B O 1
ATOM 3228 N N . ALA B 1 78 ? 14.602 -5.316 0.129 1 83.62 78 ALA B N 1
ATOM 3229 C CA . ALA B 1 78 ? 14.508 -6.66 -0.428 1 83.62 78 ALA B CA 1
ATOM 3230 C C . ALA B 1 78 ? 13.047 -7.117 -0.501 1 83.62 78 ALA B C 1
ATOM 3232 O O . ALA B 1 78 ? 12.648 -7.777 -1.464 1 83.62 78 ALA B O 1
ATOM 3233 N N . SER B 1 79 ? 12.289 -6.73 0.511 1 84.88 79 SER B N 1
ATOM 3234 C CA . SER B 1 79 ? 11 -7.402 0.674 1 84.88 79 SER B CA 1
ATOM 3235 C C . SER B 1 79 ? 9.859 -6.395 0.766 1 84.88 79 SER B C 1
ATOM 3237 O O . SER B 1 79 ? 8.695 -6.777 0.854 1 84.88 79 SER B O 1
ATOM 3239 N N . GLY B 1 80 ? 10.148 -5.164 0.763 1 87.12 80 GLY B N 1
ATOM 3240 C CA . GLY B 1 80 ? 9.117 -4.16 0.963 1 87.12 80 GLY B CA 1
ATOM 3241 C C . GLY B 1 80 ? 8.711 -4.008 2.414 1 87.12 80 GLY B C 1
ATOM 3242 O O . GLY B 1 80 ? 9.352 -4.562 3.309 1 87.12 80 GLY B O 1
ATOM 3243 N N . TYR B 1 81 ? 7.602 -3.262 2.633 1 89.44 81 TYR B N 1
ATOM 3244 C CA . TYR B 1 81 ? 7.164 -2.93 3.984 1 89.44 81 TYR B CA 1
ATOM 3245 C C . TYR B 1 81 ? 6.152 -3.951 4.496 1 89.44 81 TYR B C 1
ATOM 3247 O O . TYR B 1 81 ? 5.855 -3.994 5.691 1 89.44 81 TYR B O 1
ATOM 3255 N N . TYR B 1 82 ? 5.668 -4.746 3.543 1 85.81 82 TYR B N 1
ATOM 3256 C CA . TYR B 1 82 ? 4.492 -5.527 3.91 1 85.81 82 TYR B CA 1
ATOM 3257 C C . TYR B 1 82 ? 4.746 -7.02 3.713 1 85.81 82 TYR B C 1
ATOM 3259 O O . TYR B 1 82 ? 5.371 -7.422 2.729 1 85.81 82 TYR B O 1
ATOM 3267 N N . GLY B 1 83 ? 4.297 -7.785 4.668 1 89.44 83 GLY B N 1
ATOM 3268 C CA . GLY B 1 83 ? 4.305 -9.234 4.539 1 89.44 83 GLY B CA 1
ATOM 3269 C C . GLY B 1 83 ? 2.939 -9.812 4.207 1 89.44 83 GLY B C 1
ATOM 3270 O O . GLY B 1 83 ? 2.184 -9.219 3.434 1 89.44 83 GLY B O 1
ATOM 3271 N N . GLY B 1 84 ? 2.684 -10.992 4.707 1 94.25 84 GLY B N 1
ATOM 3272 C CA . GLY B 1 84 ? 1.479 -11.695 4.305 1 94.25 84 GLY B CA 1
ATOM 3273 C C . GLY B 1 84 ? 0.289 -11.406 5.199 1 94.25 84 GLY B C 1
ATOM 3274 O O . GLY B 1 84 ? -0.836 -11.812 4.898 1 94.25 84 GLY B O 1
ATOM 3275 N N . LEU B 1 85 ? 0.444 -10.602 6.266 1 94.56 85 LEU B N 1
ATOM 3276 C CA . LEU B 1 85 ? -0.635 -10.367 7.223 1 94.56 85 LEU B CA 1
ATOM 3277 C C . LEU B 1 85 ? -1.809 -9.656 6.551 1 94.56 85 LEU B C 1
ATOM 3279 O O . LEU B 1 85 ? -2.967 -10.008 6.793 1 94.56 85 LEU B O 1
ATOM 3283 N N . ARG B 1 86 ? -1.468 -8.656 5.754 1 94.88 86 ARG B N 1
ATOM 3284 C CA . ARG B 1 86 ? -2.527 -7.902 5.094 1 94.88 86 ARG B CA 1
ATOM 3285 C C . ARG B 1 86 ? -3.297 -8.781 4.113 1 94.88 86 ARG B C 1
ATOM 3287 O O . ARG B 1 86 ? -4.48 -8.547 3.855 1 94.88 86 ARG B O 1
ATOM 3294 N N . LEU B 1 87 ? -2.605 -9.75 3.588 1 97.69 87 LEU B N 1
ATOM 3295 C CA . LEU B 1 87 ? -3.26 -10.68 2.676 1 97.69 87 LEU B CA 1
ATOM 3296 C C . LEU B 1 87 ? -4.301 -11.516 3.408 1 97.69 87 LEU B C 1
ATOM 3298 O O . LEU B 1 87 ? -5.402 -11.742 2.895 1 97.69 87 LEU B O 1
ATOM 3302 N N . LEU B 1 88 ? -3.941 -11.969 4.637 1 98.56 88 LEU B N 1
ATOM 3303 C CA . LEU B 1 88 ? -4.902 -12.68 5.473 1 98.56 88 LEU B CA 1
ATOM 3304 C C . LEU B 1 88 ? -6.109 -11.805 5.781 1 98.56 88 LEU B C 1
ATOM 3306 O O . LEU B 1 88 ? -7.254 -12.234 5.633 1 98.56 88 LEU B O 1
ATOM 3310 N N . GLN B 1 89 ? -5.832 -10.578 6.168 1 98.12 89 GLN B N 1
ATOM 3311 C CA . GLN B 1 89 ? -6.891 -9.648 6.547 1 98.12 89 GLN B CA 1
ATOM 3312 C C . GLN B 1 89 ? -7.816 -9.359 5.371 1 98.12 89 GLN B C 1
ATOM 3314 O O . GLN B 1 89 ? -9.039 -9.352 5.523 1 98.12 89 GLN B O 1
ATOM 3319 N N . ALA B 1 90 ? -7.227 -9.117 4.23 1 98.31 90 ALA B N 1
ATOM 3320 C CA . ALA B 1 90 ? -8.008 -8.789 3.043 1 98.31 90 ALA B CA 1
ATOM 3321 C C . ALA B 1 90 ? -8.93 -9.938 2.654 1 98.31 90 ALA B C 1
ATOM 3323 O O . ALA B 1 90 ? -10.086 -9.727 2.295 1 98.31 90 ALA B O 1
ATOM 3324 N N . MET B 1 91 ? -8.406 -11.148 2.725 1 98.75 91 MET B N 1
ATOM 3325 C CA . MET B 1 91 ? -9.242 -12.289 2.357 1 98.75 91 MET B CA 1
ATOM 3326 C C . MET B 1 91 ? -10.367 -12.492 3.369 1 98.75 91 MET B C 1
ATOM 3328 O O . MET B 1 91 ? -11.492 -12.828 2.994 1 98.75 91 MET B O 1
ATOM 3332 N N . CYS B 1 92 ? -10.094 -12.289 4.672 1 98.5 92 CYS B N 1
ATOM 3333 C CA . CYS B 1 92 ? -11.133 -12.383 5.691 1 98.5 92 CYS B CA 1
ATOM 3334 C C . CYS B 1 92 ? -12.234 -11.359 5.441 1 98.5 92 CYS B C 1
ATOM 3336 O O . CYS B 1 92 ? -13.422 -11.703 5.488 1 98.5 92 CYS B O 1
ATOM 3338 N N . LYS B 1 93 ? -11.844 -10.172 5.172 1 98.25 93 LYS B N 1
ATOM 3339 C CA . LYS B 1 93 ? -12.82 -9.109 4.906 1 98.25 93 LYS B CA 1
ATOM 3340 C C . LYS B 1 93 ? -13.656 -9.438 3.67 1 98.25 93 LYS B C 1
ATOM 3342 O O . LYS B 1 93 ? -14.883 -9.359 3.713 1 98.25 93 LYS B O 1
ATOM 3347 N N . CYS B 1 94 ? -13 -9.789 2.58 1 98.44 94 CYS B N 1
ATOM 3348 C CA . CYS B 1 94 ? -13.688 -10.047 1.317 1 98.44 94 CYS B CA 1
ATOM 3349 C C . CYS B 1 94 ? -14.594 -1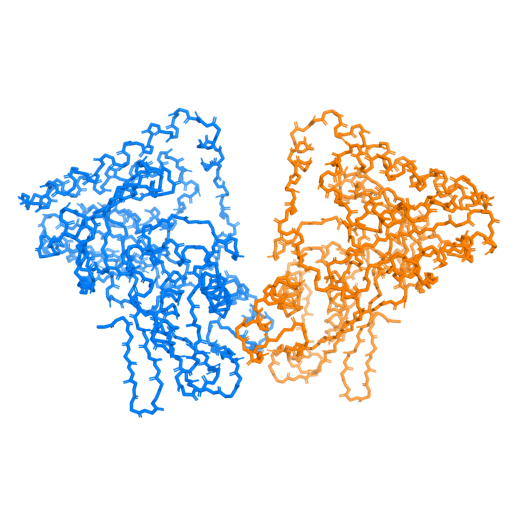1.258 1.426 1 98.44 94 CYS B C 1
ATOM 3351 O O . CYS B 1 94 ? -15.688 -11.273 0.853 1 98.44 94 CYS B O 1
ATOM 3353 N N . PHE B 1 95 ? -14.102 -12.281 2.166 1 98.44 95 PHE B N 1
ATOM 3354 C CA . PHE B 1 95 ? -14.922 -13.461 2.412 1 98.44 95 PHE B CA 1
ATOM 3355 C C . PHE B 1 95 ? -16.203 -13.086 3.152 1 98.44 95 PHE B C 1
ATOM 3357 O O . PHE B 1 95 ? -17.297 -13.5 2.762 1 98.44 95 PHE B O 1
ATOM 3364 N N . PHE B 1 96 ? -16.109 -12.266 4.207 1 97.69 96 PHE B N 1
ATOM 3365 C CA . PHE B 1 96 ? -17.266 -11.82 4.988 1 97.69 96 PHE B CA 1
ATOM 3366 C C . PHE B 1 96 ? -18.25 -11.047 4.113 1 97.69 96 PHE B C 1
ATOM 3368 O O . PHE B 1 96 ? -19.453 -11.32 4.133 1 97.69 96 PHE B O 1
ATOM 3375 N N . GLU B 1 97 ? -17.703 -10.133 3.328 1 97.62 97 GLU B N 1
ATOM 3376 C CA . GLU B 1 97 ? -18.547 -9.305 2.469 1 97.62 97 GLU B CA 1
ATOM 3377 C C . GLU B 1 97 ? -19.25 -10.148 1.41 1 97.62 97 GLU B C 1
ATOM 3379 O O . GLU B 1 97 ? -20.422 -9.914 1.096 1 97.62 97 GLU B O 1
ATOM 3384 N N . HIS B 1 98 ? -18.516 -11.117 0.873 1 97.88 98 HIS B N 1
ATOM 3385 C CA . HIS B 1 98 ? -19.109 -12.031 -0.093 1 97.88 98 HIS B CA 1
ATOM 3386 C C . HIS B 1 98 ? -20.266 -12.812 0.528 1 97.88 98 HIS B C 1
ATOM 3388 O O . HIS B 1 98 ? -21.328 -12.945 -0.083 1 97.88 98 HIS B O 1
ATOM 3394 N N . CYS B 1 99 ? -20.031 -13.305 1.726 1 97.06 99 CYS B N 1
ATOM 3395 C CA . CYS B 1 99 ? -21.062 -14.086 2.406 1 97.06 99 CYS B CA 1
ATOM 3396 C C . CYS B 1 99 ? -22.281 -13.227 2.68 1 97.06 99 CYS B C 1
ATOM 3398 O O . CYS B 1 99 ? -23.422 -13.68 2.48 1 97.06 99 CYS B O 1
ATOM 3400 N N . VAL B 1 100 ? -22.094 -12.016 3.135 1 96.19 100 VAL B N 1
ATOM 3401 C CA . VAL B 1 100 ? -23.203 -11.102 3.385 1 96.19 100 VAL B CA 1
ATOM 3402 C C . VAL B 1 100 ? -23.953 -10.844 2.086 1 96.19 100 VAL B C 1
ATOM 3404 O O . VAL B 1 100 ? -25.188 -10.945 2.047 1 96.19 100 VAL B O 1
ATOM 3407 N N . GLN B 1 101 ? -23.281 -10.57 1.013 1 96.69 101 GLN B N 1
ATOM 3408 C CA . GLN B 1 101 ? -23.875 -10.234 -0.275 1 96.69 101 GLN B CA 1
ATOM 3409 C C . GLN B 1 101 ? -24.656 -11.414 -0.848 1 96.69 101 GLN B C 1
ATOM 3411 O O . GLN B 1 101 ? -25.719 -11.227 -1.448 1 96.69 101 GLN B O 1
ATOM 3416 N N . CYS B 1 102 ? -24.125 -12.609 -0.652 1 96.88 102 CYS B N 1
ATOM 3417 C CA . CYS B 1 102 ? -24.719 -13.797 -1.252 1 96.88 102 CYS B CA 1
ATOM 3418 C C . CYS B 1 102 ? -25.688 -14.469 -0.284 1 96.88 102 CYS B C 1
ATOM 3420 O O . CYS B 1 102 ? -26.281 -15.5 -0.606 1 96.88 102 CYS B O 1
ATOM 3422 N N . GLY B 1 103 ? -25.875 -13.969 0.892 1 95.56 103 GLY B N 1
ATOM 3423 C CA . GLY B 1 103 ? -26.797 -14.523 1.875 1 95.56 103 GLY B CA 1
ATOM 3424 C C . GLY B 1 103 ? -26.312 -15.828 2.475 1 95.56 103 GLY B C 1
ATOM 3425 O O . GLY B 1 103 ? -27.109 -16.703 2.783 1 95.56 103 GLY B O 1
ATOM 3426 N N . ILE B 1 104 ? -24.969 -15.969 2.535 1 95.69 104 ILE B N 1
ATOM 3427 C CA . ILE B 1 104 ? -24.375 -17.156 3.15 1 95.69 104 ILE B CA 1
ATOM 3428 C C . ILE B 1 104 ? -24.266 -16.953 4.66 1 95.69 104 ILE B C 1
ATOM 3430 O O . ILE B 1 104 ? -23.609 -16 5.113 1 95.69 104 ILE B O 1
ATOM 3434 N N . SER B 1 105 ? -24.875 -17.734 5.441 1 91.94 105 SER B N 1
ATOM 3435 C CA . SER B 1 105 ? -24.859 -17.641 6.895 1 91.94 105 SER B CA 1
ATOM 3436 C C . SER B 1 105 ? -23.562 -18.219 7.477 1 91.94 105 SER B C 1
ATOM 3438 O O . SER B 1 105 ? -23.188 -19.344 7.148 1 91.94 105 SER B O 1
ATOM 3440 N N . LEU B 1 106 ? -22.938 -17.391 8.234 1 90.31 106 LEU B N 1
ATOM 3441 C CA . LEU B 1 106 ? -21.719 -17.844 8.898 1 90.31 106 LEU B CA 1
ATOM 3442 C C . LEU B 1 106 ? -22.016 -18.234 10.344 1 90.31 106 LEU B C 1
ATOM 3444 O O . LEU B 1 106 ? -22.359 -17.391 11.164 1 90.31 106 LEU B O 1
ATOM 3448 N N . ALA B 1 107 ? -22.406 -19.312 10.602 1 77.69 107 ALA B N 1
ATOM 3449 C CA . ALA B 1 107 ? -22.625 -19.812 11.961 1 77.69 107 ALA B CA 1
ATOM 3450 C C . ALA B 1 107 ? -21.391 -20.547 12.477 1 77.69 107 ALA B C 1
ATOM 3452 O O . ALA B 1 107 ? -20.938 -21.516 11.859 1 77.69 107 ALA B O 1
ATOM 3453 N N . PRO B 1 108 ? -20.656 -19.828 13.289 1 62 108 PRO B N 1
ATOM 3454 C CA . PRO B 1 108 ? -19.469 -20.578 13.688 1 62 108 PRO B CA 1
ATOM 3455 C C . PRO B 1 108 ? -19.797 -21.953 14.281 1 62 108 PRO B C 1
ATOM 3457 O O . PRO B 1 108 ? -20.812 -22.094 14.969 1 62 108 PRO B O 1
ATOM 3460 N N . GLN B 1 109 ? -19.297 -23.062 13.695 1 55.38 109 GLN B N 1
ATOM 3461 C CA . GLN B 1 109 ? -19.547 -24.406 14.195 1 55.38 109 GLN B CA 1
ATOM 3462 C C . GLN B 1 109 ? -19.141 -24.531 15.664 1 55.38 109 GLN B C 1
ATOM 3464 O O . GLN B 1 109 ? -19.859 -25.156 16.453 1 55.38 109 GLN B O 1
ATOM 3469 N N . SER B 1 110 ? -17.906 -24.125 16.047 1 54.88 110 SER B N 1
ATOM 3470 C CA . SER B 1 110 ? -17.406 -24.328 17.406 1 54.88 110 SER B CA 1
ATOM 3471 C C . SER B 1 110 ? -17.094 -23 18.078 1 54.88 110 SER B C 1
ATOM 3473 O O . SER B 1 110 ? -17.562 -22.75 19.203 1 54.88 110 SER B O 1
ATOM 3475 N N . SER B 1 111 ? -16.188 -22.234 17.438 1 66.44 111 SER B N 1
ATOM 3476 C CA . SER B 1 111 ? -15.773 -20.953 18.016 1 66.44 111 SER B CA 1
ATOM 3477 C C . SER B 1 111 ? -16.156 -19.797 17.109 1 66.44 111 SER B C 1
ATOM 3479 O O . SER B 1 111 ? -16.094 -19.906 15.883 1 66.44 111 SER B O 1
ATOM 3481 N N . PRO B 1 112 ? -16.625 -18.859 17.766 1 75.19 112 PRO B N 1
ATOM 3482 C CA . PRO B 1 112 ? -17.109 -17.703 17 1 75.19 112 PRO B CA 1
ATOM 3483 C C . PRO B 1 112 ? -16.016 -17.031 16.172 1 75.19 112 PRO B C 1
ATOM 3485 O O . PRO B 1 112 ? -16.312 -16.344 15.203 1 75.19 112 PRO B O 1
ATOM 3488 N N . ALA B 1 113 ? -14.711 -17.312 16.625 1 92.31 113 ALA B N 1
ATOM 3489 C CA . ALA B 1 113 ? -13.633 -16.641 15.898 1 92.31 113 ALA B CA 1
ATOM 3490 C C . ALA B 1 113 ? -12.422 -17.562 15.758 1 92.31 113 ALA B C 1
ATOM 3492 O O . ALA B 1 113 ? -12.555 -18.781 15.75 1 92.31 113 ALA B O 1
ATOM 3493 N N . PHE B 1 114 ? -11.281 -17.094 15.328 1 96.69 114 PHE B N 1
ATOM 3494 C CA . PHE B 1 114 ? -10.109 -17.906 15.047 1 96.69 114 PHE B CA 1
ATOM 3495 C C . PHE B 1 114 ? -8.852 -17.062 15.008 1 96.69 114 PHE B C 1
ATOM 3497 O O . PHE B 1 114 ? -8.922 -15.828 14.977 1 96.69 114 PHE B O 1
ATOM 3504 N N . THR B 1 115 ? -7.754 -17.734 15.117 1 98.06 115 THR B N 1
ATOM 3505 C CA . THR B 1 115 ? -6.426 -17.172 14.914 1 98.06 115 THR B CA 1
ATOM 3506 C C . THR B 1 115 ? -5.812 -17.672 13.609 1 98.06 115 THR B C 1
ATOM 3508 O O . THR B 1 115 ? -5.867 -18.859 13.305 1 98.06 115 THR B O 1
ATOM 3511 N N . LEU B 1 116 ? -5.297 -16.75 12.812 1 98.5 116 LEU B N 1
ATOM 3512 C CA . LEU B 1 116 ? -4.66 -17.109 11.547 1 98.5 116 LEU B CA 1
ATOM 3513 C C . LEU B 1 116 ? -3.154 -16.875 11.617 1 98.5 116 LEU B C 1
ATOM 3515 O O . LEU B 1 116 ? -2.703 -15.867 12.172 1 98.5 116 LEU B O 1
ATOM 3519 N N . SER B 1 117 ? -2.4 -17.75 11.133 1 98.31 117 SER B N 1
ATOM 3520 C CA . SER B 1 117 ? -0.974 -17.641 10.844 1 98.31 117 SER B CA 1
ATOM 3521 C C . SER B 1 117 ? -0.635 -18.219 9.477 1 98.31 117 SER B C 1
ATOM 3523 O O . SER B 1 117 ? -1.461 -18.891 8.859 1 98.31 117 SER B O 1
ATOM 3525 N N . TYR B 1 118 ? 0.559 -17.891 8.961 1 98.19 118 TYR B N 1
ATOM 3526 C CA . TYR B 1 118 ? 0.948 -18.422 7.656 1 98.19 118 TYR B CA 1
ATOM 3527 C C . TYR B 1 118 ? 2.451 -18.672 7.598 1 98.19 118 TYR B C 1
ATOM 3529 O O . TYR B 1 118 ? 3.209 -18.125 8.406 1 98.19 118 TYR B O 1
ATOM 3537 N N . ALA B 1 119 ? 2.818 -19.516 6.73 1 97.44 119 ALA B N 1
ATOM 3538 C CA . ALA B 1 119 ? 4.195 -19.812 6.336 1 97.44 119 ALA B CA 1
ATOM 3539 C C . ALA B 1 119 ? 4.301 -20 4.824 1 97.44 119 ALA B C 1
ATOM 3541 O O . ALA B 1 119 ? 3.336 -20.406 4.172 1 97.44 119 ALA B O 1
ATOM 3542 N N . THR B 1 120 ? 5.445 -19.672 4.254 1 96.88 120 THR B N 1
ATOM 3543 C CA . THR B 1 120 ? 5.609 -19.812 2.812 1 96.88 120 THR B CA 1
ATOM 3544 C C . THR B 1 120 ? 7.051 -20.156 2.465 1 96.88 120 THR B C 1
ATOM 3546 O O . THR B 1 120 ? 7.984 -19.703 3.131 1 96.88 120 THR B O 1
ATOM 3549 N N . THR B 1 121 ? 7.199 -20.984 1.502 1 96.12 121 THR B N 1
ATOM 3550 C CA . THR B 1 121 ? 8.508 -21.297 0.924 1 96.12 121 THR B CA 1
ATOM 3551 C C . THR B 1 121 ? 8.648 -20.641 -0.449 1 96.12 121 THR B C 1
ATOM 3553 O O . THR B 1 121 ? 9.672 -20.828 -1.12 1 96.12 121 THR B O 1
ATOM 3556 N N . ILE B 1 122 ? 7.609 -19.953 -0.901 1 94.69 122 ILE B N 1
ATOM 3557 C CA . ILE B 1 122 ? 7.648 -19.281 -2.197 1 94.69 122 ILE B CA 1
ATOM 3558 C C . ILE B 1 122 ? 8.57 -18.062 -2.125 1 94.69 122 ILE B C 1
ATOM 3560 O O . ILE B 1 122 ? 8.344 -17.156 -1.334 1 94.69 122 ILE B O 1
ATOM 3564 N N . PRO B 1 123 ? 9.594 -18.125 -2.943 1 88.44 123 PRO B N 1
ATOM 3565 C CA . PRO B 1 123 ? 10.492 -16.969 -2.92 1 88.44 123 PRO B CA 1
ATOM 3566 C C . PRO B 1 123 ? 9.766 -15.656 -3.174 1 88.44 123 PRO B C 1
ATOM 3568 O O . PRO B 1 123 ? 8.859 -15.602 -4.012 1 88.44 123 PRO B O 1
ATOM 3571 N N . ARG B 1 124 ? 10.188 -14.656 -2.428 1 83.69 124 ARG B N 1
ATOM 3572 C CA . ARG B 1 124 ? 9.523 -13.359 -2.551 1 83.69 124 ARG B CA 1
ATOM 3573 C C . ARG B 1 124 ? 9.969 -12.641 -3.822 1 83.69 124 ARG B C 1
ATOM 3575 O O . ARG B 1 124 ? 11.117 -12.75 -4.238 1 83.69 124 ARG B O 1
ATOM 3582 N N . GLN B 1 125 ? 9.062 -11.969 -4.449 1 76.56 125 GLN B N 1
ATOM 3583 C CA . GLN B 1 125 ? 9.289 -11.078 -5.578 1 76.56 125 GLN B CA 1
ATOM 3584 C C . GLN B 1 125 ? 9.914 -11.82 -6.754 1 76.56 125 GLN B C 1
ATOM 3586 O O . GLN B 1 125 ? 10.82 -11.305 -7.414 1 76.56 125 GLN B O 1
ATOM 3591 N N . CYS B 1 126 ? 9.438 -13.094 -6.992 1 78.81 126 CYS B N 1
ATOM 3592 C CA . CYS B 1 126 ? 10.016 -13.883 -8.078 1 78.81 126 CYS B CA 1
ATOM 3593 C C . CYS B 1 126 ? 8.945 -14.281 -9.086 1 78.81 126 CYS B C 1
ATOM 3595 O O . CYS B 1 126 ? 9.148 -15.211 -9.867 1 78.81 126 CYS B O 1
ATOM 3597 N N . GLY B 1 127 ? 7.824 -13.664 -8.984 1 86.06 127 GLY B N 1
ATOM 3598 C CA . GLY B 1 127 ? 6.797 -13.969 -9.969 1 86.06 127 GLY B CA 1
ATOM 3599 C C . GLY B 1 127 ? 6.254 -15.383 -9.844 1 86.06 127 GLY B C 1
ATOM 3600 O O . GLY B 1 127 ? 5.871 -15.992 -10.844 1 86.06 127 GLY B O 1
ATOM 3601 N N . LEU B 1 128 ? 6.273 -15.953 -8.734 1 94 128 LEU B N 1
ATOM 3602 C CA . LEU B 1 128 ? 5.824 -17.328 -8.516 1 94 128 LEU B CA 1
ATOM 3603 C C . LEU B 1 128 ? 4.523 -17.344 -7.723 1 94 128 LEU B C 1
ATOM 3605 O O . LEU B 1 128 ? 4.246 -18.312 -7.012 1 94 128 LEU B O 1
ATOM 3609 N N . SER B 1 129 ? 3.779 -16.266 -7.793 1 95.94 129 SER B N 1
ATOM 3610 C CA . SER B 1 129 ? 2.395 -16.172 -7.34 1 95.94 129 SER B CA 1
ATOM 3611 C C . SER B 1 129 ? 2.291 -16.406 -5.836 1 95.94 129 SER B C 1
ATOM 3613 O O . SER B 1 129 ? 1.405 -17.141 -5.375 1 95.94 129 SER B O 1
ATOM 3615 N N . GLY B 1 130 ? 3.186 -15.859 -5.066 1 95.62 130 GLY B N 1
ATOM 3616 C CA . GLY B 1 130 ? 3.219 -16.016 -3.621 1 95.62 130 GLY B CA 1
ATOM 3617 C C . GLY B 1 130 ? 2.021 -15.406 -2.924 1 95.62 130 GLY B C 1
ATOM 3618 O O . GLY B 1 130 ? 1.398 -16.031 -2.068 1 95.62 130 GLY B O 1
ATOM 3619 N N . SER B 1 131 ? 1.617 -14.18 -3.246 1 95.75 131 SER B N 1
ATOM 3620 C CA . SER B 1 131 ? 0.51 -13.492 -2.594 1 95.75 131 SER B CA 1
ATOM 3621 C C . SER B 1 131 ? -0.798 -14.258 -2.771 1 95.75 131 SER B C 1
ATOM 3623 O O . SER B 1 131 ? -1.499 -14.531 -1.796 1 95.75 131 SER B O 1
ATOM 3625 N N . SER B 1 132 ? -1.057 -14.625 -4.051 1 97.56 132 SER B N 1
ATOM 3626 C CA . SER B 1 132 ? -2.322 -15.305 -4.324 1 97.56 132 SER B CA 1
ATOM 3627 C C . SER B 1 132 ? -2.381 -16.656 -3.637 1 97.56 132 SER B C 1
ATOM 3629 O O . SER B 1 132 ? -3.453 -17.109 -3.232 1 97.56 132 SER B O 1
ATOM 3631 N N . ALA B 1 133 ? -1.215 -17.281 -3.471 1 98.31 133 ALA B N 1
ATOM 3632 C CA . ALA B 1 133 ? -1.191 -18.578 -2.773 1 98.31 133 ALA B CA 1
ATOM 3633 C C . ALA B 1 133 ? -1.624 -18.406 -1.318 1 98.31 133 ALA B C 1
ATOM 3635 O O . ALA B 1 133 ? -2.406 -19.219 -0.805 1 98.31 133 ALA B O 1
ATOM 3636 N N . ILE B 1 134 ? -1.137 -17.391 -0.644 1 98.31 134 ILE B N 1
ATOM 3637 C CA . ILE B 1 134 ? -1.51 -17.125 0.74 1 98.31 134 ILE B CA 1
ATOM 3638 C C . ILE B 1 134 ? -3.004 -16.812 0.821 1 98.31 134 ILE B C 1
ATOM 3640 O O . ILE B 1 134 ? -3.703 -17.328 1.696 1 98.31 134 ILE B O 1
ATOM 3644 N N . VAL B 1 135 ? -3.49 -16 -0.065 1 98.75 135 VAL B N 1
ATOM 3645 C CA . VAL B 1 135 ? -4.891 -15.602 -0.068 1 98.75 135 VAL B CA 1
ATOM 3646 C C . VAL B 1 135 ? -5.781 -16.812 -0.332 1 98.75 135 VAL B C 1
ATOM 3648 O O . VAL B 1 135 ? -6.797 -17 0.339 1 98.75 135 VAL B O 1
ATOM 3651 N N . CYS B 1 136 ? -5.398 -17.641 -1.292 1 98.69 136 CYS B N 1
ATOM 3652 C CA . CYS B 1 136 ? -6.152 -18.844 -1.606 1 98.69 136 CYS B CA 1
ATOM 3653 C C . CYS B 1 136 ? -6.191 -19.797 -0.413 1 98.69 136 CYS B C 1
ATOM 3655 O O . CYS B 1 136 ? -7.246 -20.328 -0.065 1 98.69 136 CYS B O 1
ATOM 3657 N N . ALA B 1 137 ? -5.043 -20 0.209 1 98.81 137 ALA B N 1
ATOM 3658 C CA . ALA B 1 137 ? -4.98 -20.859 1.386 1 98.81 137 ALA B CA 1
ATOM 3659 C C . ALA B 1 137 ? -5.875 -20.328 2.504 1 98.81 137 ALA B C 1
ATOM 3661 O O . ALA B 1 137 ? -6.52 -21.109 3.213 1 98.81 137 ALA B O 1
ATOM 3662 N N . THR B 1 138 ? -5.906 -19.031 2.68 1 98.81 138 THR B N 1
ATOM 3663 C CA . THR B 1 138 ? -6.762 -18.406 3.676 1 98.81 138 THR B CA 1
ATOM 3664 C C . THR B 1 138 ? -8.234 -18.688 3.379 1 98.81 138 THR B C 1
ATOM 3666 O O . THR B 1 138 ? -8.984 -19.078 4.27 1 98.81 138 THR B O 1
ATOM 3669 N N . LEU B 1 139 ? -8.617 -18.5 2.141 1 98.75 139 LEU B N 1
ATOM 3670 C CA . LEU B 1 139 ? -9.992 -18.781 1.742 1 98.75 139 LEU B CA 1
ATOM 3671 C C . LEU B 1 139 ? -10.375 -20.219 2.059 1 98.75 139 LEU B C 1
ATOM 3673 O O . LEU B 1 139 ? -11.445 -20.484 2.615 1 98.75 139 LEU B O 1
ATOM 3677 N N . ASN B 1 140 ? -9.477 -21.125 1.709 1 98.44 140 ASN B N 1
ATOM 3678 C CA . ASN B 1 140 ? -9.742 -22.531 1.978 1 98.44 140 ASN B CA 1
ATOM 3679 C C . ASN B 1 140 ? -10.008 -22.781 3.459 1 98.44 140 ASN B C 1
ATOM 3681 O O . ASN B 1 140 ? -10.945 -23.5 3.816 1 98.44 140 ASN B O 1
ATOM 3685 N N . CYS B 1 141 ? -9.18 -22.188 4.297 1 98 141 CYS B N 1
ATOM 3686 C CA . CYS B 1 141 ? -9.352 -22.344 5.738 1 98 141 CYS B CA 1
ATOM 3687 C C . CYS B 1 141 ? -10.688 -21.766 6.195 1 98 141 CYS B C 1
ATOM 3689 O O . CYS B 1 141 ? -11.383 -22.375 7.012 1 98 141 CYS B O 1
ATOM 3691 N N . LEU B 1 142 ? -11.07 -20.625 5.695 1 97.06 142 LEU B N 1
ATOM 3692 C CA . LEU B 1 142 ? -12.312 -19.969 6.082 1 97.06 142 LEU B CA 1
ATOM 3693 C C . LEU B 1 142 ? -13.516 -20.797 5.668 1 97.06 142 LEU B C 1
ATOM 3695 O O . LEU B 1 142 ? -14.445 -21 6.461 1 97.06 142 LEU B O 1
ATOM 3699 N N . LEU B 1 143 ? -13.492 -21.266 4.426 1 96.5 143 LEU B N 1
ATOM 3700 C CA . LEU B 1 143 ? -14.586 -22.109 3.934 1 96.5 143 LEU B CA 1
ATOM 3701 C C . LEU B 1 143 ? -14.766 -23.344 4.809 1 96.5 143 LEU B C 1
ATOM 3703 O O . LEU B 1 143 ? -15.891 -23.703 5.164 1 96.5 143 LEU B O 1
ATOM 3707 N N . CYS B 1 144 ? -13.672 -23.938 5.145 1 95.06 144 CYS B N 1
ATOM 3708 C CA . CYS B 1 144 ? -13.703 -25.125 5.973 1 95.06 144 CYS B CA 1
ATOM 3709 C C . CYS B 1 144 ? -14.188 -24.812 7.383 1 95.06 144 CYS B C 1
ATOM 3711 O O . CYS B 1 144 ? -15.047 -25.5 7.922 1 95.06 144 CYS B O 1
ATOM 3713 N N . HIS B 1 145 ? -13.641 -23.766 7.965 1 94.81 145 HIS B N 1
ATOM 3714 C CA . HIS B 1 145 ? -13.984 -23.375 9.328 1 94.81 145 HIS B CA 1
ATOM 3715 C C . HIS B 1 145 ? -15.484 -23.141 9.469 1 94.81 145 HIS B C 1
ATOM 3717 O O . HIS B 1 145 ? -16.094 -23.562 10.461 1 94.81 145 HIS B O 1
ATOM 3723 N N . TYR B 1 146 ? -16.078 -22.516 8.5 1 94.25 146 TYR B N 1
ATOM 3724 C CA . TYR B 1 146 ? -17.484 -22.156 8.586 1 94.25 146 TYR B CA 1
ATOM 3725 C C . TYR B 1 146 ? -18.359 -23.188 7.906 1 94.25 146 TYR B C 1
ATOM 3727 O O . TYR B 1 146 ? -19.594 -23.094 7.945 1 94.25 146 TYR B O 1
ATOM 3735 N N . GLY B 1 147 ? -17.781 -24.156 7.211 1 92.88 147 GLY B N 1
ATOM 3736 C CA . GLY B 1 147 ? -18.531 -25.234 6.559 1 92.88 147 GLY B CA 1
ATOM 3737 C C . GLY B 1 147 ? -19.359 -24.75 5.383 1 92.88 147 GLY B C 1
ATOM 3738 O O . GLY B 1 147 ? -20.5 -25.188 5.199 1 92.88 147 GLY B O 1
ATOM 3739 N N . VAL B 1 148 ? -18.828 -23.828 4.645 1 94.75 148 VAL B N 1
ATOM 3740 C CA . VAL B 1 148 ? -19.625 -23.25 3.572 1 94.75 148 VAL B CA 1
ATOM 3741 C C . VAL B 1 148 ? -18.938 -23.5 2.229 1 94.75 148 VAL B C 1
ATOM 3743 O O . VAL B 1 148 ? -19.047 -22.688 1.308 1 94.75 148 VAL B O 1
ATOM 3746 N N . GLU B 1 149 ? -18.188 -24.547 2.066 1 95.06 149 GLU B N 1
ATOM 3747 C CA . GLU B 1 149 ? -17.469 -24.891 0.839 1 95.06 149 GLU B CA 1
ATOM 3748 C C . GLU B 1 149 ? -18.422 -25.016 -0.34 1 95.06 149 GLU B C 1
ATOM 3750 O O . GLU B 1 149 ? -18.109 -24.578 -1.45 1 95.06 149 GLU B O 1
ATOM 3755 N N . ALA B 1 150 ? -19.547 -25.578 -0.101 1 94.62 150 ALA B N 1
ATOM 3756 C CA . ALA B 1 150 ? -20.531 -25.812 -1.167 1 94.62 150 ALA B CA 1
ATOM 3757 C C . ALA B 1 150 ? -21.156 -24.5 -1.633 1 94.62 150 ALA B C 1
ATOM 3759 O O . ALA B 1 150 ? -21.562 -24.375 -2.789 1 94.62 150 ALA B O 1
ATOM 3760 N N . ALA B 1 151 ? -21.219 -23.547 -0.743 1 95.88 151 ALA B N 1
ATOM 3761 C CA . ALA B 1 151 ? -21.844 -22.266 -1.042 1 95.88 151 ALA B CA 1
ATOM 3762 C C . ALA B 1 151 ? -20.953 -21.406 -1.91 1 95.88 151 ALA B C 1
ATOM 3764 O O . ALA B 1 151 ? -21.406 -20.406 -2.49 1 95.88 151 ALA B O 1
ATOM 3765 N N . VAL B 1 152 ? -19.672 -21.766 -2.025 1 96.44 152 VAL B N 1
ATOM 3766 C CA . VAL B 1 152 ? -18.719 -21.047 -2.867 1 96.44 152 VAL B CA 1
ATOM 3767 C C . VAL B 1 152 ? -18.047 -22.031 -3.828 1 96.44 152 VAL B C 1
ATOM 3769 O O . VAL B 1 152 ? -16.938 -22.5 -3.564 1 96.44 152 VAL B O 1
ATOM 3772 N N . PRO B 1 153 ? -18.672 -22.219 -4.91 1 94.56 153 PRO B N 1
ATOM 3773 C CA . PRO B 1 153 ? -18.141 -23.203 -5.852 1 94.56 153 PRO B CA 1
ATOM 3774 C C . PRO B 1 153 ? -16.734 -22.859 -6.336 1 94.56 153 PRO B C 1
ATOM 3776 O O . PRO B 1 153 ? -16.359 -21.688 -6.371 1 94.56 153 PRO B O 1
ATOM 3779 N N . HIS B 1 154 ? -15.953 -23.875 -6.723 1 95.12 154 HIS B N 1
ATOM 3780 C CA . HIS B 1 154 ? -14.547 -23.719 -7.094 1 95.12 154 HIS B CA 1
ATOM 3781 C C . HIS B 1 154 ? -14.391 -22.734 -8.242 1 95.12 154 HIS B C 1
ATOM 3783 O O . HIS B 1 154 ? -13.398 -21.984 -8.289 1 95.12 154 HIS B O 1
ATOM 3789 N N . ILE B 1 155 ? -15.312 -22.641 -9.156 1 92.25 155 ILE B N 1
ATOM 3790 C CA . ILE B 1 155 ? -15.195 -21.859 -10.375 1 92.25 155 ILE B CA 1
ATOM 3791 C C . ILE B 1 155 ? -15.219 -20.359 -10.031 1 92.25 155 ILE B C 1
ATOM 3793 O O . ILE B 1 155 ? -14.703 -19.531 -10.789 1 92.25 155 ILE B O 1
ATOM 3797 N N . VAL B 1 156 ? -15.812 -19.969 -8.875 1 94 156 VAL B N 1
ATOM 3798 C CA . VAL B 1 156 ? -15.945 -18.547 -8.539 1 94 156 VAL B CA 1
ATOM 3799 C C . VAL B 1 156 ? -14.812 -18.141 -7.598 1 94 156 VAL B C 1
ATOM 3801 O O . VAL B 1 156 ? -14.586 -16.938 -7.383 1 94 156 VAL B O 1
ATOM 3804 N N . ARG B 1 157 ? -14.086 -19.125 -7.023 1 97.31 157 ARG B N 1
ATOM 3805 C CA . ARG B 1 157 ? -13.109 -18.859 -5.973 1 97.31 157 ARG B CA 1
ATOM 3806 C C . ARG B 1 157 ? -11.945 -18.031 -6.508 1 97.31 157 ARG B C 1
ATOM 3808 O O . ARG B 1 157 ? -11.445 -17.141 -5.824 1 97.31 157 ARG B O 1
ATOM 3815 N N . PRO B 1 158 ? -11.523 -18.297 -7.797 1 97.25 158 PRO B N 1
ATOM 3816 C CA . PRO B 1 158 ? -10.438 -17.469 -8.312 1 97.25 158 PRO B CA 1
ATOM 3817 C C . PRO B 1 158 ? -10.766 -15.969 -8.297 1 97.25 158 PRO B C 1
ATOM 3819 O O . PRO B 1 158 ? -9.945 -15.156 -7.879 1 97.25 158 PRO B O 1
ATOM 3822 N N . ALA B 1 159 ? -11.938 -15.625 -8.68 1 96.25 159 ALA B N 1
ATOM 3823 C CA . ALA B 1 159 ? -12.352 -14.227 -8.695 1 96.25 159 ALA B CA 1
ATOM 3824 C C . ALA B 1 159 ? -12.438 -13.664 -7.281 1 96.25 159 ALA B C 1
ATOM 3826 O O . ALA B 1 159 ? -12.133 -12.484 -7.055 1 96.25 159 ALA B O 1
ATOM 3827 N N . LEU B 1 160 ? -12.898 -14.477 -6.367 1 97.75 160 LEU B N 1
ATOM 3828 C CA . LEU B 1 160 ? -12.984 -14.047 -4.977 1 97.75 160 LEU B CA 1
ATOM 3829 C C . LEU B 1 160 ? -11.594 -13.781 -4.402 1 97.75 160 LEU B C 1
ATOM 3831 O O . LEU B 1 160 ? -11.391 -12.766 -3.729 1 97.75 160 LEU B O 1
ATOM 3835 N N . VAL B 1 161 ? -10.648 -14.648 -4.691 1 98.44 161 VAL B N 1
ATOM 3836 C CA . VAL B 1 161 ? -9.266 -14.461 -4.266 1 98.44 161 VAL B CA 1
ATOM 3837 C C . VAL B 1 161 ? -8.703 -13.18 -4.883 1 98.44 161 VAL B C 1
ATOM 3839 O O . VAL B 1 161 ? -8.062 -12.383 -4.191 1 98.44 161 VAL B O 1
ATOM 3842 N N . LEU B 1 162 ? -8.945 -12.992 -6.141 1 97.5 162 LEU B N 1
ATOM 3843 C CA . LEU B 1 162 ? -8.477 -11.797 -6.832 1 97.5 162 LEU B CA 1
ATOM 3844 C C . LEU B 1 162 ? -9.039 -10.539 -6.18 1 97.5 162 LEU B C 1
ATOM 3846 O O . LEU B 1 162 ? -8.328 -9.539 -6.039 1 97.5 162 LEU B O 1
ATOM 3850 N N . SER B 1 163 ? -10.305 -10.594 -5.789 1 97.38 163 SER B N 1
ATOM 3851 C CA . SER B 1 163 ? -10.953 -9.422 -5.199 1 97.38 163 SER B CA 1
ATOM 3852 C C . SER B 1 163 ? -10.25 -8.992 -3.916 1 97.38 163 SER B C 1
ATOM 3854 O O . SER B 1 163 ? -10.141 -7.797 -3.631 1 97.38 163 SER B O 1
ATOM 3856 N N . ALA B 1 164 ? -9.773 -9.938 -3.131 1 97.94 164 ALA B N 1
ATOM 3857 C CA . ALA B 1 164 ? -9.055 -9.633 -1.901 1 97.94 164 ALA B CA 1
ATOM 3858 C C . ALA B 1 164 ? -7.742 -8.906 -2.203 1 97.94 164 ALA B C 1
ATOM 3860 O O . ALA B 1 164 ? -7.379 -7.949 -1.516 1 97.94 164 ALA B O 1
ATOM 3861 N N . GLU B 1 165 ? -7.047 -9.398 -3.227 1 96.81 165 GLU B N 1
ATOM 3862 C CA . GLU B 1 165 ? -5.797 -8.75 -3.611 1 96.81 165 GLU B CA 1
ATOM 3863 C C . GLU B 1 165 ? -6.043 -7.355 -4.176 1 96.81 165 GLU B C 1
ATOM 3865 O O . GLU B 1 165 ? -5.277 -6.426 -3.91 1 96.81 165 GLU B O 1
ATOM 3870 N N . GLN B 1 166 ? -7.074 -7.25 -4.945 1 94.38 166 GLN B N 1
ATOM 3871 C CA . GLN B 1 166 ? -7.422 -5.949 -5.508 1 94.38 166 GLN B CA 1
ATOM 3872 C C . GLN B 1 166 ? -7.762 -4.945 -4.406 1 94.38 166 GLN B C 1
ATOM 3874 O O . GLN B 1 166 ? -7.469 -3.754 -4.535 1 94.38 166 GLN B O 1
ATOM 3879 N N . ASP B 1 167 ? -8.367 -5.465 -3.324 1 94.62 167 ASP B N 1
ATOM 3880 C CA . ASP B 1 167 ? -8.672 -4.613 -2.178 1 94.62 167 ASP B CA 1
ATOM 3881 C C . ASP B 1 167 ? -7.398 -4.027 -1.574 1 94.62 167 ASP B C 1
ATOM 3883 O O . ASP B 1 167 ? -7.441 -2.984 -0.917 1 94.62 167 ASP B O 1
ATOM 3887 N N . LEU B 1 168 ? -6.277 -4.648 -1.82 1 93.06 168 LEU B N 1
ATOM 3888 C CA . LEU B 1 168 ? -4.977 -4.195 -1.339 1 93.06 168 LEU B CA 1
ATOM 3889 C C . LEU B 1 168 ? -4.262 -3.367 -2.402 1 93.06 168 LEU B C 1
ATOM 3891 O O . LEU B 1 168 ? -3.105 -2.982 -2.223 1 93.06 168 LEU B O 1
ATOM 3895 N N . GLY B 1 169 ? -4.875 -3.186 -3.561 1 88.19 169 GLY B N 1
ATOM 3896 C CA . GLY B 1 169 ? -4.289 -2.412 -4.645 1 88.19 169 GLY B CA 1
ATOM 3897 C C . GLY B 1 169 ? -3.424 -3.244 -5.57 1 88.19 169 GLY B C 1
ATOM 3898 O O . GLY B 1 169 ? -2.697 -2.701 -6.406 1 88.19 169 GLY B O 1
ATOM 3899 N N . ILE B 1 170 ? -3.422 -4.484 -5.379 1 88 170 ILE B N 1
ATOM 3900 C CA . ILE B 1 170 ? -2.648 -5.367 -6.246 1 88 170 ILE B CA 1
ATOM 3901 C C . ILE B 1 170 ? -3.395 -5.59 -7.559 1 88 170 ILE B C 1
ATOM 3903 O O . ILE B 1 170 ? -4.551 -6.02 -7.559 1 88 170 ILE B O 1
ATOM 3907 N N . THR B 1 171 ? -2.758 -5.25 -8.617 1 85.06 171 THR B N 1
ATOM 3908 C CA . THR B 1 171 ? -3.318 -5.449 -9.953 1 85.06 171 THR B CA 1
ATOM 3909 C C . THR B 1 171 ? -2.822 -6.762 -10.555 1 85.06 171 THR B C 1
ATOM 3911 O O . THR B 1 171 ? -1.615 -7 -10.633 1 85.06 171 THR B O 1
ATOM 3914 N N . ALA B 1 172 ? -3.744 -7.578 -10.93 1 90.19 172 ALA B N 1
ATOM 3915 C CA . ALA B 1 172 ? -3.379 -8.891 -11.461 1 90.19 172 ALA B CA 1
ATOM 3916 C C . ALA B 1 172 ? -4.523 -9.492 -12.273 1 90.19 172 ALA B C 1
ATOM 3918 O O . ALA B 1 172 ? -5.652 -9 -12.219 1 90.19 172 ALA B O 1
ATOM 3919 N N . GLY B 1 173 ? -4.227 -10.484 -13.078 1 92.31 173 GLY B N 1
ATOM 3920 C CA . GLY B 1 173 ? -5.23 -11.297 -13.734 1 92.31 173 GLY B CA 1
ATOM 3921 C C . GLY B 1 173 ? -5.625 -12.531 -12.938 1 92.31 173 GLY B C 1
ATOM 3922 O O . GLY B 1 173 ? -5.27 -12.656 -11.766 1 92.31 173 GLY B O 1
ATOM 3923 N N . LEU B 1 174 ? -6.324 -13.445 -13.586 1 96.38 174 LEU B N 1
ATOM 3924 C CA . LEU B 1 174 ? -6.906 -14.594 -12.891 1 96.38 174 LEU B CA 1
ATOM 3925 C C . LEU B 1 174 ? -5.984 -15.805 -12.961 1 96.38 174 LEU B C 1
ATOM 3927 O O . LEU B 1 174 ? -6.172 -16.781 -12.227 1 96.38 174 LEU B O 1
ATOM 3931 N N . GLN B 1 175 ? -4.988 -15.758 -13.742 1 97.19 175 GLN B N 1
ATOM 3932 C CA . GLN B 1 175 ? -4.16 -16.906 -14.055 1 97.19 175 GLN B CA 1
ATOM 3933 C C . GLN B 1 175 ? -3.688 -17.609 -12.789 1 97.19 175 GLN B C 1
ATOM 3935 O O . GLN B 1 175 ? -3.852 -18.828 -12.641 1 97.19 175 GLN B O 1
ATOM 3940 N N . ASP B 1 176 ? -3.082 -16.844 -11.844 1 98 176 ASP B N 1
ATOM 3941 C CA . ASP B 1 176 ? -2.52 -17.406 -10.625 1 98 176 ASP B CA 1
ATOM 3942 C C . ASP B 1 176 ? -3.582 -18.172 -9.828 1 98 176 ASP B C 1
ATOM 3944 O O . ASP B 1 176 ? -3.389 -19.328 -9.484 1 98 176 ASP B O 1
ATOM 3948 N N . ARG B 1 177 ? -4.691 -17.562 -9.648 1 98.06 177 ARG B N 1
ATOM 3949 C CA . ARG B 1 177 ? -5.73 -18.047 -8.75 1 98.06 177 ARG B CA 1
ATOM 3950 C C . ARG B 1 177 ? -6.441 -19.266 -9.328 1 98.06 177 ARG B C 1
ATOM 3952 O O . ARG B 1 177 ? -6.82 -20.172 -8.602 1 98.06 177 ARG B O 1
ATOM 3959 N N . VAL B 1 178 ? -6.578 -19.281 -10.656 1 97.94 178 VAL B N 1
ATOM 3960 C CA . VAL B 1 178 ? -7.215 -20.422 -11.289 1 97.94 178 VAL B CA 1
ATOM 3961 C C . VAL B 1 178 ? -6.371 -21.672 -11.062 1 97.94 178 VAL B C 1
ATOM 3963 O O . VAL B 1 178 ? -6.883 -22.703 -10.617 1 97.94 178 VAL B O 1
ATOM 3966 N N . VAL B 1 179 ? -5.117 -21.562 -11.273 1 98.12 179 VAL B N 1
ATOM 3967 C CA . VAL B 1 179 ? -4.23 -22.719 -11.102 1 98.12 179 VAL B CA 1
ATOM 3968 C C . VAL B 1 179 ? -4.148 -23.078 -9.625 1 98.12 179 VAL B C 1
ATOM 3970 O O . VAL B 1 179 ? -4.074 -24.266 -9.281 1 98.12 179 VAL B O 1
ATOM 3973 N N . GLN B 1 180 ? -4.152 -22.125 -8.805 1 98.44 180 GLN B N 1
ATOM 3974 C CA . GLN B 1 180 ? -4.004 -22.375 -7.371 1 98.44 180 GLN B CA 1
ATOM 3975 C C . GLN B 1 180 ? -5.266 -23 -6.785 1 98.44 180 GLN B C 1
ATOM 3977 O O . GLN B 1 180 ? -5.195 -23.75 -5.809 1 98.44 180 GLN B O 1
ATOM 3982 N N . VAL B 1 181 ? -6.418 -22.766 -7.395 1 98.06 181 VAL B N 1
ATOM 3983 C CA . VAL B 1 181 ? -7.668 -23.375 -6.961 1 98.06 181 VAL B CA 1
ATOM 3984 C C . VAL B 1 181 ? -7.793 -24.781 -7.562 1 98.06 181 VAL B C 1
ATOM 3986 O O . VAL B 1 181 ? -8.172 -25.734 -6.871 1 98.06 181 VAL B O 1
ATOM 3989 N N . HIS B 1 182 ? -7.402 -24.984 -8.805 1 97.56 182 HIS B N 1
ATOM 3990 C CA . HIS B 1 182 ? -7.762 -26.203 -9.508 1 97.56 182 HIS B CA 1
ATOM 3991 C C . HIS B 1 182 ? -6.582 -27.172 -9.578 1 97.56 182 HIS B C 1
ATOM 3993 O O . HIS B 1 182 ? -6.77 -28.375 -9.727 1 97.56 182 HIS B O 1
ATOM 3999 N N . GLY B 1 183 ? -5.375 -26.672 -9.484 1 97.44 183 GLY B N 1
ATOM 4000 C CA . GLY B 1 183 ? -4.188 -27.5 -9.492 1 97.44 183 GLY B CA 1
ATOM 4001 C C . GLY B 1 183 ? -3.857 -28.047 -10.867 1 97.44 183 GLY B C 1
ATOM 4002 O O . GLY B 1 183 ? -4.578 -27.797 -11.836 1 97.44 183 GLY B O 1
ATOM 4003 N N . GLY B 1 184 ? -2.73 -28.719 -10.93 1 98 184 GLY B N 1
ATOM 4004 C CA . GLY B 1 184 ? -2.326 -29.391 -12.148 1 98 184 GLY B CA 1
ATOM 4005 C C . GLY B 1 184 ? -1.964 -28.453 -13.273 1 98 184 GLY B C 1
ATOM 4006 O O . GLY B 1 184 ? -1.289 -27.438 -13.055 1 98 184 GLY B O 1
ATOM 4007 N N . LEU B 1 185 ? -2.295 -28.875 -14.477 1 98.56 185 LEU B N 1
ATOM 4008 C CA . LEU B 1 185 ? -2.098 -28.141 -15.719 1 98.56 185 LEU B CA 1
ATOM 4009 C C . LEU B 1 185 ? -3.43 -27.625 -16.266 1 98.56 185 LEU B C 1
ATOM 4011 O O . LEU B 1 185 ? -4.367 -28.406 -16.453 1 98.56 185 LEU B O 1
ATOM 4015 N N . VAL B 1 186 ? -3.492 -26.281 -16.469 1 98.38 186 VAL B N 1
ATOM 4016 C CA . VAL B 1 186 ? -4.785 -25.719 -16.844 1 98.38 186 VAL B CA 1
ATOM 4017 C C . VAL B 1 186 ? -4.613 -24.766 -18.031 1 98.38 186 VAL B C 1
ATOM 4019 O O . VAL B 1 186 ? -3.725 -23.906 -18.031 1 98.38 186 VAL B O 1
ATOM 4022 N N . ALA B 1 187 ? -5.434 -24.953 -19.047 1 98.31 187 ALA B N 1
ATOM 4023 C CA . ALA B 1 187 ? -5.602 -23.984 -20.109 1 98.31 187 ALA B CA 1
ATOM 4024 C C . ALA B 1 187 ? -6.742 -23.016 -19.797 1 98.31 187 ALA B C 1
ATOM 4026 O O . ALA B 1 187 ? -7.82 -23.438 -19.375 1 98.31 187 ALA B O 1
ATOM 4027 N N . MET B 1 188 ? -6.457 -21.766 -19.938 1 97.75 188 MET B N 1
ATOM 4028 C CA . MET B 1 188 ? -7.406 -20.719 -19.547 1 97.75 188 MET B CA 1
ATOM 4029 C C . MET B 1 188 ? -7.664 -19.75 -20.688 1 97.75 188 MET B C 1
ATOM 4031 O O . MET B 1 188 ? -6.723 -19.281 -21.328 1 97.75 188 MET B O 1
ATOM 4035 N N . ASP B 1 189 ? -8.891 -19.469 -20.906 1 97 189 ASP B N 1
ATOM 4036 C CA . ASP B 1 189 ? -9.336 -18.5 -21.906 1 97 189 ASP B CA 1
ATOM 4037 C C . ASP B 1 189 ? -10.07 -17.328 -21.25 1 97 189 ASP B C 1
ATOM 4039 O O . ASP B 1 189 ? -11.148 -17.516 -20.672 1 97 189 ASP B O 1
ATOM 4043 N N . PHE B 1 190 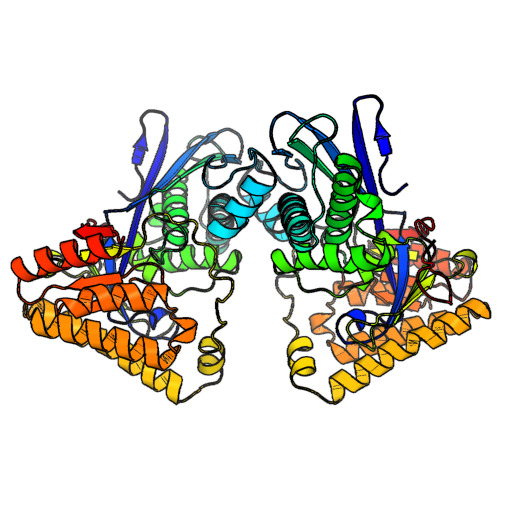? -9.5 -16.125 -21.328 1 95.75 190 PHE B N 1
ATOM 4044 C CA . PHE B 1 190 ? -10.047 -14.945 -20.688 1 95.75 190 PHE B CA 1
ATOM 4045 C C . PHE B 1 190 ? -10.641 -13.992 -21.719 1 95.75 190 PHE B C 1
ATOM 4047 O O . PHE B 1 190 ? -10.852 -12.812 -21.438 1 95.75 190 PHE B O 1
ATOM 4054 N N . SER B 1 191 ? -10.891 -14.391 -22.938 1 93.31 191 SER B N 1
ATOM 4055 C CA . SER B 1 191 ? -11.266 -13.523 -24.047 1 93.31 191 SER B CA 1
ATOM 4056 C C . SER B 1 191 ? -12.602 -12.836 -23.781 1 93.31 191 SER B C 1
ATOM 4058 O O . SER B 1 191 ? -12.852 -11.742 -24.281 1 93.31 191 SER B O 1
ATOM 4060 N N . GLN B 1 192 ? -13.438 -13.508 -23.047 1 87.5 192 GLN B N 1
ATOM 4061 C CA . GLN B 1 192 ? -14.719 -12.914 -22.703 1 87.5 192 GLN B CA 1
ATOM 4062 C C . GLN B 1 192 ? -14.828 -12.68 -21.188 1 87.5 192 GLN B C 1
ATOM 4064 O O . GLN B 1 192 ? -15.023 -13.625 -20.422 1 87.5 192 GLN B O 1
ATOM 4069 N N . ALA B 1 193 ? -14.836 -11.406 -20.922 1 79.56 193 ALA B N 1
ATOM 4070 C CA . ALA B 1 193 ? -14.898 -11.047 -19.5 1 79.56 193 ALA B CA 1
ATOM 4071 C C . ALA B 1 193 ? -16.172 -11.578 -18.859 1 79.56 193 ALA B C 1
ATOM 4073 O O . ALA B 1 193 ? -17.266 -11.414 -19.406 1 79.56 193 ALA B O 1
ATOM 4074 N N . GLY B 1 194 ? -16.031 -12.258 -17.75 1 78.31 194 GLY B N 1
ATOM 4075 C CA . GLY B 1 194 ? -17.172 -12.797 -17.031 1 78.31 194 GLY B CA 1
ATOM 4076 C C . GLY B 1 194 ? -17.594 -14.172 -17.516 1 78.31 194 GLY B C 1
ATOM 4077 O O . GLY B 1 194 ? -18.438 -14.828 -16.906 1 78.31 194 GLY B O 1
ATOM 4078 N N . GLN B 1 195 ? -17 -14.562 -18.656 1 85.06 195 GLN B N 1
ATOM 4079 C CA . GLN B 1 195 ? -17.266 -15.883 -19.219 1 85.06 195 GLN B CA 1
ATOM 4080 C C . GLN B 1 195 ? -15.977 -16.625 -19.516 1 85.06 195 GLN B C 1
ATOM 4082 O O . GLN B 1 195 ? -15.797 -17.172 -20.609 1 85.06 195 GLN B O 1
ATOM 4087 N N . GLU B 1 196 ? -15.133 -16.578 -18.562 1 89.75 196 GLU B N 1
ATOM 4088 C CA . GLU B 1 196 ? -13.852 -17.266 -18.719 1 89.75 196 GLU B CA 1
ATOM 4089 C C . GLU B 1 196 ? -14.047 -18.781 -18.812 1 89.75 196 GLU B C 1
ATOM 4091 O O . GLU B 1 196 ? -14.969 -19.328 -18.203 1 89.75 196 GLU B O 1
ATOM 4096 N N . ARG B 1 197 ? -13.227 -19.406 -19.609 1 93.31 197 ARG B N 1
ATOM 4097 C CA . ARG B 1 197 ? -13.258 -20.859 -19.781 1 93.31 197 ARG B CA 1
ATOM 4098 C C . ARG B 1 197 ? -11.93 -21.484 -19.375 1 93.31 197 ARG B C 1
ATOM 4100 O O . ARG B 1 197 ? -10.867 -21 -19.75 1 93.31 197 ARG B O 1
ATOM 4107 N N . TYR B 1 198 ? -12.016 -22.484 -18.578 1 96.06 198 TYR B N 1
ATOM 4108 C CA . TYR B 1 198 ? -10.844 -23.219 -18.125 1 96.06 198 TYR B CA 1
ATOM 4109 C C . TYR B 1 198 ? -10.938 -24.688 -18.5 1 96.06 198 TYR B C 1
ATOM 4111 O O . TYR B 1 198 ? -12.039 -25.234 -18.609 1 96.06 198 TYR B O 1
ATOM 4119 N N . GLN B 1 199 ? -9.844 -25.297 -18.703 1 96.44 199 GLN B N 1
ATOM 4120 C CA . GLN B 1 199 ? -9.781 -26.719 -18.984 1 96.44 199 GLN B CA 1
ATOM 4121 C C . GLN B 1 199 ? -8.547 -27.359 -18.375 1 96.44 199 GLN B C 1
ATOM 4123 O O . GLN B 1 199 ? -7.418 -26.922 -18.625 1 96.44 199 GLN B O 1
ATOM 4128 N N . SER B 1 200 ? -8.836 -28.375 -17.516 1 97.56 200 SER B N 1
ATOM 4129 C CA . SER B 1 200 ? -7.723 -29.172 -17 1 97.56 200 SER B CA 1
ATOM 4130 C C . SER B 1 200 ? -7.121 -30.062 -18.094 1 97.56 200 SER B C 1
ATOM 4132 O O . SER B 1 200 ? -7.852 -30.625 -18.906 1 97.56 200 SER B O 1
ATOM 4134 N N . LEU B 1 201 ? -5.871 -30.109 -18.125 1 97.62 201 LEU B N 1
ATOM 4135 C CA . LEU B 1 201 ? -5.148 -30.984 -19.062 1 97.62 201 LEU B CA 1
ATOM 4136 C C . LEU B 1 201 ? -4.348 -32.031 -18.297 1 97.62 201 LEU B C 1
ATOM 4138 O O . LEU B 1 201 ? -4.055 -31.859 -17.109 1 97.62 201 LEU B O 1
ATOM 4142 N N . ASP B 1 202 ? -4.043 -33.094 -18.953 1 96.94 202 ASP B N 1
ATOM 4143 C CA . ASP B 1 202 ? -3.209 -34.156 -18.391 1 96.94 202 ASP B CA 1
ATOM 4144 C C . ASP B 1 202 ? -1.762 -33.688 -18.234 1 96.94 202 ASP B C 1
ATOM 4146 O O . ASP B 1 202 ? -1.062 -33.5 -19.234 1 96.94 202 ASP B O 1
ATOM 4150 N N . SER B 1 203 ? -1.293 -33.594 -17.062 1 96.62 203 SER B N 1
ATOM 4151 C CA . SER B 1 203 ? 0.038 -33.062 -16.797 1 96.62 203 SER B CA 1
ATOM 4152 C C . SER B 1 203 ? 1.124 -34.031 -17.25 1 96.62 203 SER B C 1
ATOM 4154 O O . SER B 1 203 ? 2.293 -33.656 -17.359 1 96.62 203 SER B O 1
ATOM 4156 N N . SER B 1 204 ? 0.803 -35.312 -17.453 1 95.94 204 SER B N 1
ATOM 4157 C CA . SER B 1 204 ? 1.773 -36.281 -17.938 1 95.94 204 SER B CA 1
ATOM 4158 C C . SER B 1 204 ? 2.229 -35.938 -19.359 1 95.94 204 SER B C 1
ATOM 4160 O O . SER B 1 204 ? 3.234 -36.469 -19.828 1 95.94 204 SER B O 1
ATOM 4162 N N . LEU B 1 205 ? 1.485 -35.094 -20 1 96.25 205 LEU B N 1
ATOM 4163 C CA . LEU B 1 205 ? 1.829 -34.688 -21.359 1 96.25 205 LEU B CA 1
ATOM 4164 C C . LEU B 1 205 ? 2.99 -33.688 -21.359 1 96.25 205 LEU B C 1
ATOM 4166 O O . LEU B 1 205 ? 3.586 -33.438 -22.391 1 96.25 205 LEU B O 1
ATOM 4170 N N . LEU B 1 206 ? 3.258 -33.125 -20.234 1 97.88 206 LEU B N 1
ATOM 4171 C CA . LEU B 1 206 ? 4.32 -32.125 -20.125 1 97.88 206 LEU B CA 1
ATOM 4172 C C . LEU B 1 206 ? 5.691 -32.781 -20.234 1 97.88 206 LEU B C 1
ATOM 4174 O O . LEU B 1 206 ? 5.934 -33.844 -19.625 1 97.88 206 LEU B O 1
ATOM 4178 N N . PRO B 1 207 ? 6.586 -32.219 -21.047 1 97.81 207 PRO B N 1
ATOM 4179 C CA . PRO B 1 207 ? 7.988 -32.625 -20.938 1 97.81 207 PRO B CA 1
ATOM 4180 C C . PRO B 1 207 ? 8.641 -32.156 -19.641 1 97.81 207 PRO B C 1
ATOM 4182 O O . PRO B 1 207 ? 8.023 -31.422 -18.875 1 97.81 207 PRO B O 1
ATOM 4185 N N . ALA B 1 208 ? 9.906 -32.625 -19.422 1 97.44 208 ALA B N 1
ATOM 4186 C CA . ALA B 1 208 ? 10.648 -32.156 -18.266 1 97.44 208 ALA B CA 1
ATOM 4187 C C . ALA B 1 208 ? 10.922 -30.641 -18.391 1 97.44 208 ALA B C 1
ATOM 4189 O O . ALA B 1 208 ? 11.359 -30.172 -19.438 1 97.44 208 ALA B O 1
ATOM 4190 N N . LEU B 1 209 ? 10.562 -29.922 -17.406 1 98.69 209 LEU B N 1
ATOM 4191 C CA . LEU B 1 209 ? 10.773 -28.484 -17.344 1 98.69 209 LEU B CA 1
ATOM 4192 C C . LEU B 1 209 ? 11.75 -28.125 -16.219 1 98.69 209 LEU B C 1
ATOM 4194 O O . LEU B 1 209 ? 11.914 -28.891 -15.273 1 98.69 209 LEU B O 1
ATOM 4198 N N . HIS B 1 210 ? 12.367 -27 -16.359 1 98.75 210 HIS B N 1
ATOM 4199 C CA . HIS B 1 210 ? 13.336 -26.516 -15.375 1 98.75 210 HIS B CA 1
ATOM 4200 C C . HIS B 1 210 ? 13 -25.094 -14.938 1 98.75 210 HIS B C 1
ATOM 4202 O O . HIS B 1 210 ? 12.602 -24.266 -15.758 1 98.75 210 HIS B O 1
ATOM 4208 N N . LEU B 1 211 ? 13.078 -24.891 -13.641 1 98.38 211 LEU B N 1
ATOM 4209 C CA . LEU B 1 211 ? 12.883 -23.562 -13.062 1 98.38 211 LEU B CA 1
ATOM 4210 C C . LEU B 1 211 ? 14.219 -22.891 -12.758 1 98.38 211 LEU B C 1
ATOM 4212 O O . LEU B 1 211 ? 15.062 -23.484 -12.078 1 98.38 211 LEU B O 1
ATOM 4216 N N . ILE B 1 212 ? 14.422 -21.688 -13.281 1 97.94 212 ILE B N 1
ATOM 4217 C CA . ILE B 1 212 ? 15.641 -20.906 -13.055 1 97.94 212 ILE B CA 1
ATOM 4218 C C . ILE B 1 212 ? 15.297 -19.625 -12.289 1 97.94 212 ILE B C 1
ATOM 4220 O O . ILE B 1 212 ? 14.383 -18.891 -12.672 1 97.94 212 ILE B O 1
ATOM 4224 N N . HIS B 1 213 ? 15.922 -19.391 -11.203 1 95.06 213 HIS B N 1
ATOM 4225 C CA . HIS B 1 213 ? 15.734 -18.156 -10.453 1 95.06 213 HIS B CA 1
ATOM 4226 C C . HIS B 1 213 ? 16.984 -17.797 -9.68 1 95.06 213 HIS B C 1
ATOM 4228 O O . HIS B 1 213 ? 17.922 -18.594 -9.562 1 95.06 213 HIS B O 1
ATOM 4234 N N . ARG B 1 214 ? 17.078 -16.531 -9.312 1 88.38 214 ARG B N 1
ATOM 4235 C CA . ARG B 1 214 ? 18.219 -16.094 -8.5 1 88.38 214 ARG B CA 1
ATOM 4236 C C . ARG B 1 214 ? 18.047 -16.531 -7.051 1 88.38 214 ARG B C 1
ATOM 4238 O O . ARG B 1 214 ? 16.953 -16.453 -6.492 1 88.38 214 ARG B O 1
ATOM 4245 N N . PRO B 1 215 ? 19.109 -17.156 -6.613 1 75.12 215 PRO B N 1
ATOM 4246 C CA . PRO B 1 215 ? 19 -17.469 -5.188 1 75.12 215 PRO B CA 1
ATOM 4247 C C . PRO B 1 215 ? 18.75 -16.234 -4.324 1 75.12 215 PRO B C 1
ATOM 4249 O O . PRO B 1 215 ? 19.047 -15.117 -4.746 1 75.12 215 PRO B O 1
ATOM 4252 N N . ALA B 1 216 ? 18.062 -16.219 -3.291 1 60.31 216 ALA B N 1
ATOM 4253 C CA . ALA B 1 216 ? 17.578 -15.18 -2.391 1 60.31 216 ALA B CA 1
ATOM 4254 C C . ALA B 1 216 ? 18.547 -13.992 -2.361 1 60.31 216 ALA B C 1
ATOM 4256 O O . ALA B 1 216 ? 19.609 -14.062 -1.743 1 60.31 216 ALA B O 1
ATOM 4257 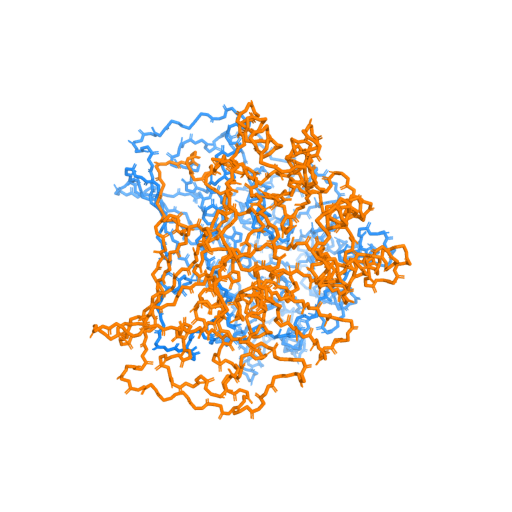N N . ALA B 1 217 ? 19.156 -13.617 -3.467 1 50.78 217 ALA B N 1
ATOM 4258 C CA . ALA B 1 217 ? 19.859 -12.359 -3.236 1 50.78 217 ALA B CA 1
ATOM 4259 C C . ALA B 1 217 ? 18.875 -11.258 -2.832 1 50.78 217 ALA B C 1
ATOM 4261 O O . ALA B 1 217 ? 17.703 -11.297 -3.197 1 50.78 217 ALA B O 1
ATOM 4262 N N . PRO B 1 218 ? 19.172 -10.469 -1.807 1 43.03 218 PRO B N 1
ATOM 4263 C CA . PRO B 1 218 ? 18.328 -9.328 -1.457 1 43.03 218 PRO B CA 1
ATOM 4264 C C . PRO B 1 218 ? 17.781 -8.602 -2.684 1 43.03 218 PRO B C 1
ATOM 4266 O O . PRO B 1 218 ? 18.531 -8.242 -3.588 1 43.03 218 PRO B O 1
ATOM 4269 N N . SER B 1 219 ? 16.859 -9.195 -3.189 1 40.94 219 SER B N 1
ATOM 4270 C CA . SER B 1 219 ? 16.25 -8.586 -4.375 1 40.94 219 SER B CA 1
ATOM 4271 C C . SER B 1 219 ? 16.125 -7.078 -4.215 1 40.94 219 SER B C 1
ATOM 4273 O O . SER B 1 219 ? 15.438 -6.602 -3.312 1 40.94 219 SER B O 1
ATOM 4275 N N . GLY B 1 220 ? 17.188 -6.406 -3.986 1 38.91 220 GLY B N 1
ATOM 4276 C CA . GLY B 1 220 ? 16.828 -5 -4.098 1 38.91 220 GLY B CA 1
ATOM 4277 C C . GLY B 1 220 ? 15.805 -4.727 -5.18 1 38.91 220 GLY B C 1
ATOM 4278 O O . GLY B 1 220 ? 15.836 -5.355 -6.238 1 38.91 220 GLY B O 1
ATOM 4279 N N . LYS B 1 221 ? 14.617 -4.688 -4.828 1 39.66 221 LYS B N 1
ATOM 4280 C CA . LYS B 1 221 ? 13.805 -4.133 -5.906 1 39.66 221 LYS B CA 1
ATOM 4281 C C . LYS B 1 221 ? 14.664 -3.318 -6.871 1 39.66 221 LYS B C 1
ATOM 4283 O O . LYS B 1 221 ? 15.422 -2.445 -6.453 1 39.66 221 LYS B O 1
ATOM 4288 N N . ASP B 1 222 ? 15.211 -3.865 -7.836 1 37.69 222 ASP B N 1
ATOM 4289 C CA . ASP B 1 222 ? 15.82 -2.926 -8.773 1 37.69 222 ASP B CA 1
ATOM 4290 C C . ASP B 1 222 ? 15.039 -1.614 -8.82 1 37.69 222 ASP B C 1
ATOM 4292 O O . ASP B 1 222 ? 13.852 -1.601 -9.164 1 37.69 222 ASP B O 1
ATOM 4296 N N . SER B 1 223 ? 15.164 -0.731 -7.766 1 37.56 223 SER B N 1
ATOM 4297 C CA . SER B 1 223 ? 14.719 0.657 -7.703 1 37.56 223 SER B CA 1
ATOM 4298 C C . SER B 1 223 ? 14.266 1.155 -9.07 1 37.56 223 SER B C 1
ATOM 4300 O O . SER B 1 223 ? 13.633 2.209 -9.172 1 37.56 223 SER B O 1
ATOM 4302 N N . GLY B 1 224 ? 14.781 0.448 -10.148 1 40.06 224 GLY B N 1
ATOM 4303 C CA . GLY B 1 224 ? 14.578 0.961 -11.5 1 40.06 224 GLY B CA 1
ATOM 4304 C C . GLY B 1 224 ? 13.344 0.395 -12.172 1 40.06 224 GLY B C 1
ATOM 4305 O O . GLY B 1 224 ? 13.305 0.264 -13.398 1 40.06 224 GLY B O 1
ATOM 4306 N N . SER B 1 225 ? 12.586 -0.296 -11.367 1 50.97 225 SER B N 1
ATOM 4307 C CA . SER B 1 225 ? 11.492 -0.879 -12.141 1 50.97 225 SER B CA 1
ATOM 4308 C C . SER B 1 225 ? 10.719 0.19 -12.906 1 50.97 225 SER B C 1
ATOM 4310 O O . SER B 1 225 ? 10.273 1.179 -12.32 1 50.97 225 SER B O 1
ATOM 4312 N N . VAL B 1 226 ? 11.109 0.205 -14.078 1 56.81 226 VAL B N 1
ATOM 4313 C CA . VAL B 1 226 ? 10.5 1.084 -15.07 1 56.81 226 VAL B CA 1
ATOM 4314 C C . VAL B 1 226 ? 9 0.807 -15.156 1 56.81 226 VAL B C 1
ATOM 4316 O O . VAL B 1 226 ? 8.578 -0.346 -15.289 1 56.81 226 VAL B O 1
ATOM 4319 N N . HIS B 1 227 ? 8.383 1.811 -14.75 1 67.81 227 HIS B N 1
ATOM 4320 C CA . HIS B 1 227 ? 6.934 1.728 -14.906 1 67.81 227 HIS B CA 1
ATOM 4321 C C . HIS B 1 227 ? 6.543 1.521 -16.359 1 67.81 227 HIS B C 1
ATOM 4323 O O . HIS B 1 227 ? 7.156 2.1 -17.266 1 67.81 227 HIS B O 1
ATOM 4329 N N . SER B 1 228 ? 5.664 0.434 -16.469 1 81.31 228 SER B N 1
ATOM 4330 C CA . SER B 1 228 ? 5.176 0.198 -17.828 1 81.31 228 SER B CA 1
ATOM 4331 C C . SER B 1 228 ? 3.859 0.928 -18.078 1 81.31 228 SER B C 1
ATOM 4333 O O . SER B 1 228 ? 3.045 1.077 -17.156 1 81.31 228 SER B O 1
ATOM 4335 N N . ASP B 1 229 ? 3.688 1.429 -19.234 1 86.94 229 ASP B N 1
ATOM 4336 C CA . ASP B 1 229 ? 2.441 2.084 -19.609 1 86.94 229 ASP B CA 1
ATOM 4337 C C . ASP B 1 229 ? 1.545 1.139 -20.406 1 86.94 229 ASP B C 1
ATOM 4339 O O . ASP B 1 229 ? 0.571 1.571 -21.031 1 86.94 229 ASP B O 1
ATOM 4343 N N . VAL B 1 230 ? 1.837 -0.08 -20.391 1 92.25 230 VAL B N 1
ATOM 4344 C CA . VAL B 1 230 ? 1.167 -1.062 -21.25 1 92.25 230 VAL B CA 1
ATOM 4345 C C . VAL B 1 230 ? -0.315 -1.13 -20.875 1 92.25 230 VAL B C 1
ATOM 4347 O O . VAL B 1 230 ? -1.177 -1.145 -21.766 1 92.25 230 VAL B O 1
ATOM 4350 N N . LYS B 1 231 ? -0.58 -1.178 -19.625 1 90.06 231 LYS B N 1
ATOM 4351 C CA . LYS B 1 231 ? -1.978 -1.261 -19.203 1 90.06 231 LYS B CA 1
ATOM 4352 C C . LYS B 1 231 ? -2.756 -0.025 -19.656 1 90.06 231 LYS B C 1
ATOM 4354 O O . LYS B 1 231 ? -3.881 -0.138 -20.141 1 90.06 231 LYS B O 1
ATOM 4359 N N . ARG B 1 232 ? -2.186 1.084 -19.422 1 87.62 232 ARG B N 1
ATOM 4360 C CA . ARG B 1 232 ? -2.814 2.328 -19.859 1 87.62 232 ARG B CA 1
ATOM 4361 C C . ARG B 1 232 ? -3.057 2.318 -21.359 1 87.62 232 ARG B C 1
ATOM 4363 O O . ARG B 1 232 ? -4.148 2.656 -21.828 1 87.62 232 ARG B O 1
ATOM 4370 N N . ARG B 1 233 ? -2.086 1.926 -22.078 1 92.5 233 ARG B N 1
ATOM 4371 C CA . ARG B 1 233 ? -2.188 1.868 -23.531 1 92.5 233 ARG B CA 1
ATOM 4372 C C . ARG B 1 233 ? -3.266 0.881 -23.953 1 92.5 233 ARG B C 1
ATOM 4374 O O . ARG B 1 233 ? -4.02 1.15 -24.891 1 92.5 233 ARG B O 1
ATOM 4381 N N . TRP B 1 234 ? -3.342 -0.212 -23.281 1 93.38 234 TRP B N 1
ATOM 4382 C CA . TRP B 1 234 ? -4.371 -1.207 -23.562 1 93.38 234 TRP B CA 1
ATOM 4383 C C . TRP B 1 234 ? -5.766 -0.627 -23.344 1 93.38 234 TRP B C 1
ATOM 4385 O O . TRP B 1 234 ? -6.645 -0.765 -24.188 1 93.38 234 TRP B O 1
ATOM 4395 N N . LEU B 1 235 ? -5.922 0.058 -22.234 1 90.06 235 LEU B N 1
ATOM 4396 C CA . LEU B 1 235 ? -7.211 0.637 -21.891 1 90.06 235 LEU B CA 1
ATOM 4397 C C . LEU B 1 235 ? -7.605 1.733 -22.875 1 90.06 235 LEU B C 1
ATOM 4399 O O . LEU B 1 235 ? -8.789 1.926 -23.156 1 90.06 235 LEU B O 1
ATOM 4403 N N . GLU B 1 236 ? -6.645 2.34 -23.422 1 91.38 236 GLU B N 1
ATOM 4404 C CA . GLU B 1 236 ? -6.871 3.414 -24.375 1 91.38 236 GLU B CA 1
ATOM 4405 C C . GLU B 1 236 ? -7.109 2.857 -25.781 1 91.38 236 GLU B C 1
ATOM 4407 O O . GLU B 1 236 ? -7.391 3.611 -26.719 1 91.38 236 GLU B O 1
ATOM 4412 N N . GLY B 1 237 ? -6.938 1.584 -25.953 1 93.81 237 GLY B N 1
ATOM 4413 C CA . GLY B 1 237 ? -7.23 0.948 -27.219 1 93.81 237 GLY B CA 1
ATOM 4414 C C . GLY B 1 237 ? -6.051 0.945 -28.172 1 93.81 237 GLY B C 1
ATOM 4415 O O . GLY B 1 237 ? -6.23 0.905 -29.391 1 93.81 237 GLY B O 1
ATOM 4416 N N . ASP B 1 238 ? -4.91 1.005 -27.703 1 95.62 238 ASP B N 1
ATOM 4417 C CA . ASP B 1 238 ? -3.707 0.974 -28.531 1 95.62 238 ASP B CA 1
ATOM 4418 C C . ASP B 1 238 ? -3.666 -0.287 -29.391 1 95.62 238 ASP B C 1
ATOM 4420 O O . ASP B 1 238 ? -3.609 -1.401 -28.859 1 95.62 238 ASP B O 1
ATOM 4424 N N . ALA B 1 239 ? -3.574 -0.098 -30.656 1 96.62 239 ALA B N 1
ATOM 4425 C CA . ALA B 1 239 ? -3.688 -1.206 -31.609 1 96.62 239 ALA B CA 1
ATOM 4426 C C . ALA B 1 239 ? -2.486 -2.141 -31.5 1 96.62 239 ALA B C 1
ATOM 4428 O O . ALA B 1 239 ? -2.625 -3.359 -31.625 1 96.62 239 ALA B O 1
ATOM 4429 N N . SER B 1 240 ? -1.392 -1.564 -31.344 1 96.81 240 SER B N 1
ATOM 4430 C CA . SER B 1 240 ? -0.174 -2.365 -31.266 1 96.81 240 SER B CA 1
ATOM 4431 C C . SER B 1 240 ? -0.194 -3.277 -30.047 1 96.81 240 SER B C 1
ATOM 4433 O O . SER B 1 240 ? 0.105 -4.469 -30.141 1 96.81 240 SER B O 1
ATOM 4435 N N . VAL B 1 241 ? -0.537 -2.773 -28.891 1 96.44 241 VAL B N 1
ATOM 4436 C CA . VAL B 1 241 ? -0.605 -3.551 -27.672 1 96.44 241 VAL B CA 1
ATOM 4437 C C . VAL B 1 241 ? -1.662 -4.645 -27.797 1 96.44 241 VAL B C 1
ATOM 4439 O O . VAL B 1 241 ? -1.43 -5.793 -27.422 1 96.44 241 VAL B O 1
ATOM 4442 N N . ARG B 1 242 ? -2.754 -4.305 -28.328 1 96.62 242 ARG B N 1
ATOM 4443 C CA . ARG B 1 242 ? -3.838 -5.27 -28.5 1 96.62 242 ARG B CA 1
ATOM 4444 C C . ARG B 1 242 ? -3.422 -6.406 -29.422 1 96.62 242 ARG B C 1
ATOM 4446 O O . ARG B 1 242 ? -3.686 -7.574 -29.141 1 96.62 242 ARG B O 1
ATOM 4453 N N . GLN B 1 243 ? -2.777 -6.027 -30.5 1 97.56 243 GLN B N 1
ATOM 4454 C CA . GLN B 1 243 ? -2.322 -7.039 -31.453 1 97.56 243 GLN B CA 1
ATOM 4455 C C . GLN B 1 243 ? -1.3 -7.973 -30.812 1 97.56 243 GLN B C 1
ATOM 4457 O O . GLN B 1 243 ? -1.37 -9.188 -30.984 1 97.56 243 GLN B O 1
ATOM 4462 N N . LEU B 1 244 ? -0.411 -7.422 -30.125 1 97.81 244 LEU B N 1
ATOM 4463 C CA . LEU B 1 244 ? 0.635 -8.219 -29.5 1 97.81 244 LEU B CA 1
ATOM 4464 C C . LEU B 1 244 ? 0.051 -9.125 -28.422 1 97.81 244 LEU B C 1
ATOM 4466 O O . LEU B 1 244 ? 0.458 -10.289 -28.297 1 97.81 244 LEU B O 1
ATOM 4470 N N . MET B 1 245 ? -0.926 -8.641 -27.703 1 97.5 245 MET B N 1
ATOM 4471 C CA . MET B 1 245 ? -1.575 -9.461 -26.688 1 97.5 245 MET B CA 1
ATOM 4472 C C . MET B 1 245 ? -2.375 -10.586 -27.328 1 97.5 245 MET B C 1
ATOM 4474 O O . MET B 1 245 ? -2.438 -11.695 -26.781 1 97.5 245 MET B O 1
ATOM 4478 N N . GLN B 1 246 ? -2.916 -10.32 -28.422 1 97.06 246 GLN B N 1
ATOM 4479 C CA . GLN B 1 246 ? -3.633 -11.359 -29.156 1 97.06 246 GLN B CA 1
ATOM 4480 C C . GLN B 1 246 ? -2.68 -12.445 -29.641 1 97.06 246 GLN B C 1
ATOM 4482 O O . GLN B 1 246 ? -3.018 -13.633 -29.625 1 97.06 246 GLN B O 1
ATOM 4487 N N . GLN B 1 247 ? -1.59 -12.016 -30.109 1 98.25 247 GLN B N 1
ATOM 4488 C CA . GLN B 1 247 ? -0.579 -12.977 -30.531 1 98.25 247 GLN B CA 1
ATOM 4489 C C . GLN B 1 247 ? -0.131 -13.852 -29.359 1 98.25 247 GLN B C 1
ATOM 4491 O O . GLN B 1 247 ? 0.041 -15.062 -29.516 1 98.25 247 GLN B O 1
ATOM 4496 N N . LEU B 1 248 ? 0.016 -13.258 -28.234 1 98.12 248 LEU B N 1
ATOM 4497 C CA . LEU B 1 248 ? 0.374 -13.992 -27.016 1 98.12 248 LEU B CA 1
ATOM 4498 C C . LEU B 1 248 ? -0.69 -15.031 -26.672 1 98.12 248 LEU B C 1
ATOM 4500 O O . LEU B 1 248 ? -0.367 -16.188 -26.375 1 98.12 248 LEU B O 1
ATOM 4504 N N . ALA B 1 249 ? -1.872 -14.617 -26.734 1 98.12 249 ALA B N 1
ATOM 4505 C CA . ALA B 1 249 ? -2.994 -15.492 -26.406 1 98.12 249 ALA B CA 1
ATOM 4506 C C . ALA B 1 249 ? -3.07 -16.672 -27.375 1 98.12 249 ALA B C 1
ATOM 4508 O O . ALA B 1 249 ? -3.43 -17.781 -26.969 1 98.12 249 ALA B O 1
ATOM 4509 N N . ALA B 1 250 ? -2.721 -16.438 -28.562 1 98.25 250 ALA B N 1
ATOM 4510 C CA . ALA B 1 250 ? -2.824 -17.453 -29.609 1 98.25 250 ALA B CA 1
ATOM 4511 C C . ALA B 1 250 ? -1.815 -18.562 -29.391 1 98.25 250 ALA B C 1
ATOM 4513 O O . ALA B 1 250 ? -1.957 -19.656 -29.953 1 98.25 250 ALA B O 1
ATOM 4514 N N . LEU B 1 251 ? -0.852 -18.344 -28.578 1 98.81 251 LEU B N 1
ATOM 4515 C CA . LEU B 1 251 ? 0.143 -19.359 -28.297 1 98.81 251 LEU B CA 1
ATOM 4516 C C . LEU B 1 251 ? -0.468 -20.5 -27.484 1 98.81 251 LEU B C 1
ATOM 4518 O O . LEU B 1 251 ? 0.058 -21.609 -27.469 1 98.81 251 LEU B O 1
ATOM 4522 N N . VAL B 1 252 ? -1.539 -20.234 -26.812 1 98.75 252 VAL B N 1
ATOM 4523 C CA . VAL B 1 252 ? -2.092 -21.188 -25.859 1 98.75 252 VAL B CA 1
ATOM 4524 C C . VAL B 1 252 ? -2.748 -22.344 -26.594 1 98.75 252 VAL B C 1
ATOM 4526 O O . VAL B 1 252 ? -2.4 -23.516 -26.375 1 98.75 252 VAL B O 1
ATOM 4529 N N . PRO B 1 253 ? -3.67 -22.094 -27.531 1 98.31 253 PRO B N 1
ATOM 4530 C CA . PRO B 1 253 ? -4.195 -23.25 -28.281 1 98.31 253 PRO B CA 1
ATOM 4531 C C . PRO B 1 253 ? -3.109 -24 -29.031 1 98.31 253 PRO B C 1
ATOM 4533 O O . PRO B 1 253 ? -3.17 -25.234 -29.141 1 98.31 253 PRO B O 1
ATOM 4536 N N . ALA B 1 254 ? -2.158 -23.312 -29.562 1 98.69 254 ALA B N 1
ATOM 4537 C CA . ALA B 1 254 ? -1.037 -23.969 -30.234 1 98.69 254 ALA B CA 1
ATOM 4538 C C . ALA B 1 254 ? -0.248 -24.844 -29.25 1 98.69 254 ALA B C 1
ATOM 4540 O O . ALA B 1 254 ? 0.2 -25.922 -29.609 1 98.69 254 ALA B O 1
ATOM 4541 N N . GLY B 1 255 ? -0.045 -24.375 -28.078 1 98.75 255 GLY B N 1
ATOM 4542 C CA . GLY B 1 255 ? 0.646 -25.141 -27.062 1 98.75 255 GLY B CA 1
ATOM 4543 C C . GLY B 1 255 ? -0.106 -26.391 -26.625 1 98.75 255 GLY B C 1
ATOM 4544 O O . GLY B 1 255 ? 0.493 -27.453 -26.453 1 98.75 255 GLY B O 1
ATOM 4545 N N . VAL B 1 256 ? -1.387 -26.219 -26.438 1 98.44 256 VAL B N 1
ATOM 4546 C CA . VAL B 1 256 ? -2.215 -27.359 -26.078 1 98.44 256 VAL B CA 1
ATOM 4547 C C . VAL B 1 256 ? -2.094 -28.453 -27.141 1 98.44 256 VAL B C 1
ATOM 4549 O O . VAL B 1 256 ? -1.933 -29.625 -26.828 1 98.44 256 VAL B O 1
ATOM 4552 N N . ARG B 1 257 ? -2.133 -28.031 -28.391 1 98.44 257 ARG B N 1
ATOM 4553 C CA . ARG B 1 257 ? -1.968 -28.969 -29.484 1 98.44 257 ARG B CA 1
ATOM 4554 C C . ARG B 1 257 ? -0.593 -29.625 -29.438 1 98.44 257 ARG B C 1
ATOM 4556 O O . ARG B 1 257 ? -0.473 -30.844 -29.641 1 98.44 257 ARG B O 1
ATOM 4563 N N . ALA B 1 258 ? 0.372 -28.828 -29.219 1 98.62 258 ALA B N 1
ATOM 4564 C CA . ALA B 1 258 ? 1.729 -29.359 -29.141 1 98.62 258 ALA B CA 1
ATOM 4565 C C . ALA B 1 258 ? 1.845 -30.406 -28.031 1 98.62 258 ALA B C 1
ATOM 4567 O O . ALA B 1 258 ? 2.498 -31.438 -28.203 1 98.62 258 ALA B O 1
ATOM 4568 N N . LEU B 1 259 ? 1.249 -30.156 -26.922 1 98.25 259 LEU B N 1
ATOM 4569 C CA . LEU B 1 259 ? 1.262 -31.109 -25.812 1 98.25 259 LEU B CA 1
ATOM 4570 C C . LEU B 1 259 ? 0.549 -32.406 -26.188 1 98.25 259 LEU B C 1
ATOM 4572 O O . LEU B 1 259 ? 1.068 -33.5 -25.938 1 98.25 259 LEU B O 1
ATOM 4576 N N . GLN B 1 260 ? -0.59 -32.25 -26.766 1 97.12 260 GLN B N 1
ATOM 4577 C CA . GLN B 1 260 ? -1.386 -33.438 -27.156 1 97.12 260 GLN B CA 1
ATOM 4578 C C . GLN B 1 260 ? -0.639 -34.281 -28.156 1 97.12 260 GLN B C 1
ATOM 4580 O O . GLN B 1 260 ? -0.768 -35.531 -28.156 1 97.12 260 GLN B O 1
ATOM 4585 N N . GLN B 1 261 ? 0.128 -33.625 -28.953 1 97.69 261 GLN B N 1
ATOM 4586 C CA . GLN B 1 261 ? 0.89 -34.312 -29.969 1 97.69 261 GLN B CA 1
ATOM 4587 C C . GLN B 1 261 ? 2.277 -34.688 -29.469 1 97.69 261 GLN B C 1
ATOM 4589 O O . GLN B 1 261 ? 3.084 -35.25 -30.203 1 97.69 261 GLN B O 1
ATOM 4594 N N . GLN B 1 262 ? 2.613 -34.344 -28.297 1 96.69 262 GLN B N 1
ATOM 4595 C CA . GLN B 1 262 ? 3.91 -34.562 -27.672 1 96.69 262 GLN B CA 1
ATOM 4596 C C . GLN B 1 262 ? 5.043 -34 -28.531 1 96.69 262 GLN B C 1
ATOM 4598 O O . GLN B 1 262 ? 6.062 -34.656 -28.734 1 96.69 262 GLN B O 1
ATOM 4603 N N . ASP B 1 263 ? 4.691 -32.906 -29.125 1 97.88 263 ASP B N 1
ATOM 4604 C CA . ASP B 1 263 ? 5.668 -32.188 -29.938 1 97.88 263 ASP B CA 1
ATOM 4605 C C . ASP B 1 263 ? 6.484 -31.203 -29.094 1 97.88 263 ASP B C 1
ATOM 4607 O O . ASP B 1 263 ? 6.219 -30 -29.094 1 97.88 263 ASP B O 1
ATOM 4611 N N . THR B 1 264 ? 7.555 -31.703 -28.5 1 98 264 THR B N 1
ATOM 4612 C CA . THR B 1 264 ? 8.375 -30.953 -27.562 1 98 264 THR B CA 1
ATOM 4613 C C . THR B 1 264 ? 9.078 -29.797 -28.25 1 98 264 THR B C 1
ATOM 4615 O O . THR B 1 264 ? 9.234 -28.719 -27.688 1 98 264 THR B O 1
ATOM 4618 N N . GLN B 1 265 ? 9.484 -30 -29.469 1 98.19 265 GLN B N 1
ATOM 4619 C CA . GLN B 1 265 ? 10.164 -28.953 -30.219 1 98.19 265 GLN B CA 1
ATOM 4620 C C . GLN B 1 265 ? 9.227 -27.766 -30.469 1 98.19 265 GLN B C 1
ATOM 4622 O O . GLN B 1 265 ? 9.633 -26.609 -30.344 1 98.19 265 GLN B O 1
ATOM 4627 N N . GLN B 1 266 ? 8.047 -28.156 -30.828 1 98.56 266 GLN B N 1
ATOM 4628 C CA . GLN B 1 266 ? 7.078 -27.094 -31.062 1 98.56 266 GLN B CA 1
ATOM 4629 C C . GLN B 1 266 ? 6.766 -26.328 -29.781 1 98.56 266 GLN B C 1
ATOM 4631 O O . GLN B 1 266 ? 6.617 -25.109 -29.797 1 98.56 266 GLN B O 1
ATOM 4636 N N . LEU B 1 267 ? 6.629 -27.016 -28.688 1 98.75 267 LEU B N 1
ATOM 4637 C CA . LEU B 1 267 ? 6.402 -26.359 -27.406 1 98.75 267 LEU B CA 1
ATOM 4638 C C . LEU B 1 267 ? 7.551 -25.406 -27.078 1 98.75 267 LEU B C 1
ATOM 4640 O O . LEU B 1 267 ? 7.32 -24.281 -26.641 1 98.75 267 LEU B O 1
ATOM 4644 N N . ALA B 1 268 ? 8.75 -25.812 -27.312 1 98.81 268 ALA B N 1
ATOM 4645 C CA . ALA B 1 268 ? 9.93 -24.969 -27.078 1 98.81 268 ALA B CA 1
ATOM 4646 C C . ALA B 1 268 ? 9.875 -23.703 -27.938 1 98.81 268 ALA B C 1
ATOM 4648 O O . ALA B 1 268 ? 10.164 -22.609 -27.438 1 98.81 268 ALA B O 1
ATOM 4649 N N . ASN B 1 269 ? 9.508 -23.891 -29.172 1 98.69 269 ASN B N 1
ATOM 4650 C CA . ASN B 1 269 ? 9.391 -22.75 -30.078 1 98.69 269 ASN B CA 1
ATOM 4651 C C . ASN B 1 269 ? 8.352 -21.734 -29.578 1 98.69 269 ASN B C 1
ATOM 4653 O O . ASN B 1 269 ? 8.578 -20.531 -29.641 1 98.69 269 ASN B O 1
ATOM 4657 N N . LEU B 1 270 ? 7.27 -22.297 -29.109 1 98.88 270 LEU B N 1
ATOM 4658 C CA . LEU B 1 270 ? 6.199 -21.438 -28.625 1 98.88 270 LEU B CA 1
ATOM 4659 C C . LEU B 1 270 ? 6.629 -20.688 -27.359 1 98.88 270 LEU B C 1
ATOM 4661 O O . LEU B 1 270 ? 6.281 -19.516 -27.188 1 98.88 270 LEU B O 1
ATOM 4665 N N . MET B 1 271 ? 7.379 -21.328 -26.484 1 98.88 271 MET B N 1
ATOM 4666 C CA . MET B 1 271 ? 7.918 -20.672 -25.297 1 98.88 271 MET B CA 1
ATOM 4667 C C . MET B 1 271 ? 8.859 -19.531 -25.688 1 98.88 271 MET B C 1
ATOM 4669 O O . MET B 1 271 ? 8.797 -18.453 -25.094 1 98.88 271 MET B O 1
ATOM 4673 N N . GLN B 1 272 ? 9.664 -19.75 -26.656 1 98.62 272 GLN B N 1
ATOM 4674 C CA . GLN B 1 272 ? 10.562 -18.719 -27.156 1 98.62 272 GLN B CA 1
ATOM 4675 C C . GLN B 1 272 ? 9.781 -17.547 -27.75 1 98.62 272 GLN B C 1
ATOM 4677 O O . GLN B 1 272 ? 10.125 -16.391 -27.5 1 98.62 272 GLN B O 1
ATOM 4682 N N . GLN B 1 273 ? 8.812 -17.906 -28.516 1 98.75 273 GLN B N 1
ATOM 4683 C CA . GLN B 1 273 ? 7.969 -16.875 -29.109 1 98.75 273 GLN B CA 1
ATOM 4684 C C . GLN B 1 273 ? 7.289 -16.031 -28.016 1 98.75 273 GLN B C 1
ATOM 4686 O O . GLN B 1 273 ? 7.172 -14.812 -28.156 1 98.75 273 GLN B O 1
ATOM 4691 N N . ASN B 1 274 ? 6.832 -16.719 -26.984 1 98.81 274 ASN B N 1
ATOM 4692 C CA . ASN B 1 274 ? 6.219 -16.016 -25.875 1 98.81 274 ASN B CA 1
ATOM 4693 C C . ASN B 1 274 ? 7.156 -14.961 -25.297 1 98.81 274 ASN B C 1
ATOM 4695 O O . ASN B 1 274 ? 6.734 -13.836 -25.016 1 98.81 274 ASN B O 1
ATOM 4699 N N . PHE B 1 275 ? 8.406 -15.281 -25.141 1 98.69 275 PHE B N 1
ATOM 4700 C CA . PHE B 1 275 ? 9.359 -14.344 -24.562 1 98.69 275 PHE B CA 1
ATOM 4701 C C . PHE B 1 275 ? 9.656 -13.203 -25.531 1 98.69 275 PHE B C 1
ATOM 4703 O O . PHE B 1 275 ? 9.805 -12.055 -25.125 1 98.69 275 PHE B O 1
ATOM 4710 N N . ILE B 1 276 ? 9.734 -13.516 -26.797 1 98.44 276 ILE B N 1
ATOM 4711 C CA . ILE B 1 276 ? 9.961 -12.492 -27.812 1 98.44 276 ILE B CA 1
ATOM 4712 C C . ILE B 1 276 ? 8.836 -11.461 -27.766 1 98.44 276 ILE B C 1
ATOM 4714 O O . ILE B 1 276 ? 9.086 -10.258 -27.766 1 98.44 276 ILE B O 1
ATOM 4718 N N . LEU B 1 277 ? 7.656 -11.953 -27.688 1 98.38 277 LEU B N 1
ATOM 4719 C CA . LEU B 1 277 ? 6.5 -11.062 -27.625 1 98.38 277 LEU B CA 1
ATOM 4720 C C . LEU B 1 277 ? 6.516 -10.234 -26.344 1 98.38 277 LEU B C 1
ATOM 4722 O O . LEU B 1 277 ? 6.191 -9.047 -26.375 1 98.38 277 LEU B O 1
ATOM 4726 N N . ARG B 1 278 ? 6.922 -10.883 -25.234 1 97.69 278 ARG B N 1
ATOM 4727 C CA . ARG B 1 278 ? 7.043 -10.172 -23.969 1 97.69 278 ARG B CA 1
ATOM 4728 C C . ARG B 1 278 ? 7.996 -8.984 -24.109 1 97.69 278 ARG B C 1
ATOM 4730 O O . ARG B 1 278 ? 7.703 -7.887 -23.625 1 97.69 278 ARG B O 1
ATOM 4737 N N . ARG B 1 279 ? 9.094 -9.18 -24.719 1 97.31 279 ARG B N 1
ATOM 4738 C CA . ARG B 1 279 ? 10.086 -8.125 -24.922 1 97.31 279 ARG B CA 1
ATOM 4739 C C . ARG B 1 279 ? 9.555 -7.023 -25.828 1 97.31 279 ARG B C 1
ATOM 4741 O O . ARG B 1 279 ? 9.836 -5.844 -25.609 1 97.31 279 ARG B O 1
ATOM 4748 N N . GLN B 1 280 ? 8.789 -7.441 -26.781 1 97.19 280 GLN B N 1
ATOM 4749 C CA . GLN B 1 280 ? 8.203 -6.465 -27.703 1 97.19 280 GLN B CA 1
ATOM 4750 C C . GLN B 1 280 ? 7.168 -5.598 -26.984 1 97.19 280 GLN B C 1
ATOM 4752 O O . GLN B 1 280 ? 7.09 -4.391 -27.234 1 97.19 280 GLN B O 1
ATOM 4757 N N . ILE B 1 281 ? 6.449 -6.176 -26.156 1 96.44 281 ILE B N 1
ATOM 4758 C CA . ILE B 1 281 ? 5.344 -5.496 -25.484 1 96.44 281 ILE B CA 1
ATOM 4759 C C . ILE B 1 281 ? 5.887 -4.551 -24.422 1 96.44 281 ILE B C 1
ATOM 4761 O O . ILE B 1 281 ? 5.461 -3.396 -24.328 1 96.44 281 ILE B O 1
ATOM 4765 N N . TYR B 1 282 ? 6.848 -4.969 -23.656 1 95.31 282 TYR B N 1
ATOM 4766 C CA . TYR B 1 282 ? 7.215 -4.223 -22.469 1 95.31 282 TYR B CA 1
ATOM 4767 C C . TYR B 1 282 ? 8.562 -3.529 -22.641 1 95.31 282 TYR B C 1
ATOM 4769 O O . TYR B 1 282 ? 8.844 -2.531 -21.969 1 95.31 282 TYR B O 1
ATOM 4777 N N . GLY B 1 283 ? 9.352 -4.039 -23.516 1 95.19 283 GLY B N 1
ATOM 4778 C CA . GLY B 1 283 ? 10.695 -3.52 -23.688 1 95.19 283 GLY B CA 1
ATOM 4779 C C . GLY B 1 283 ? 11.688 -4.094 -22.703 1 95.19 283 GLY B C 1
ATOM 4780 O O . GLY B 1 283 ? 11.32 -4.457 -21.578 1 95.19 283 GLY B O 1
ATOM 4781 N N . ASP B 1 284 ? 12.922 -4.055 -23.047 1 95.38 284 ASP B N 1
ATOM 4782 C CA . ASP B 1 284 ? 13.984 -4.695 -22.266 1 95.38 284 ASP B CA 1
ATOM 4783 C C . ASP B 1 284 ? 14.188 -3.982 -20.938 1 95.38 284 ASP B C 1
ATOM 4785 O O . ASP B 1 284 ? 14.539 -4.613 -19.938 1 95.38 284 ASP B O 1
ATOM 4789 N N . ALA B 1 285 ? 13.914 -2.734 -20.984 1 92.62 285 ALA B N 1
ATOM 4790 C CA . ALA B 1 285 ? 14.102 -1.971 -19.75 1 92.62 285 ALA B CA 1
ATOM 4791 C C . ALA B 1 285 ? 13.133 -2.43 -18.672 1 92.62 285 ALA B C 1
ATOM 4793 O O . ALA B 1 285 ? 13.492 -2.516 -17.5 1 92.62 285 ALA B O 1
ATOM 4794 N N . VAL B 1 286 ? 11.945 -2.762 -19.078 1 91.94 286 VAL B N 1
ATOM 4795 C CA . VAL B 1 286 ? 10.914 -3.211 -18.156 1 91.94 286 VAL B CA 1
ATOM 4796 C C . VAL B 1 286 ? 11.141 -4.676 -17.797 1 91.94 286 VAL B C 1
ATOM 4798 O O . VAL B 1 286 ? 11.008 -5.062 -16.641 1 91.94 286 VAL B O 1
ATOM 4801 N N . VAL B 1 287 ? 11.516 -5.473 -18.734 1 94.5 287 VAL B N 1
ATOM 4802 C CA . VAL B 1 287 ? 11.797 -6.879 -18.469 1 94.5 287 VAL B CA 1
ATOM 4803 C C . VAL B 1 287 ? 12.953 -6.996 -17.484 1 94.5 287 VAL B C 1
ATOM 4805 O O . VAL B 1 287 ? 12.898 -7.785 -16.531 1 94.5 287 VAL B O 1
ATOM 4808 N N . GLY B 1 288 ? 13.984 -6.199 -17.734 1 93.12 288 GLY B N 1
ATOM 4809 C CA . GLY B 1 288 ? 15.078 -6.109 -16.781 1 93.12 288 GLY B CA 1
ATOM 4810 C C . GLY B 1 288 ? 16.234 -7.027 -17.109 1 93.12 288 GLY B C 1
ATOM 4811 O O . GLY B 1 288 ? 16.031 -8.141 -17.594 1 93.12 288 GLY B O 1
ATOM 4812 N N . ALA B 1 289 ? 17.406 -6.59 -16.703 1 94.44 289 ALA B N 1
ATOM 4813 C CA . ALA B 1 289 ? 18.656 -7.27 -17.047 1 94.44 289 ALA B CA 1
ATOM 4814 C C . ALA B 1 289 ? 18.719 -8.641 -16.375 1 94.44 289 ALA B C 1
ATOM 4816 O O . ALA B 1 289 ? 19.219 -9.602 -16.969 1 94.44 289 ALA B O 1
ATOM 4817 N N . ALA B 1 290 ? 18.25 -8.758 -15.164 1 92.56 290 ALA B N 1
ATOM 4818 C CA . ALA B 1 290 ? 18.312 -10.023 -14.438 1 92.56 290 ALA B CA 1
ATOM 4819 C C . ALA B 1 290 ? 17.469 -11.094 -15.117 1 92.56 290 ALA B 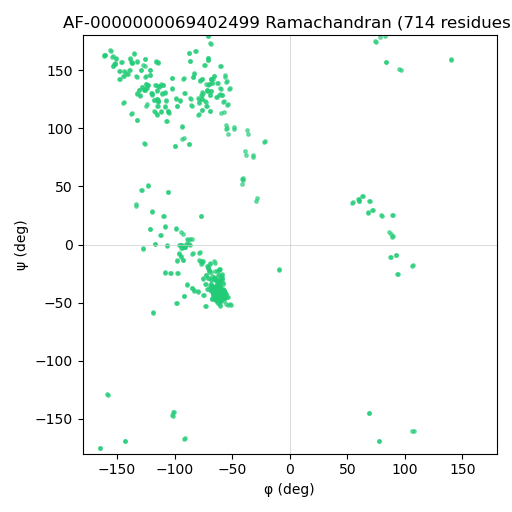C 1
ATOM 4821 O O . ALA B 1 290 ? 17.922 -12.242 -15.266 1 92.56 290 ALA B O 1
ATOM 4822 N N . ASN B 1 291 ? 16.328 -10.734 -15.539 1 95.38 291 ASN B N 1
ATOM 4823 C CA . ASN B 1 291 ? 15.445 -11.664 -16.25 1 95.38 291 ASN B CA 1
ATOM 4824 C C . ASN B 1 291 ? 16.016 -12.062 -17.594 1 95.38 291 ASN B C 1
ATOM 4826 O O . ASN B 1 291 ? 16 -13.242 -17.953 1 95.38 291 ASN B O 1
ATOM 4830 N N . LEU B 1 292 ? 16.484 -11.023 -18.312 1 97.06 292 LEU B N 1
ATOM 4831 C CA . LEU B 1 292 ? 17.109 -11.305 -19.609 1 97.06 292 LEU B CA 1
ATOM 4832 C C . LEU B 1 292 ? 18.297 -12.258 -19.438 1 97.06 292 LEU B C 1
ATOM 4834 O O . LEU B 1 292 ? 18.484 -13.164 -20.25 1 97.06 292 LEU B O 1
ATOM 4838 N N . GLY B 1 293 ? 19 -12.031 -18.391 1 96.81 293 GLY B N 1
ATOM 4839 C CA . GLY B 1 293 ? 20.141 -12.891 -18.109 1 96.81 293 GLY B CA 1
ATOM 4840 C C . GLY B 1 293 ? 19.75 -14.336 -17.859 1 96.81 293 GLY B C 1
ATOM 4841 O O . GLY B 1 293 ? 20.453 -15.25 -18.297 1 96.81 293 GLY B O 1
ATOM 4842 N N . MET B 1 294 ? 18.719 -14.586 -17.203 1 97.5 294 MET B N 1
ATOM 4843 C CA . MET B 1 294 ? 18.266 -15.953 -16.938 1 97.5 294 MET B CA 1
ATOM 4844 C C . MET B 1 294 ? 17.859 -16.641 -18.25 1 97.5 294 MET B C 1
ATOM 4846 O O . MET B 1 294 ? 18.172 -17.812 -18.453 1 97.5 294 MET B O 1
ATOM 4850 N N . VAL B 1 295 ? 17.156 -15.914 -19.062 1 98.38 295 VAL B N 1
ATOM 4851 C CA . VAL B 1 295 ? 16.75 -16.484 -20.344 1 98.38 295 VAL B CA 1
ATOM 4852 C C . VAL B 1 295 ? 17.984 -16.75 -21.203 1 98.38 295 VAL B C 1
ATOM 4854 O O . VAL B 1 295 ? 18.047 -17.766 -21.922 1 98.38 295 VAL B O 1
ATOM 4857 N N . GLU B 1 296 ? 18.922 -15.867 -21.141 1 98.12 296 GLU B N 1
ATOM 4858 C CA . GLU B 1 296 ? 20.156 -16.047 -21.891 1 98.12 296 GLU B CA 1
ATOM 4859 C C . GLU B 1 296 ? 20.906 -17.297 -21.422 1 98.12 296 GLU B C 1
ATOM 4861 O O . GLU B 1 296 ? 21.547 -17.953 -22.234 1 98.12 296 GLU B O 1
ATOM 4866 N N . ALA B 1 297 ? 20.859 -17.531 -20.188 1 98.31 297 ALA B N 1
ATOM 4867 C CA . ALA B 1 297 ? 21.5 -18.75 -19.672 1 98.31 297 ALA B CA 1
ATOM 4868 C C . ALA B 1 297 ? 20.922 -20 -20.344 1 98.31 297 ALA B C 1
ATOM 4870 O O . ALA B 1 297 ? 21.656 -20.906 -20.719 1 98.31 297 ALA B O 1
ATOM 4871 N N . ALA B 1 298 ? 19.656 -20.062 -20.484 1 98.81 298 ALA B N 1
ATOM 4872 C CA . ALA B 1 298 ? 19.016 -21.172 -21.172 1 98.81 298 ALA B CA 1
ATOM 4873 C C . ALA B 1 298 ? 19.375 -21.188 -22.656 1 98.81 298 ALA B C 1
ATOM 4875 O O . ALA B 1 298 ? 19.719 -22.234 -23.203 1 98.81 298 ALA B O 1
ATOM 4876 N N . ALA B 1 299 ? 19.359 -20.016 -23.266 1 98.5 299 ALA B N 1
ATOM 4877 C CA . ALA B 1 299 ? 19.656 -19.875 -24.688 1 98.5 299 ALA B CA 1
ATOM 4878 C C . ALA B 1 299 ? 21.078 -20.344 -24.984 1 98.5 299 ALA B C 1
ATOM 4880 O O . ALA B 1 299 ? 21.344 -20.891 -26.062 1 98.5 299 ALA B O 1
ATOM 4881 N N . ALA B 1 300 ? 21.922 -20.125 -24.109 1 98.44 300 ALA B N 1
ATOM 4882 C CA . ALA B 1 300 ? 23.328 -20.469 -24.297 1 98.44 300 ALA B CA 1
ATOM 4883 C C . ALA B 1 300 ? 23.5 -21.953 -24.562 1 98.44 300 ALA B C 1
ATOM 4885 O O . ALA B 1 300 ? 24.484 -22.375 -25.203 1 98.44 300 ALA B O 1
ATOM 4886 N N . VAL B 1 301 ? 22.625 -22.734 -24.125 1 98.56 301 VAL B N 1
ATOM 4887 C CA . VAL B 1 301 ? 22.75 -24.172 -24.328 1 98.56 301 VAL B CA 1
ATOM 4888 C C . VAL B 1 301 ? 21.656 -24.656 -25.281 1 98.56 301 VAL B C 1
ATOM 4890 O O . VAL B 1 301 ? 21.375 -25.844 -25.359 1 98.56 301 VAL B O 1
ATOM 4893 N N . GLY B 1 302 ? 20.922 -23.75 -25.875 1 98.38 302 GLY B N 1
ATOM 4894 C CA . GLY B 1 302 ? 19.922 -24.078 -26.875 1 98.38 302 GLY B CA 1
ATOM 4895 C C . GLY B 1 302 ? 18.562 -24.391 -26.281 1 98.38 302 GLY B C 1
ATOM 4896 O O . GLY B 1 302 ? 17.688 -24.922 -26.969 1 98.38 302 GLY B O 1
ATOM 4897 N N . ALA B 1 303 ? 18.406 -24.156 -25.031 1 98.69 303 ALA B N 1
ATOM 4898 C CA . ALA B 1 303 ? 17.109 -24.406 -24.375 1 98.69 303 ALA B CA 1
ATOM 4899 C C . ALA B 1 303 ? 16.172 -23.219 -24.578 1 98.69 303 ALA B C 1
ATOM 4901 O O . ALA B 1 303 ? 16.625 -22.078 -24.703 1 98.69 303 ALA B O 1
ATOM 4902 N N . ALA B 1 304 ? 14.906 -23.5 -24.656 1 98.75 304 ALA B N 1
ATOM 4903 C CA . ALA B 1 304 ? 13.891 -22.453 -24.672 1 98.75 304 ALA B CA 1
ATOM 4904 C C . ALA B 1 304 ? 13.539 -22 -23.266 1 98.75 304 ALA B C 1
ATOM 4906 O O . ALA B 1 304 ? 13.547 -22.797 -22.328 1 98.75 304 ALA B O 1
ATOM 4907 N N . ALA B 1 305 ? 13.266 -20.719 -23.109 1 98.75 305 ALA B N 1
ATOM 4908 C CA . ALA B 1 305 ? 12.906 -20.234 -21.781 1 98.75 305 ALA B CA 1
ATOM 4909 C C . ALA B 1 305 ? 12.039 -18.984 -21.875 1 98.75 305 ALA B C 1
ATOM 4911 O O . ALA B 1 305 ? 12.109 -18.25 -22.859 1 98.75 305 ALA B O 1
ATOM 4912 N N . LYS B 1 306 ? 11.258 -18.75 -20.938 1 98.44 306 LYS B N 1
ATOM 4913 C CA . LYS B 1 306 ? 10.453 -17.547 -20.766 1 98.44 306 LYS B CA 1
ATOM 4914 C C . LYS B 1 306 ? 10.102 -17.297 -19.312 1 98.44 306 LYS B C 1
ATOM 4916 O O . LYS B 1 306 ? 10.312 -18.172 -18.453 1 98.44 306 LYS B O 1
ATOM 4921 N N . LEU B 1 307 ? 9.633 -16.156 -19.016 1 97.62 307 LEU B N 1
ATOM 4922 C CA . LEU B 1 307 ? 9.305 -15.789 -17.641 1 97.62 307 LEU B CA 1
ATOM 4923 C C . LEU B 1 307 ? 8.133 -16.609 -17.125 1 97.62 307 LEU B C 1
ATOM 4925 O O . LEU B 1 307 ? 7.164 -16.844 -17.844 1 97.62 307 LEU B O 1
ATOM 4929 N N . THR B 1 308 ? 8.18 -17 -15.844 1 97.38 308 THR B N 1
ATOM 4930 C CA . THR B 1 308 ? 7.094 -17.734 -15.219 1 97.38 308 THR B CA 1
ATOM 4931 C C . THR B 1 308 ? 5.914 -16.812 -14.914 1 97.38 308 THR B C 1
ATOM 4933 O O . THR B 1 308 ? 4.773 -17.266 -14.797 1 97.38 308 THR B O 1
ATOM 4936 N N . GLY B 1 309 ? 6.164 -15.617 -14.672 1 94.56 309 GLY B N 1
ATOM 4937 C CA . GLY B 1 309 ? 5.219 -14.57 -14.336 1 94.56 309 GLY B CA 1
ATOM 4938 C C . GLY B 1 309 ? 5.746 -13.18 -14.617 1 94.56 309 GLY B C 1
ATOM 4939 O O . GLY B 1 309 ? 6.215 -12.898 -15.719 1 94.56 309 GLY B O 1
ATOM 4940 N N . SER B 1 310 ? 5.664 -12.281 -13.641 1 89.62 310 SER B N 1
ATOM 4941 C CA . SER B 1 310 ? 6.016 -10.875 -13.828 1 89.62 310 SER B CA 1
ATOM 4942 C C . SER B 1 310 ? 7.527 -10.68 -13.82 1 89.62 310 SER B C 1
ATOM 4944 O O . SER B 1 310 ? 8.023 -9.625 -14.219 1 89.62 310 SER B O 1
ATOM 4946 N N . GLY B 1 311 ? 8.25 -11.68 -13.383 1 90.62 311 GLY B N 1
ATOM 4947 C CA . GLY B 1 311 ? 9.695 -11.586 -13.297 1 90.62 311 GLY B CA 1
ATOM 4948 C C . GLY B 1 311 ? 10.266 -12.234 -12.047 1 90.62 311 GLY B C 1
ATOM 4949 O O . GLY B 1 311 ? 9.531 -12.531 -11.109 1 90.62 311 GLY B O 1
ATOM 4950 N N . GLY B 1 312 ? 11.547 -12.508 -12.195 1 92.31 312 GLY B N 1
ATOM 4951 C CA . GLY B 1 312 ? 12.242 -13.086 -11.062 1 92.31 312 GLY B CA 1
ATOM 4952 C C . GLY B 1 312 ? 12.547 -14.562 -11.227 1 92.31 312 GLY B C 1
ATOM 4953 O O . GLY B 1 312 ? 13.406 -15.102 -10.531 1 92.31 312 GLY B O 1
ATOM 4954 N N . ALA B 1 313 ? 11.828 -15.188 -12.164 1 96.19 313 ALA B N 1
ATOM 4955 C CA . ALA B 1 313 ? 12.062 -16.594 -12.461 1 96.19 313 ALA B CA 1
ATOM 4956 C C . ALA B 1 313 ? 11.711 -16.922 -13.906 1 96.19 313 ALA B C 1
ATOM 4958 O O . ALA B 1 313 ? 10.898 -16.234 -14.523 1 96.19 313 ALA B O 1
ATOM 4959 N N . VAL B 1 314 ? 12.367 -18 -14.383 1 97.81 314 VAL B N 1
ATOM 4960 C CA . VAL B 1 314 ? 12.156 -18.453 -15.75 1 97.81 314 VAL B CA 1
ATOM 4961 C C . VAL B 1 314 ? 11.93 -19.969 -15.781 1 97.81 314 VAL B C 1
ATOM 4963 O O . VAL B 1 314 ? 12.469 -20.688 -14.945 1 97.81 314 VAL B O 1
ATOM 4966 N N . VAL B 1 315 ? 11.07 -20.359 -16.672 1 98.75 315 VAL B N 1
ATOM 4967 C CA . VAL B 1 315 ? 10.906 -21.781 -16.953 1 98.75 315 VAL B CA 1
ATOM 4968 C C . VAL B 1 315 ? 11.617 -22.125 -18.25 1 98.75 315 VAL B C 1
ATOM 4970 O O . VAL B 1 315 ? 11.516 -21.406 -19.25 1 98.75 315 VAL B O 1
ATOM 4973 N N . ALA B 1 316 ? 12.375 -23.219 -18.219 1 98.88 316 ALA B N 1
ATOM 4974 C CA . ALA B 1 316 ? 13.164 -23.641 -19.375 1 98.88 316 ALA B CA 1
ATOM 4975 C C . ALA B 1 316 ? 12.773 -25.047 -19.828 1 98.88 316 ALA B C 1
ATOM 4977 O O . ALA B 1 316 ? 12.367 -25.875 -19.016 1 98.88 316 ALA B O 1
ATOM 4978 N N . LEU B 1 317 ? 12.836 -25.234 -21.078 1 98.88 317 LEU B N 1
ATOM 4979 C CA . LEU B 1 317 ? 12.586 -26.531 -21.719 1 98.88 317 LEU B CA 1
ATOM 4980 C C . LEU B 1 317 ? 13.773 -26.953 -22.578 1 98.88 317 LEU B C 1
ATOM 4982 O O . LEU B 1 317 ? 14.156 -26.234 -23.516 1 98.88 317 LEU B O 1
ATOM 4986 N N . CYS B 1 318 ? 14.359 -28.094 -22.266 1 98.38 318 CYS B N 1
ATOM 4987 C CA . CYS B 1 318 ? 15.43 -28.703 -23.047 1 98.38 318 CYS B CA 1
ATOM 4988 C C . CYS B 1 318 ? 14.859 -29.703 -24.047 1 98.38 318 CYS B C 1
ATOM 4990 O O . CYS B 1 318 ? 14.797 -30.906 -23.75 1 98.38 318 CYS B O 1
ATOM 4992 N N . ALA B 1 319 ? 14.586 -29.203 -25.203 1 97.5 319 ALA B N 1
ATOM 4993 C CA . ALA B 1 319 ? 13.922 -30.031 -26.203 1 97.5 319 ALA B CA 1
ATOM 4994 C C . ALA B 1 319 ? 14.867 -31.109 -26.734 1 97.5 319 ALA B C 1
ATOM 4996 O O . ALA B 1 319 ? 14.422 -32.125 -27.281 1 97.5 319 ALA B O 1
ATOM 4997 N N . ASP B 1 320 ? 16.188 -30.922 -26.578 1 96.25 320 ASP B N 1
ATOM 4998 C CA . ASP B 1 320 ? 17.172 -31.859 -27.109 1 96.25 320 ASP B CA 1
ATOM 4999 C C . ASP B 1 320 ? 17.5 -32.938 -26.094 1 96.25 320 ASP B C 1
ATOM 5001 O O . ASP B 1 320 ? 18.422 -33.75 -26.312 1 96.25 320 ASP B O 1
ATOM 5005 N N . GLY B 1 321 ? 16.891 -32.906 -24.938 1 94.12 321 GLY B N 1
ATOM 5006 C CA . GLY B 1 321 ? 16.953 -34.062 -24.047 1 94.12 321 GLY B CA 1
ATOM 5007 C C . GLY B 1 321 ? 17.844 -33.812 -22.828 1 94.12 321 GLY B C 1
ATOM 5008 O O . GLY B 1 321 ? 18.125 -32.656 -22.5 1 94.12 321 GLY B O 1
ATOM 5009 N N . GLU B 1 322 ? 18.25 -34.875 -22.234 1 95.88 322 GLU B N 1
ATOM 5010 C CA . GLU B 1 322 ? 18.875 -34.875 -20.922 1 95.88 322 GLU B CA 1
ATOM 5011 C C . GLU B 1 322 ? 20.266 -34.219 -20.984 1 95.88 322 GLU B C 1
ATOM 5013 O O . GLU B 1 322 ? 20.672 -33.531 -20.031 1 95.88 322 GLU B O 1
ATOM 5018 N N . GLN B 1 323 ? 20.953 -34.406 -22.031 1 97.31 323 GLN B N 1
ATOM 5019 C CA . GLN B 1 323 ? 22.281 -33.812 -22.156 1 97.31 323 GLN B CA 1
ATOM 5020 C C . GLN B 1 323 ? 22.188 -32.281 -22.156 1 97.31 323 GLN B C 1
ATOM 5022 O O . GLN B 1 323 ? 23.031 -31.609 -21.547 1 97.31 323 GLN B O 1
ATOM 5027 N N . GLN B 1 324 ? 21.203 -31.812 -22.828 1 98.12 324 GLN B N 1
ATOM 5028 C CA . GLN B 1 324 ? 20.953 -30.375 -22.828 1 98.12 324 GLN B CA 1
ATOM 5029 C C . GLN B 1 324 ? 20.625 -29.875 -21.422 1 98.12 324 GLN B C 1
ATOM 5031 O O . GLN B 1 324 ? 21.047 -28.797 -21.031 1 98.12 324 GLN B O 1
ATOM 5036 N N . ALA B 1 325 ? 19.891 -30.641 -20.656 1 98.06 325 ALA B N 1
ATOM 5037 C CA . ALA B 1 325 ? 19.531 -30.281 -19.297 1 98.06 325 ALA B CA 1
ATOM 5038 C C . ALA B 1 325 ? 20.766 -30.219 -18.391 1 98.06 325 ALA B C 1
ATOM 5040 O O . ALA B 1 325 ? 20.859 -29.344 -17.531 1 98.06 325 ALA B O 1
ATOM 5041 N N . VAL B 1 326 ? 21.656 -31.141 -18.609 1 98.31 326 VAL B N 1
ATOM 5042 C CA . VAL B 1 326 ? 22.891 -31.141 -17.844 1 98.31 326 VAL B CA 1
ATOM 5043 C C . VAL B 1 326 ? 23.688 -29.875 -18.141 1 98.31 326 VAL B C 1
ATOM 5045 O O . VAL B 1 326 ? 24.234 -29.234 -17.234 1 98.31 326 VAL B O 1
ATOM 5048 N N . GLN B 1 327 ? 23.719 -29.531 -19.391 1 98.56 327 GLN B N 1
ATOM 5049 C CA . GLN B 1 327 ? 24.422 -28.312 -19.797 1 98.56 327 GLN B CA 1
ATOM 5050 C C . GLN B 1 327 ? 23.75 -27.078 -19.203 1 98.56 327 GLN B C 1
ATOM 5052 O O . GLN B 1 327 ? 24.438 -26.125 -18.828 1 98.56 327 GLN B O 1
ATOM 5057 N N . LEU B 1 328 ? 22.469 -27.094 -19.172 1 98.69 328 LEU B N 1
ATOM 5058 C CA . LEU B 1 328 ? 21.719 -25.984 -18.594 1 98.69 328 LEU B CA 1
ATOM 5059 C C . LEU B 1 328 ? 22.078 -25.797 -17.125 1 98.69 328 LEU B C 1
ATOM 5061 O O . LEU B 1 328 ? 22.328 -24.672 -16.688 1 98.69 328 LEU B O 1
ATOM 5065 N N . ARG B 1 329 ? 22.078 -26.828 -16.359 1 98.31 329 ARG B N 1
ATOM 5066 C CA . ARG B 1 329 ? 22.422 -26.766 -14.945 1 98.31 329 ARG B CA 1
ATOM 5067 C C . ARG B 1 329 ? 23.844 -26.219 -14.75 1 98.31 329 ARG B C 1
ATOM 5069 O O . ARG B 1 329 ? 24.078 -25.391 -13.859 1 98.31 329 ARG B O 1
ATOM 5076 N N . ALA B 1 330 ? 24.688 -26.688 -15.578 1 98.38 330 ALA B N 1
ATOM 5077 C CA . ALA B 1 330 ? 26.078 -26.219 -15.5 1 98.38 330 ALA B CA 1
ATOM 5078 C C . ALA B 1 330 ? 26.172 -24.719 -15.805 1 98.38 330 ALA B C 1
ATOM 5080 O O . ALA B 1 330 ? 26.891 -23.984 -15.125 1 98.38 330 ALA B O 1
ATOM 5081 N N . GLU B 1 331 ? 25.516 -24.328 -16.844 1 98.44 331 GLU B N 1
ATOM 5082 C CA . GLU B 1 331 ? 25.516 -22.922 -17.234 1 98.44 331 GLU B CA 1
ATOM 5083 C C . GLU B 1 331 ? 24.938 -22.047 -16.125 1 98.44 331 GLU B C 1
ATOM 5085 O O . GLU B 1 331 ? 25.469 -20.969 -15.828 1 98.44 331 GLU B O 1
ATOM 5090 N N . CYS B 1 332 ? 23.828 -22.484 -15.516 1 98.12 332 CYS B N 1
ATOM 5091 C CA . CYS B 1 332 ? 23.203 -21.75 -14.406 1 98.12 332 CYS B CA 1
ATOM 5092 C C . CYS B 1 332 ? 24.172 -21.656 -13.227 1 98.12 332 CYS B C 1
ATOM 5094 O O . CYS B 1 332 ? 24.312 -20.578 -12.625 1 98.12 332 CYS B O 1
ATOM 5096 N N . GLN B 1 333 ? 24.828 -22.719 -12.93 1 97.19 333 GLN B N 1
ATOM 5097 C CA . GLN B 1 333 ? 25.781 -22.734 -11.836 1 97.19 333 GLN B CA 1
ATOM 5098 C C . GLN B 1 333 ? 26.906 -21.719 -12.07 1 97.19 333 GLN B C 1
ATOM 5100 O O . GLN B 1 333 ? 27.281 -20.984 -11.148 1 97.19 333 GLN B O 1
ATOM 5105 N N . GLN B 1 334 ? 27.391 -21.703 -13.219 1 97.06 334 GLN B N 1
ATOM 5106 C CA . GLN B 1 334 ? 28.453 -20.781 -13.57 1 97.06 334 GLN B CA 1
ATOM 5107 C C . GLN B 1 334 ? 28 -19.328 -13.391 1 97.06 334 GLN B C 1
ATOM 5109 O O . GLN B 1 334 ? 28.797 -18.469 -13.031 1 97.06 334 GLN B O 1
ATOM 5114 N N . ARG B 1 335 ? 26.75 -19.109 -13.617 1 96.25 335 ARG B N 1
ATOM 5115 C CA . ARG B 1 335 ? 26.219 -17.766 -13.562 1 96.25 335 ARG B CA 1
ATOM 5116 C C . ARG B 1 335 ? 25.656 -17.453 -12.18 1 96.25 335 ARG B C 1
ATOM 5118 O O . ARG B 1 335 ? 25.125 -16.359 -11.953 1 96.25 335 ARG B O 1
ATOM 5125 N N . GLY B 1 336 ? 25.688 -18.406 -11.336 1 95 336 GLY B N 1
ATOM 5126 C CA . GLY B 1 336 ? 25.188 -18.188 -9.984 1 95 336 GLY B CA 1
ATOM 5127 C C . GLY B 1 336 ? 23.688 -18.266 -9.891 1 95 336 GLY B C 1
ATOM 5128 O O . GLY B 1 336 ? 23.078 -17.641 -9.023 1 95 336 GLY B O 1
ATOM 5129 N N . LEU B 1 337 ? 23.062 -18.953 -10.797 1 96.19 337 LEU B N 1
ATOM 5130 C CA . LEU B 1 337 ? 21.609 -19.109 -10.82 1 96.19 337 LEU B CA 1
ATOM 5131 C C . LEU B 1 337 ? 21.203 -20.484 -10.281 1 96.19 337 LEU B C 1
ATOM 5133 O O . LEU B 1 337 ? 21.938 -21.453 -10.438 1 96.19 337 LEU B O 1
ATOM 5137 N N . ALA B 1 338 ? 20.125 -20.453 -9.594 1 95.69 338 ALA B N 1
ATOM 5138 C CA . ALA B 1 338 ? 19.531 -21.734 -9.227 1 95.69 338 ALA B CA 1
ATOM 5139 C C . ALA B 1 338 ? 18.781 -22.344 -10.406 1 95.69 338 ALA B C 1
ATOM 5141 O O . ALA B 1 338 ? 18.141 -21.641 -11.188 1 95.69 338 ALA B O 1
ATOM 5142 N N . CYS B 1 339 ? 18.875 -23.656 -10.57 1 97.31 339 CYS B N 1
ATOM 5143 C CA . CYS B 1 339 ? 18.172 -24.422 -11.594 1 97.31 339 CYS B CA 1
ATOM 5144 C C . CYS B 1 339 ? 17.609 -25.719 -11.008 1 97.31 339 CYS B C 1
ATOM 5146 O O . CYS B 1 339 ? 18.359 -26.594 -10.594 1 97.31 339 CYS B O 1
ATOM 5148 N N . GLU B 1 340 ? 16.312 -25.797 -10.961 1 97 340 GLU B N 1
ATOM 5149 C CA . GLU B 1 340 ? 15.703 -26.969 -10.352 1 97 340 GLU B CA 1
ATOM 5150 C C . GLU B 1 340 ? 14.68 -27.594 -11.297 1 97 340 GLU B C 1
ATOM 5152 O O . GLU B 1 340 ? 14.148 -26.922 -12.18 1 97 340 GLU B O 1
ATOM 5157 N N . ASP B 1 341 ? 14.469 -28.922 -11.086 1 98.19 341 ASP B N 1
ATOM 5158 C CA . ASP B 1 341 ? 13.422 -29.609 -11.844 1 98.19 341 ASP B CA 1
ATOM 5159 C C . ASP B 1 341 ? 12.039 -29.156 -11.375 1 98.19 341 ASP B C 1
ATOM 5161 O O . ASP B 1 341 ? 11.789 -29.047 -10.18 1 98.19 341 ASP B O 1
ATOM 5165 N N . VAL B 1 342 ? 11.18 -28.953 -12.32 1 98.5 342 VAL B N 1
ATOM 5166 C CA . VAL B 1 342 ? 9.812 -28.562 -12.016 1 98.5 342 VAL B CA 1
ATOM 5167 C C . VAL B 1 342 ? 9.023 -29.781 -11.531 1 98.5 342 VAL B C 1
ATOM 5169 O O . VAL B 1 342 ? 9.031 -30.828 -12.188 1 98.5 342 VAL B O 1
ATOM 5172 N N . VAL B 1 343 ? 8.445 -29.641 -10.391 1 98.69 343 VAL B N 1
ATOM 5173 C CA . VAL B 1 343 ? 7.516 -30.656 -9.891 1 98.69 343 VAL B CA 1
ATOM 5174 C C . VAL B 1 343 ? 6.082 -30.141 -10.016 1 98.69 343 VAL B C 1
ATOM 5176 O O . VAL B 1 343 ? 5.699 -29.172 -9.352 1 98.69 343 VAL B O 1
ATOM 5179 N N . VAL B 1 344 ? 5.273 -30.781 -10.859 1 98.5 344 VAL B N 1
ATOM 5180 C CA . VAL B 1 344 ? 3.9 -30.344 -11.094 1 98.5 344 VAL B CA 1
ATOM 5181 C C . VAL B 1 344 ? 3.02 -30.75 -9.922 1 98.5 344 VAL B C 1
ATOM 5183 O O . VAL B 1 344 ? 3.076 -31.906 -9.469 1 98.5 344 VAL B O 1
ATOM 5186 N N . GLY B 1 345 ? 2.277 -29.859 -9.43 1 97.94 345 GLY B N 1
ATOM 5187 C CA . GLY B 1 345 ? 1.357 -30.141 -8.344 1 97.94 345 GLY B CA 1
ATOM 5188 C C . GLY B 1 345 ? 0.169 -30.984 -8.773 1 97.94 345 GLY B C 1
ATOM 5189 O O . GLY B 1 345 ? -0.151 -31.047 -9.961 1 97.94 345 GLY B O 1
ATOM 5190 N N . PRO B 1 346 ? -0.471 -31.594 -7.891 1 96.12 346 PRO B N 1
ATOM 5191 C CA . PRO B 1 346 ? -1.62 -32.438 -8.234 1 96.12 346 PRO B CA 1
ATOM 5192 C C . PRO B 1 346 ? -2.836 -31.625 -8.672 1 96.12 346 PRO B C 1
ATOM 5194 O O . PRO B 1 346 ? -2.926 -30.438 -8.383 1 96.12 346 PRO B O 1
ATOM 5197 N N . VAL B 1 347 ? -3.725 -32.312 -9.398 1 96 347 VAL B N 1
ATOM 5198 C CA . VAL B 1 347 ? -5.035 -31.734 -9.664 1 96 347 VAL B CA 1
ATOM 5199 C C . VAL B 1 347 ? -5.855 -31.688 -8.375 1 96 347 VAL B C 1
ATOM 5201 O O . VAL B 1 347 ? -5.941 -32.688 -7.656 1 96 347 VAL B O 1
ATOM 5204 N N . LEU B 1 348 ? -6.379 -30.578 -8.062 1 94.69 348 LEU B N 1
ATOM 5205 C CA . LEU B 1 348 ? -7.219 -30.422 -6.883 1 94.69 348 LEU B CA 1
ATOM 5206 C C . LEU B 1 348 ? -8.695 -30.484 -7.254 1 94.69 348 LEU B C 1
ATOM 5208 O O . LEU B 1 348 ? -9.477 -31.188 -6.598 1 94.69 348 LEU B O 1
ATOM 5212 N N . HIS B 1 349 ? -9.086 -29.734 -8.211 1 94.06 349 HIS B N 1
ATOM 5213 C CA . HIS B 1 349 ? -10.438 -29.719 -8.758 1 94.06 349 HIS B CA 1
ATOM 5214 C C . HIS B 1 349 ? -10.414 -29.766 -10.281 1 94.06 349 HIS B C 1
ATOM 5216 O O . HIS B 1 349 ? -10.156 -28.75 -10.938 1 94.06 349 HIS B O 1
ATOM 5222 N N . TRP B 1 350 ? -10.773 -30.891 -10.859 1 94 350 TRP B N 1
ATOM 5223 C CA . TRP B 1 350 ? -10.727 -31.094 -12.305 1 94 350 TRP B CA 1
ATOM 5224 C C . TRP B 1 350 ? -11.812 -30.281 -13 1 94 350 TRP B C 1
ATOM 5226 O O . TRP B 1 350 ? -12.953 -30.25 -12.539 1 94 350 TRP B O 1
ATOM 5236 N N . ILE B 1 351 ? -11.391 -29.594 -14.031 1 91.94 351 ILE B N 1
ATOM 5237 C CA . ILE B 1 351 ? -12.336 -28.859 -14.859 1 91.94 351 ILE B CA 1
ATOM 5238 C C . ILE B 1 351 ? -12.531 -29.578 -16.188 1 91.94 351 ILE B C 1
ATOM 5240 O O . ILE B 1 351 ? -11.609 -29.641 -17 1 91.94 351 ILE B O 1
ATOM 5244 N N . GLY B 1 352 ? -13.719 -30.078 -16.453 1 83.56 352 GLY B N 1
ATOM 5245 C CA . GLY B 1 352 ? -14.016 -30.781 -17.672 1 83.56 352 GLY B CA 1
ATOM 5246 C C . GLY B 1 352 ? -14.328 -29.859 -18.844 1 83.56 352 GLY B C 1
ATOM 5247 O O . GLY B 1 352 ? -14.391 -28.641 -18.672 1 83.56 352 GLY B O 1
ATOM 5248 N N . GLN B 1 353 ? -14.305 -30.547 -20.078 1 66.06 353 GLN B N 1
ATOM 5249 C CA . GLN B 1 353 ? -14.547 -29.812 -21.312 1 66.06 353 GLN B CA 1
ATOM 5250 C C . GLN B 1 353 ? -15.859 -29.031 -21.25 1 66.06 353 GLN B C 1
ATOM 5252 O O . GLN B 1 353 ? -15.969 -27.938 -21.797 1 66.06 353 GLN B O 1
ATOM 5257 N N . ASP B 1 354 ? -16.938 -29.781 -20.719 1 56.19 354 ASP B N 1
ATOM 5258 C CA . ASP B 1 354 ? -18.266 -29.172 -20.734 1 56.19 354 ASP B CA 1
ATOM 5259 C C . ASP B 1 354 ? -18.406 -28.125 -19.625 1 56.19 354 ASP B C 1
ATOM 5261 O O . ASP B 1 354 ? -19.484 -27.547 -19.453 1 56.19 354 ASP B O 1
ATOM 5265 N N . GLY B 1 355 ? -17.406 -27.547 -19.156 1 52.78 355 GLY B N 1
ATOM 5266 C CA . GLY B 1 355 ? -17.484 -26.531 -18.109 1 52.78 355 GLY B CA 1
ATOM 5267 C C . GLY B 1 355 ? -17.672 -27.109 -16.719 1 52.78 355 GLY B C 1
ATOM 5268 O O . GLY B 1 355 ? -17.578 -28.328 -16.531 1 52.78 355 GLY B O 1
ATOM 5269 N N . PRO B 1 356 ? -17.75 -26.344 -15.594 1 47.03 356 PRO B N 1
ATOM 5270 C CA . PRO B 1 356 ? -17.859 -26.859 -14.227 1 47.03 356 PRO B CA 1
ATOM 5271 C C . PRO B 1 356 ? -19.047 -27.812 -14.062 1 47.03 356 PRO B C 1
ATOM 5273 O O . PRO B 1 356 ? -20.125 -27.562 -14.609 1 47.03 356 PRO B O 1
ATOM 5276 N N . GLU B 1 357 ? -18.859 -29.078 -14.016 1 37.41 357 GLU B N 1
ATOM 5277 C CA . GLU B 1 357 ? -19.953 -30 -13.711 1 37.41 357 GLU B CA 1
ATOM 5278 C C . GLU B 1 357 ? -20.719 -29.547 -12.484 1 37.41 357 GLU B C 1
ATOM 5280 O O . GLU B 1 357 ? -20.125 -29.156 -11.477 1 37.41 357 GLU B O 1
ATOM 5285 N N . THR B 1 358 ? -21.828 -28.906 -12.625 1 34.12 358 THR B N 1
ATOM 5286 C CA . THR B 1 358 ? -22.797 -28.859 -11.531 1 34.12 358 THR B CA 1
ATOM 5287 C C . THR B 1 358 ? -22.922 -30.219 -10.859 1 34.12 358 THR B C 1
ATOM 5289 O O . THR B 1 358 ? -23.859 -30.969 -11.117 1 34.12 358 THR B O 1
ATOM 5292 N N . ARG B 1 359 ? -21.859 -30.906 -10.406 1 30.52 359 ARG B N 1
ATOM 5293 C CA . ARG B 1 359 ? -22.297 -32.062 -9.609 1 30.52 359 ARG B CA 1
ATOM 5294 C C . ARG B 1 359 ? -22.734 -31.609 -8.219 1 30.52 359 ARG B C 1
ATOM 5296 O O . ARG B 1 359 ? -22.109 -30.75 -7.598 1 30.52 359 ARG B O 1
#

Sequence (718 aa):
MAAVVQPDGSITSRVHSRIGLLGNPSDGFQGACLSLSLANYWAEVKLTPSPTLRFLPNPDCDPLEFANLQALASHVKASGYYGGLRLLQAMCKCFFEHCVQCGISLAPQSSPAFTLSYATTIPRQCGLSGSSAIVCATLNCLLCHYGVEAAVPHIVRPALVLSAEQDLGITAGLQDRVVQVHGGLVAMDFSQAGQERYQSLDSSLLPALHLIHRPAAPSGKDSGSVHSDVKRRWLEGDASVRQLMQQLAALVPAGVRALQQQDTQQLANLMQQNFILRRQIYGDAVVGAANLGMVEAAAAVGAAAKLTGSGGAVVALCADGEQQAVQLRAECQQRGLACEDVVVGPVLHWIGQDGPETRMAAVVQPDGSITSRVHSRIGLLGNPSDGFQGACLSLSLANYWAEVKLTPSPTLRFLPNPDCDPLEFANLQALASHVKASGYYGGLRLLQAMCKCFFEHCVQCGISLAPQSSPAFTLSYATTIPRQCGLSGSSAIVCATLNCLLCHYGVEAAVPHIVRPALVLSAEQDLGITAGLQDRVVQVHGGLVAMDFSQAGQERYQSLDSSLLPALHLIHRPAAPSGKDSGSVHSDVKRRWLEGDASVRQLMQQLAALVPAGVRALQQQDTQQLANLMQQNFILRRQIYGDAVVGAANLGMVEAAAAVGAAAKLTGSGGAVVALCADGEQQAVQLRAECQQRGLACEDVVVGPVLHWIGQDGPETR

Organism: Chlorella vulgaris (NCBI:txid3077)

Solvent-accessible surface area (backbone atoms only — not comparable to full-atom values): 36370 Å² total; per-residue (Å²): 122,64,45,46,77,43,96,88,61,26,27,37,6,70,18,37,21,41,34,37,62,31,12,64,80,13,43,68,63,47,14,12,30,27,32,31,16,26,50,81,25,34,18,36,23,39,36,34,70,31,83,36,26,32,57,49,70,32,73,84,56,42,56,50,65,31,69,28,61,67,52,43,38,50,45,35,43,40,58,46,94,61,44,60,60,62,44,51,52,32,34,48,31,44,51,49,52,48,26,62,74,68,69,50,80,77,53,56,76,86,41,79,20,28,32,38,38,56,51,68,64,43,63,79,86,24,31,34,45,48,68,56,16,45,26,45,12,40,48,34,28,51,28,59,63,43,67,44,52,81,81,52,48,75,88,55,44,26,59,53,44,47,50,19,41,42,74,73,69,49,84,76,49,50,63,62,35,46,32,51,62,21,24,18,26,33,42,36,39,32,65,39,84,95,60,60,46,57,32,53,49,71,58,85,48,56,72,79,41,32,38,35,34,65,57,91,52,74,40,50,57,64,88,60,70,46,83,74,60,57,64,59,39,48,75,71,60,36,62,67,56,50,52,54,34,49,56,31,20,55,41,24,66,54,40,54,50,22,37,76,66,63,34,53,60,58,39,30,52,50,26,38,49,42,36,53,50,49,42,69,69,62,30,62,71,51,62,28,68,69,46,53,48,54,38,45,41,29,44,73,56,70,23,23,27,27,52,22,50,90,30,48,26,30,39,33,32,40,65,83,36,69,68,37,46,53,48,33,46,50,45,25,52,74,69,64,33,43,66,42,78,61,39,74,27,64,69,69,46,85,31,40,92,91,37,76,71,89,119,122,64,45,46,76,42,94,89,61,28,27,37,5,70,19,36,21,41,34,37,63,31,11,65,80,13,43,68,63,46,13,11,29,26,31,32,14,26,52,81,26,36,18,33,24,38,36,34,70,30,84,37,26,32,57,49,70,31,72,84,56,41,58,50,64,29,69,28,60,66,52,44,36,51,43,35,45,37,57,47,94,61,44,62,62,62,43,51,51,31,33,50,32,44,50,48,52,49,27,62,74,70,70,50,78,78,55,56,75,86,39,80,19,27,31,39,39,56,51,69,64,45,62,78,86,25,31,31,45,48,68,56,17,45,25,46,12,41,47,34,29,50,28,58,63,43,66,43,52,80,80,54,48,75,87,54,44,26,60,54,44,47,50,19,42,41,74,72,69,48,83,77,50,50,63,62,34,46,31,52,62,22,26,19,24,34,41,38,38,30,66,40,85,96,59,60,46,56,31,54,49,70,60,82,47,56,75,79,40,33,39,35,32,65,56,91,53,73,42,48,56,64,88,63,71,46,82,74,60,55,65,60,38,45,75,71,60,36,62,66,56,49,51,53,32,48,56,31,18,54,42,24,66,54,39,53,50,22,36,78,64,63,33,53,61,56,39,31,49,49,27,37,48,43,35,53,49,50,40,68,69,60,30,63,70,49,62,27,69,70,46,52,48,55,38,46,42,30,44,74,57,70,22,23,28,28,53,22,49,89,31,49,27,32,40,34,31,42,66,82,36,69,68,36,44,54,46,34,46,51,46,25,51,75,70,61,32,42,65,42,77,62,39,75,27,64,68,70,46,85,33,42,90,91,38,78,73,87,119

Nearest PDB structures (foldseek):
  4usk-assembly1_B  TM=7.260E-01  e=2.800E-16  Burkholderia pseudomallei K96243
  4usm-assembly1_B  TM=7.504E-01  e=5.238E-15  Burkholderia pseudomallei K96243
  1kkh-assembly1_A  TM=7.475E-01  e=5.845E-14  Methanocaldococcus jannaschii
  2oi2-assembly1_A-2  TM=7.220E-01  e=6.159E-13  Streptococcus pneumoniae
  2x7i-assembly1_A  TM=6.599E-01  e=1.528E-10  Staphylococcus aureus subsp. aureus MRSA252

Radius of gyration: 28.42 Å; Cα contacts (8 Å, |Δi|>4): 1535; chains: 2; bounding box: 57×81×64 Å

InterPro domains:
  IPR006204 GHMP kinase N-terminal domain [PF00288] (107-184)
  IPR013750 GHMP kinase, C-terminal domain [PF08544] (257-326)
  IPR014721 Small ribosomal subunit protein uS5 domain 2-type fold, subgroup [G3DSA:3.30.230.10] (8-202)
  IPR020568 Ribosomal protein uS5 domain 2-type superfamily [SSF54211] (11-190)
  IPR036554 GHMP kinase, C-terminal domain superfamily [G3DSA:3.30.70.890] (218-344)
  IPR036554 GHMP kinase, C-terminal domain superfamily [SSF55060] (222-341)
  IPR053034 Glucuronokinase-like [PTHR38710] (9-345)

pLDDT: mean 92.31, std 12.55, range [30.03, 98.88]

Foldseek 3Di:
DQWDQDPQRKIKGKFFFKFWQFLPPLLLVQFKTKMFGFRVKIKMKIKFFDQAAAEDDDCLFQPPDDPDPVRVVLCCLQANNDGQRLLLVLLVVLVVVVCVVLVNDQDQPPYPYIYMYMDIPDAGPAFRLGSLRSNSRSNSSSCVRRVPDVVQDLVCSLVSSVNSVVVVVDDGGSVGSNCRSFHGIKIWGRNDPPDIDMAHDDNVLDDWKKKKFADSDSPRVPPQQDDFCLVVCSVVPPPVSSVLSHVRRVLRVVLVVCSVVSVLVSSLVSLQVRAVSVCVRGNDSNQDDRQVVLQVLLVVLPWRWHRRGSRRMIMIGDSVDDVSVVSSCVSCVVVNMDMDIGDGTDGDHGAHPVGRPPD/DQWDQDPQRKIKGKFFFKFWQFLPPLLLVQFKTKMFGFRVKIKMKIKAADQAAAEDDDCLFQPPDDPDPVRVVLCCLQANNDGQRLLLVLLVVLVVVVCVVLVNDQDQPPYPYIYMYMDIPDAGPAFRLGSLRSNSRSNSRSCVRRVPDVVQDLVCSLVSSVNSVVVVVDDGGSVGSNCRSFHGIKIWGRNDPPDIDMAHDDNVLDDWKKKKFADSDSPSVPPQQDDFCLVVCSVVPPPVSSVLSHVRRVLRVVLVVCSVVSVLVSSLVSLQVRAVSVCVRGNDSNQDDRQVVLQVLLVVLPWRWHRRGSRRMIMIGDSVDDVSVVSSCVSCVVVNMDMDIGDGTDGDHGAHPVGPPPD